Protein AF-A0A1F6D241-F1 (afdb_monomer)

Sequence (571 aa):
MKKNPFDRSMFESQAGNKDTTFMLVLVGAFLLICILYLIRSYLRSRRGGLDPDDVGDQDLAVGHRGILSDVVTLVAGRHHTREVALGRLVEFDPPSVNCTIVRAGDGREVNEDAGRAVLFHLDGEMFVQDRSFFITMPDGIKAEDRALFTGEGEVMNLWFLHERLPYTVNSEVVERVRFPVEMVRNLDPKVGVGYRLIPLTTVTKRDKRQAIRFAHKPGRGALRVYPQILFDVTVQKTDFRFPARGSIPPRITSLKGFPYRASQGADETDFSAERVVNAFKDAIRMNHTEDRRVYVNKPYMDERTNRRTLIELGYTEVLGLSAQEAGRTVHIKKPAQSVMVRRNRRDPHCLNEGDFIVLDYASRSPLDGQNEYFELVCQVIKGGIENITVRPRRNIRQEANLPVEVLDFSVNGFRFENSREFMSYVFGEEGPPATVDRQKEILEGVGFVFTFYPRLRFTRDTEAYRPDLPLKFSILGKIVRSEVEKEEETGDAGHLKAFGVRFMYNPAEYSVDDFCRDRWVMIRPFKENPYFKEVHKSLNGLIAHLESQSRDFLESRHPPEHVVPEKEVVA

Nearest PDB structures (foldseek):
  7azn-assembly1_A  TM=2.695E-01  e=1.793E+00  Mus musculus
  6mna-assembly1_A  TM=2.349E-01  e=2.738E+00  Mycobacterium tuberculosis H37Rv
  6gn5-assembly1_A  TM=2.704E-01  e=4.181E+00  Homo sapiens
  5x04-assembly1_A  TM=1.355E-01  e=7.690E-01  Umbellularia californica

Secondary structure (DSSP, 8-state):
----------------THHHHHHHHHHHHHHHHHHHHHHHHHHHHTTSS--TT-------------TTHHHHHHHHHHHHHHHHHHHHHHHH--SEEEEEEEE-TTS-EEEEEEEEEEBPEETTEE-EETTEEEEPPPTT--TT-TTT--SSS-EEEEEEEETTEEEEEEEEEEEEEE--HHHHTTEES--SEEEEEEESS--EE--TTS---EESSTTSSSB---TTEEEEEEEEEEEEE--SSSPPPSEES---EE-SS------GGG--HHHHHHHHHHHHHTS-GGG-EEEEEEEEEETTTTEEEEEEEEEEEEE-TT-S---S-EEEEPPHHHHHTTT-TTSTT---TT-EEEEEEEEE-TTT-PEEEEEEEEEEEEE-SSEEEEEE-S--EE--SEEE-EEEEETTEEEEE--HHHHHHHH-TT---SSHHHHHHHHHHEEEEEEEEEEE---TTTGGG-----S-EEEEEEEEEEEEEPPTTTSS--EEEEEEEEEEEEEEEEETTTTEEEEEEE--TTPPPHHHHHHHHHHHHHHHHHHHHHHHHHHTTSPPP--PPPPP---

Mean predicted aligned error: 17.55 Å

Organism: Handelsmanbacteria sp. (strain RIFCSPLOWO2_12_FULL_64_10) (NCBI:txid1817868)

Radius of gyration: 35.07 Å; Cα contacts (8 Å, |Δi|>4): 1017; chains: 1; bounding box: 149×94×83 Å

Structure (mmCIF, N/CA/C/O backbone):
data_AF-A0A1F6D241-F1
#
_entry.id   AF-A0A1F6D241-F1
#
loop_
_atom_site.group_PDB
_atom_site.id
_atom_site.type_symbol
_atom_site.label_atom_id
_atom_site.label_alt_id
_atom_site.label_comp_id
_atom_site.label_asym_id
_atom_site.label_entity_id
_atom_site.label_seq_id
_atom_site.pdbx_PDB_ins_code
_atom_site.Cartn_x
_atom_site.Cartn_y
_atom_site.Cartn_z
_atom_site.occupancy
_atom_site.B_iso_or_equiv
_atom_site.auth_seq_id
_atom_site.auth_comp_id
_atom_site.auth_asym_id
_atom_site.auth_atom_id
_atom_site.pdbx_PDB_model_num
ATOM 1 N N . MET A 1 1 ? 117.536 -1.926 -43.129 1.00 33.59 1 MET A N 1
ATOM 2 C CA . MET A 1 1 ? 117.232 -0.878 -44.129 1.00 33.59 1 MET A CA 1
ATOM 3 C C . MET A 1 1 ? 116.033 -1.331 -44.962 1.00 33.59 1 MET A C 1
ATOM 5 O O . MET A 1 1 ? 116.094 -2.422 -45.494 1.00 33.59 1 MET A O 1
ATOM 9 N N . LYS A 1 2 ? 114.982 -0.498 -45.012 1.00 38.09 2 LYS A N 1
ATOM 10 C CA . LYS A 1 2 ? 113.983 -0.268 -46.085 1.00 38.09 2 LYS A CA 1
ATOM 11 C C . LYS A 1 2 ? 113.342 -1.427 -46.902 1.00 38.09 2 LYS A C 1
ATOM 13 O O . LYS A 1 2 ? 114.017 -2.100 -47.664 1.00 38.09 2 LYS A O 1
ATOM 18 N N . LYS A 1 3 ? 111.996 -1.324 -46.926 1.00 34.38 3 LYS A N 1
ATOM 19 C CA . LYS A 1 3 ? 110.993 -1.507 -48.012 1.00 34.38 3 LYS A CA 1
ATOM 20 C C . LYS A 1 3 ? 110.324 -2.886 -48.248 1.00 34.38 3 LYS A C 1
ATOM 22 O O . LYS A 1 3 ? 110.940 -3.821 -48.731 1.00 34.38 3 LYS A O 1
ATOM 27 N N . ASN A 1 4 ? 109.003 -2.870 -47.989 1.00 47.41 4 ASN A N 1
ATOM 28 C CA . ASN A 1 4 ? 107.869 -3.626 -48.581 1.00 47.41 4 ASN A CA 1
ATOM 29 C C . ASN A 1 4 ? 107.992 -3.776 -50.118 1.00 47.41 4 ASN A C 1
ATOM 31 O O . ASN A 1 4 ? 108.579 -2.842 -50.685 1.00 47.41 4 ASN A O 1
ATOM 35 N N . PRO A 1 5 ? 107.381 -4.772 -50.827 1.00 50.28 5 PRO A N 1
ATOM 36 C CA . PRO A 1 5 ? 105.920 -5.067 -50.790 1.00 50.28 5 PRO A CA 1
ATOM 37 C C . PRO A 1 5 ? 105.435 -6.483 -51.303 1.00 50.28 5 PRO A C 1
ATOM 39 O O . PRO A 1 5 ? 106.256 -7.252 -51.773 1.00 50.28 5 PRO A O 1
ATOM 42 N N . PHE A 1 6 ? 104.107 -6.762 -51.272 1.00 38.47 6 PHE A N 1
ATOM 43 C CA . PHE A 1 6 ? 103.281 -7.742 -52.065 1.00 38.47 6 PHE A CA 1
ATOM 44 C C . PHE A 1 6 ? 103.736 -9.239 -52.168 1.00 38.47 6 PHE A C 1
ATOM 46 O O . PHE A 1 6 ? 104.902 -9.533 -52.348 1.00 38.47 6 PHE A O 1
ATOM 53 N N . ASP A 1 7 ? 102.918 -10.300 -52.138 1.00 35.69 7 ASP A N 1
ATOM 54 C CA . ASP A 1 7 ? 101.494 -10.501 -52.413 1.00 35.69 7 ASP A CA 1
ATOM 55 C C . ASP A 1 7 ? 101.039 -11.910 -51.925 1.00 35.69 7 ASP A C 1
ATOM 57 O O . ASP A 1 7 ? 101.868 -12.804 -51.763 1.00 35.69 7 ASP A O 1
ATOM 61 N N . ARG A 1 8 ? 99.712 -12.114 -51.852 1.00 35.12 8 ARG A N 1
ATOM 62 C CA . ARG A 1 8 ? 98.940 -13.387 -51.952 1.00 35.12 8 ARG A CA 1
ATOM 63 C C . ARG A 1 8 ? 98.765 -14.371 -50.768 1.00 35.12 8 ARG A C 1
ATOM 65 O O . ARG A 1 8 ? 99.579 -15.244 -50.508 1.00 35.12 8 ARG A O 1
ATOM 72 N N . SER A 1 9 ? 97.521 -14.353 -50.259 1.00 40.12 9 SER A N 1
ATOM 73 C CA . SER A 1 9 ? 96.517 -15.442 -50.348 1.00 40.12 9 SER A CA 1
ATOM 74 C C . SER A 1 9 ? 96.825 -16.819 -49.734 1.00 40.12 9 SER A C 1
ATOM 76 O O . SER A 1 9 ? 97.458 -17.656 -50.369 1.00 40.12 9 SER A O 1
ATOM 78 N N . MET A 1 10 ? 96.150 -17.120 -48.622 1.00 28.86 10 MET A N 1
ATOM 79 C CA . MET A 1 10 ? 95.328 -18.330 -48.434 1.00 28.86 10 MET A CA 1
ATOM 80 C C . MET A 1 10 ? 94.626 -18.207 -47.081 1.00 28.86 10 MET A C 1
ATOM 82 O O . MET A 1 10 ? 95.298 -18.207 -46.062 1.00 28.86 10 MET A O 1
ATOM 86 N N . PHE A 1 11 ? 93.308 -18.023 -47.076 1.00 35.19 11 PHE A N 1
ATOM 87 C CA . PHE A 1 11 ? 92.349 -18.761 -46.243 1.00 35.19 11 PHE A CA 1
ATOM 88 C C . PHE A 1 11 ? 90.974 -18.124 -46.426 1.00 35.19 11 PHE A C 1
ATOM 90 O O . PHE A 1 11 ? 90.622 -17.101 -45.843 1.00 35.19 11 PHE A O 1
ATOM 97 N N . GLU A 1 12 ? 90.228 -18.753 -47.319 1.00 36.81 12 GLU A N 1
ATOM 98 C CA . GLU A 1 12 ? 88.800 -18.591 -47.486 1.00 36.81 12 GLU A CA 1
ATOM 99 C C . GLU A 1 12 ? 88.066 -19.462 -46.450 1.00 36.81 12 GLU A C 1
ATOM 101 O O . GLU A 1 12 ? 88.528 -20.550 -46.107 1.00 36.81 12 GLU A O 1
ATOM 106 N N . SER A 1 13 ? 86.861 -19.009 -46.093 1.00 38.78 13 SER A N 1
ATOM 107 C CA . SER A 1 13 ? 85.659 -19.837 -45.909 1.00 38.78 13 SER A CA 1
ATOM 108 C C . SER A 1 13 ? 85.345 -20.484 -44.538 1.00 38.78 13 SER A C 1
ATOM 110 O O . SER A 1 13 ? 85.927 -21.481 -44.129 1.00 38.78 13 SER A O 1
ATOM 112 N N . GLN A 1 14 ? 84.219 -19.992 -43.987 1.00 43.56 14 GLN A N 1
ATOM 113 C CA . GLN A 1 14 ? 83.150 -20.699 -43.249 1.00 43.56 14 GLN A CA 1
ATOM 114 C C . GLN A 1 14 ? 83.247 -20.913 -41.724 1.00 43.56 14 GLN A C 1
ATOM 116 O O . GLN A 1 14 ? 83.640 -21.966 -41.241 1.00 43.56 14 GLN A O 1
ATOM 121 N N . ALA A 1 15 ? 82.657 -19.966 -40.984 1.00 38.94 15 ALA A N 1
ATOM 122 C CA . ALA A 1 15 ? 81.771 -20.177 -39.826 1.00 38.94 15 ALA A CA 1
ATOM 123 C C . ALA A 1 15 ? 81.091 -18.821 -39.540 1.00 38.94 15 ALA A C 1
ATOM 125 O O . ALA A 1 15 ? 81.765 -17.804 -39.498 1.00 38.94 15 ALA A O 1
ATOM 126 N N . GLY A 1 16 ? 79.788 -18.628 -39.384 1.00 41.34 16 GLY A N 1
ATOM 127 C CA . GLY A 1 16 ? 78.625 -19.494 -39.309 1.00 41.34 16 GLY A CA 1
ATOM 128 C C . GLY A 1 16 ? 77.537 -18.612 -38.693 1.00 41.34 16 GLY A C 1
ATOM 129 O O . GLY A 1 16 ? 77.507 -18.424 -37.486 1.00 41.34 16 GLY A O 1
ATOM 130 N N . ASN A 1 17 ? 76.668 -18.022 -39.519 1.00 50.78 17 ASN A N 1
ATOM 131 C CA . ASN A 1 17 ? 75.644 -17.025 -39.145 1.00 50.78 17 ASN A CA 1
ATOM 132 C C . ASN A 1 17 ? 74.498 -17.598 -38.260 1.00 50.78 17 ASN A C 1
ATOM 134 O O . ASN A 1 17 ? 73.384 -17.077 -38.225 1.00 50.78 17 ASN A O 1
ATOM 138 N N . LYS A 1 18 ? 74.739 -18.736 -37.594 1.00 51.12 18 LYS A N 1
ATOM 139 C CA . LYS A 1 18 ? 73.761 -19.477 -36.788 1.00 51.12 18 LYS A CA 1
ATOM 140 C C . LYS A 1 18 ? 73.765 -19.052 -35.319 1.00 51.12 18 LYS A C 1
ATOM 142 O O . LYS A 1 18 ? 72.695 -19.050 -34.720 1.00 51.12 18 LYS A O 1
ATOM 147 N N . ASP A 1 19 ? 74.892 -18.599 -34.775 1.00 53.62 19 ASP A N 1
ATOM 148 C CA . ASP A 1 19 ? 74.994 -18.301 -33.336 1.00 53.62 19 ASP A CA 1
ATOM 149 C C . ASP A 1 19 ? 74.319 -16.977 -32.946 1.00 53.62 19 ASP A C 1
ATOM 151 O O . ASP A 1 19 ? 73.673 -16.879 -31.903 1.00 53.62 19 ASP A O 1
ATOM 155 N N . THR A 1 20 ? 74.356 -15.975 -33.824 1.00 56.84 20 THR A N 1
ATOM 156 C CA . THR A 1 20 ? 73.631 -14.704 -33.648 1.00 56.84 20 THR A CA 1
ATOM 157 C C . THR A 1 20 ? 72.121 -14.884 -33.780 1.00 56.84 20 THR A C 1
ATOM 159 O O . THR A 1 20 ? 71.356 -14.315 -33.002 1.00 56.84 20 THR A O 1
ATOM 162 N N . THR A 1 21 ? 71.685 -15.733 -34.713 1.00 60.28 21 THR A N 1
ATOM 163 C CA . THR A 1 21 ? 70.266 -16.061 -34.906 1.00 60.28 21 THR A CA 1
ATOM 164 C C . THR A 1 21 ? 69.727 -16.881 -33.730 1.00 60.28 21 THR A C 1
ATOM 166 O O . THR A 1 21 ? 68.629 -16.616 -33.247 1.00 60.28 21 THR A O 1
ATOM 169 N N . PHE A 1 22 ? 70.518 -17.820 -33.201 1.00 63.12 22 PHE A N 1
ATOM 170 C CA . PHE A 1 22 ? 70.142 -18.617 -32.033 1.00 63.12 22 PHE A CA 1
ATOM 171 C C . PHE A 1 22 ? 70.036 -17.764 -30.760 1.00 63.12 22 PHE A C 1
ATOM 173 O O . PHE A 1 22 ? 69.070 -17.905 -30.011 1.00 63.12 22 PHE A O 1
ATOM 180 N N . MET A 1 23 ? 70.952 -16.809 -30.557 1.00 65.94 23 MET A N 1
ATOM 181 C CA . MET A 1 23 ? 70.872 -15.845 -29.450 1.00 65.94 23 MET A CA 1
ATOM 182 C C . MET A 1 23 ? 69.654 -14.919 -29.557 1.00 65.94 23 MET A C 1
ATOM 184 O O . MET A 1 23 ? 68.988 -14.674 -28.555 1.00 65.94 23 MET A O 1
ATOM 188 N N . LEU A 1 24 ? 69.299 -14.455 -30.759 1.00 67.44 24 LEU A N 1
ATOM 189 C CA . LEU A 1 24 ? 68.093 -13.646 -30.980 1.00 67.44 24 LEU A CA 1
ATOM 190 C C . LEU A 1 24 ? 66.802 -14.430 -30.706 1.00 67.44 24 LEU A C 1
ATOM 192 O O . LEU A 1 24 ? 65.873 -13.890 -30.104 1.00 67.44 24 LEU A O 1
ATOM 196 N N . VAL A 1 25 ? 66.755 -15.710 -31.084 1.00 75.50 25 VAL A N 1
ATOM 197 C CA . VAL A 1 25 ? 65.616 -16.595 -30.790 1.00 75.50 25 VAL A CA 1
ATOM 198 C C . VAL A 1 25 ? 65.511 -16.880 -29.290 1.00 75.50 25 VAL A C 1
ATOM 200 O O . VAL A 1 25 ? 64.408 -16.854 -28.749 1.00 75.50 25 VAL A O 1
ATOM 203 N N . LEU A 1 26 ? 66.634 -17.076 -28.594 1.00 76.44 26 LEU A N 1
ATOM 204 C CA . LEU A 1 26 ? 66.663 -17.260 -27.139 1.00 76.44 26 LEU A CA 1
ATOM 205 C C . LEU A 1 26 ? 66.195 -16.011 -26.387 1.00 76.44 26 LEU A C 1
ATOM 207 O O . LEU A 1 26 ? 65.375 -16.119 -25.477 1.00 76.44 26 LEU A O 1
ATOM 211 N N . VAL A 1 27 ? 66.651 -14.825 -26.797 1.00 79.75 27 VAL A N 1
ATOM 212 C CA . VAL A 1 27 ? 66.209 -13.548 -26.214 1.00 79.75 27 VAL A CA 1
ATOM 213 C C . VAL A 1 27 ? 64.726 -13.298 -26.506 1.00 79.75 27 VAL A C 1
ATOM 215 O O . VAL A 1 27 ? 63.985 -12.890 -25.611 1.00 79.75 27 VAL A O 1
ATOM 218 N N . GLY A 1 28 ? 64.260 -13.610 -27.720 1.00 83.25 28 GLY A N 1
ATOM 219 C CA . GLY A 1 28 ? 62.847 -13.521 -28.093 1.00 83.25 28 GLY A CA 1
ATOM 220 C C . GLY A 1 28 ? 61.957 -14.479 -27.296 1.00 83.25 28 GLY A C 1
ATOM 221 O O . GLY A 1 28 ? 60.907 -14.075 -26.797 1.00 83.25 28 GLY A O 1
ATOM 222 N N . ALA A 1 29 ? 62.396 -15.724 -27.100 1.00 82.31 29 ALA A N 1
ATOM 223 C CA . ALA A 1 29 ? 61.693 -16.706 -26.280 1.00 82.31 29 ALA A CA 1
ATOM 224 C C . ALA A 1 29 ? 61.653 -16.287 -24.802 1.00 82.31 29 ALA A C 1
ATOM 226 O O . ALA A 1 29 ? 60.618 -16.424 -24.152 1.00 82.31 29 ALA A O 1
ATOM 227 N N . PHE A 1 30 ? 62.741 -15.714 -24.281 1.00 82.38 30 PHE A N 1
ATOM 228 C CA . PHE A 1 30 ? 62.792 -15.216 -22.908 1.00 82.38 30 PHE A CA 1
ATOM 229 C C . PHE A 1 30 ? 61.855 -14.018 -22.701 1.00 82.38 30 PHE A C 1
ATOM 231 O O . PHE A 1 30 ? 61.110 -13.977 -21.723 1.00 82.38 30 PHE A O 1
ATOM 238 N N . LEU A 1 31 ? 61.807 -13.084 -23.656 1.00 81.06 31 LEU A N 1
ATOM 239 C CA . LEU A 1 31 ? 60.850 -11.973 -23.646 1.00 81.06 31 LEU A CA 1
ATOM 240 C C . LEU A 1 31 ? 59.401 -12.463 -23.732 1.00 81.06 31 LEU A C 1
ATOM 242 O O . LEU A 1 31 ? 58.554 -11.972 -22.989 1.00 81.06 31 LEU A O 1
ATOM 246 N N . LEU A 1 32 ? 59.117 -13.465 -24.569 1.00 81.88 32 LEU A N 1
ATOM 247 C CA . LEU A 1 32 ? 57.789 -14.072 -24.664 1.00 81.88 32 LEU A CA 1
ATOM 248 C C . LEU A 1 32 ? 57.377 -14.728 -23.339 1.00 81.88 32 LEU A C 1
ATOM 250 O O . LEU A 1 32 ? 56.252 -14.536 -22.884 1.00 81.88 32 LEU A O 1
ATOM 254 N N . ILE A 1 33 ? 58.287 -15.454 -22.684 1.00 85.75 33 ILE A N 1
ATOM 255 C CA . ILE A 1 33 ? 58.041 -16.062 -21.370 1.00 85.75 33 ILE A CA 1
ATOM 256 C C . ILE A 1 33 ? 57.809 -14.981 -20.308 1.00 85.75 33 ILE A C 1
ATOM 258 O O . ILE A 1 33 ? 56.879 -15.114 -19.516 1.00 85.75 33 ILE A O 1
ATOM 262 N N . CYS A 1 34 ? 58.572 -13.885 -20.317 1.00 80.62 34 CYS A N 1
ATOM 263 C CA . CYS A 1 34 ? 58.358 -12.747 -19.419 1.00 80.62 34 CYS A CA 1
ATOM 264 C C . CYS A 1 34 ? 57.000 -12.069 -19.653 1.00 80.62 34 CYS A C 1
ATOM 266 O O . CYS A 1 34 ? 56.301 -11.759 -18.690 1.00 80.62 34 CYS A O 1
ATOM 268 N N . ILE A 1 35 ? 56.586 -11.888 -20.910 1.00 83.69 35 ILE A N 1
ATOM 269 C CA . ILE A 1 35 ? 55.272 -11.333 -21.261 1.00 83.69 35 ILE A CA 1
ATOM 270 C C . ILE A 1 35 ? 54.156 -12.284 -20.817 1.00 83.69 35 ILE A C 1
ATOM 272 O O . ILE A 1 35 ? 53.199 -11.847 -20.185 1.00 83.69 35 ILE A O 1
ATOM 276 N N . LEU A 1 36 ? 54.286 -13.589 -21.065 1.00 84.12 36 LEU A N 1
ATOM 277 C CA . LEU A 1 36 ? 53.319 -14.591 -20.612 1.00 84.12 36 LEU A CA 1
ATOM 278 C C . LEU A 1 36 ? 53.273 -14.693 -19.084 1.00 84.12 36 LEU A C 1
ATOM 280 O O . LEU A 1 36 ? 52.199 -14.896 -18.520 1.00 84.12 36 LEU A O 1
ATOM 284 N N . TYR A 1 37 ? 54.401 -14.505 -18.398 1.00 82.12 37 TYR A N 1
ATOM 285 C CA . TYR A 1 37 ? 54.462 -14.444 -16.942 1.00 82.12 37 TYR A CA 1
ATOM 286 C C . TYR A 1 37 ? 53.801 -13.174 -16.401 1.00 82.12 37 TYR A C 1
ATOM 288 O O . TYR A 1 37 ? 53.051 -13.256 -15.433 1.00 82.12 37 TYR A O 1
ATOM 296 N N . LEU A 1 38 ? 53.991 -12.020 -17.048 1.00 76.44 38 LEU A N 1
ATOM 297 C CA . LEU A 1 38 ? 53.305 -10.770 -16.710 1.00 76.44 38 LEU A CA 1
ATOM 298 C C . LEU A 1 38 ? 51.799 -10.867 -16.963 1.00 76.44 38 LEU A C 1
ATOM 300 O O . LEU A 1 38 ? 51.025 -10.491 -16.090 1.00 76.44 38 LEU A O 1
ATOM 304 N N . ILE A 1 39 ? 51.369 -11.450 -18.086 1.00 76.19 39 ILE A N 1
ATOM 305 C CA . ILE A 1 39 ? 49.954 -11.720 -18.382 1.00 76.19 39 ILE A CA 1
ATOM 306 C C . ILE A 1 39 ? 49.382 -12.696 -17.352 1.00 76.19 39 ILE A C 1
ATOM 308 O O . ILE A 1 39 ? 48.315 -12.453 -16.797 1.00 76.19 39 ILE A O 1
ATOM 312 N N . ARG A 1 40 ? 50.096 -13.778 -17.026 1.00 71.81 40 ARG A N 1
ATOM 313 C CA . ARG A 1 40 ? 49.665 -14.747 -16.012 1.00 71.81 40 ARG A CA 1
ATOM 314 C C . ARG A 1 40 ? 49.613 -14.127 -14.618 1.00 71.81 40 ARG A C 1
ATOM 316 O O . ARG A 1 40 ? 48.682 -14.431 -13.884 1.00 71.81 40 ARG A O 1
ATOM 323 N N . SER A 1 41 ? 50.566 -13.270 -14.259 1.00 66.19 41 SER A N 1
ATOM 324 C CA . SER A 1 41 ? 50.607 -12.525 -12.994 1.00 66.19 41 SER A CA 1
ATOM 325 C C . SER A 1 41 ? 49.470 -11.505 -12.916 1.00 66.19 41 SER A C 1
ATOM 327 O O . SER A 1 41 ? 48.768 -11.450 -11.912 1.00 66.19 41 SER A O 1
ATOM 329 N N . TYR A 1 42 ? 49.193 -10.793 -14.009 1.00 64.69 42 TYR A N 1
ATOM 330 C CA . TYR A 1 42 ? 48.058 -9.881 -14.147 1.00 64.69 42 TYR A CA 1
ATOM 331 C C . TYR A 1 42 ? 46.713 -10.620 -14.026 1.00 64.69 42 TYR A C 1
ATOM 333 O O . TYR A 1 42 ? 45.827 -10.207 -13.279 1.00 64.69 42 TYR A O 1
ATOM 341 N N . LEU A 1 43 ? 46.583 -11.787 -14.665 1.00 65.19 43 LEU A N 1
ATOM 342 C CA . LEU A 1 43 ? 45.412 -12.660 -14.537 1.00 65.19 43 LEU A CA 1
ATOM 343 C C . LEU A 1 43 ? 45.291 -13.287 -13.136 1.00 65.19 43 LEU A C 1
ATOM 345 O O . LEU A 1 43 ? 44.177 -13.507 -12.663 1.00 65.19 43 LEU A O 1
ATOM 349 N N . ARG A 1 44 ? 46.409 -13.551 -12.441 1.00 55.59 44 ARG A N 1
ATOM 350 C CA . ARG A 1 44 ? 46.415 -14.034 -11.047 1.00 55.59 44 ARG A CA 1
ATOM 351 C C . ARG A 1 44 ? 46.083 -12.931 -10.049 1.00 55.59 44 ARG A C 1
ATOM 353 O O . ARG A 1 44 ? 45.345 -13.202 -9.113 1.00 55.59 44 ARG A O 1
ATOM 360 N N . SER A 1 45 ? 46.555 -11.707 -10.270 1.00 48.69 45 SER A N 1
ATOM 361 C CA . SER A 1 45 ? 46.182 -10.524 -9.487 1.00 48.69 45 SER A CA 1
ATOM 362 C C . SER A 1 45 ? 44.681 -10.238 -9.609 1.00 48.69 45 SER A C 1
ATOM 364 O O . SER A 1 45 ? 44.048 -9.925 -8.607 1.00 48.69 45 SER A O 1
ATOM 366 N N . ARG A 1 46 ? 44.074 -10.502 -10.777 1.00 46.47 46 ARG A N 1
ATOM 367 C CA . ARG A 1 46 ? 42.609 -10.498 -10.955 1.00 46.47 46 ARG A CA 1
ATOM 368 C C . ARG A 1 46 ? 41.868 -11.694 -10.340 1.00 46.47 46 ARG A C 1
ATOM 370 O O . ARG A 1 46 ? 40.668 -11.596 -10.129 1.00 46.47 46 ARG A O 1
ATOM 377 N N . ARG A 1 47 ? 42.542 -12.811 -10.042 1.00 41.12 47 ARG A N 1
ATOM 378 C CA . ARG A 1 47 ? 41.952 -13.981 -9.352 1.00 41.12 47 ARG A CA 1
ATOM 379 C C . ARG A 1 47 ? 42.218 -14.017 -7.842 1.00 41.12 47 ARG A C 1
ATOM 381 O O . ARG A 1 47 ? 41.639 -14.855 -7.166 1.00 41.12 47 ARG A O 1
ATOM 388 N N . GLY A 1 48 ? 43.080 -13.144 -7.321 1.00 38.00 48 GLY A N 1
ATOM 389 C CA . GLY A 1 48 ? 43.481 -13.097 -5.909 1.00 38.00 48 GLY A CA 1
ATOM 390 C C . GLY A 1 48 ? 42.740 -12.067 -5.052 1.00 38.00 48 GLY A C 1
ATOM 391 O O . GLY A 1 48 ? 43.150 -11.836 -3.922 1.00 38.00 48 GLY A O 1
ATOM 392 N N . GLY A 1 49 ? 41.685 -11.442 -5.577 1.00 37.38 49 GLY A N 1
ATOM 393 C CA . GLY A 1 49 ? 40.903 -10.417 -4.876 1.00 37.38 49 GLY A CA 1
ATOM 394 C C . GLY A 1 49 ? 39.418 -10.450 -5.226 1.00 37.38 49 GLY A C 1
ATOM 395 O O . GLY A 1 49 ? 38.788 -9.404 -5.281 1.00 37.38 49 GLY A O 1
ATOM 396 N N . LEU A 1 50 ? 38.883 -11.637 -5.518 1.00 33.03 50 LEU A N 1
ATOM 397 C CA . LEU A 1 50 ? 37.452 -11.852 -5.703 1.00 33.03 50 LEU A CA 1
ATOM 398 C C . LEU A 1 50 ? 36.995 -12.877 -4.670 1.00 33.03 50 LEU A C 1
ATOM 400 O O . LEU A 1 50 ? 37.082 -14.086 -4.884 1.00 33.03 50 LEU A O 1
ATOM 404 N N . ASP A 1 51 ? 36.537 -12.355 -3.538 1.00 32.19 51 ASP A N 1
ATOM 405 C CA . ASP A 1 51 ? 35.470 -13.000 -2.783 1.00 32.19 51 ASP A CA 1
ATOM 406 C C . ASP A 1 51 ? 34.284 -13.154 -3.760 1.00 32.19 51 ASP A C 1
ATOM 408 O O . ASP A 1 51 ? 33.964 -12.192 -4.467 1.00 32.19 51 ASP A O 1
ATOM 412 N N . PRO A 1 52 ? 33.645 -14.328 -3.892 1.00 33.19 52 PRO A N 1
ATOM 413 C CA . PRO A 1 52 ? 32.6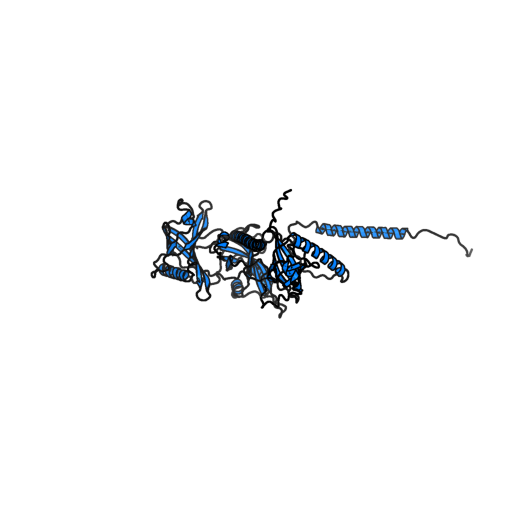01 -14.553 -4.896 1.00 33.19 52 PRO A CA 1
ATOM 414 C C . PRO A 1 52 ? 31.285 -13.791 -4.628 1.00 33.19 52 PRO A C 1
ATOM 416 O O . PRO A 1 52 ? 30.291 -14.049 -5.308 1.00 33.19 52 PRO A O 1
ATOM 419 N N . ASP A 1 53 ? 31.282 -12.844 -3.686 1.00 31.69 53 ASP A N 1
ATOM 420 C CA . ASP A 1 53 ? 30.110 -12.095 -3.228 1.00 31.69 53 ASP A CA 1
ATOM 421 C C . ASP A 1 53 ? 30.100 -10.598 -3.597 1.00 31.69 53 ASP A C 1
ATOM 423 O O . ASP A 1 53 ? 29.163 -9.906 -3.204 1.00 31.69 53 ASP A O 1
ATOM 427 N N . ASP A 1 54 ? 31.051 -10.080 -4.390 1.00 34.22 54 ASP A N 1
ATOM 428 C CA . ASP A 1 54 ? 31.084 -8.636 -4.696 1.00 34.22 54 ASP A CA 1
ATOM 429 C C . ASP A 1 54 ? 31.464 -8.306 -6.154 1.00 34.22 54 ASP A C 1
ATOM 431 O O . ASP A 1 54 ? 32.575 -7.881 -6.457 1.00 34.22 54 ASP A O 1
ATOM 435 N N . VAL A 1 55 ? 30.525 -8.511 -7.090 1.00 32.41 55 VAL A N 1
ATOM 436 C CA . VAL A 1 55 ? 30.530 -7.831 -8.402 1.00 32.41 55 VAL A CA 1
ATOM 437 C C . VAL A 1 55 ? 29.094 -7.454 -8.769 1.00 32.41 55 VAL A C 1
ATOM 439 O O . VAL A 1 55 ? 28.385 -8.179 -9.468 1.00 32.41 55 VAL A O 1
ATOM 442 N N . GLY A 1 56 ? 28.662 -6.306 -8.252 1.00 28.33 56 GLY A N 1
ATOM 443 C CA . GLY A 1 56 ? 27.615 -5.486 -8.848 1.00 28.33 56 GLY A CA 1
ATOM 444 C C . GLY A 1 56 ? 28.249 -4.315 -9.601 1.00 28.33 56 GLY A C 1
ATOM 445 O O . GLY A 1 56 ? 29.226 -3.739 -9.135 1.00 28.33 56 GLY A O 1
ATOM 446 N N . ASP A 1 57 ? 27.655 -3.982 -10.744 1.00 30.34 57 ASP A N 1
ATOM 447 C CA . ASP A 1 57 ? 27.744 -2.698 -11.445 1.00 30.34 57 ASP A CA 1
ATOM 448 C C . ASP A 1 57 ? 29.119 -2.264 -11.989 1.00 30.34 57 ASP A C 1
ATOM 450 O O . ASP A 1 57 ? 29.792 -1.395 -11.441 1.00 30.34 57 ASP A O 1
ATOM 454 N N . GLN A 1 58 ? 29.464 -2.765 -13.180 1.00 26.30 58 GLN A N 1
ATOM 455 C CA . GLN A 1 58 ? 30.199 -1.974 -14.174 1.00 26.30 58 GLN A CA 1
ATOM 456 C C . GLN A 1 58 ? 29.673 -2.283 -15.576 1.00 26.30 58 GLN A C 1
ATOM 458 O O . GLN A 1 58 ? 30.149 -3.208 -16.220 1.00 26.30 58 GLN A O 1
ATOM 463 N N . ASP A 1 59 ? 28.736 -1.470 -16.055 1.00 26.28 59 ASP A N 1
ATOM 464 C CA . ASP A 1 59 ? 28.534 -1.247 -17.486 1.00 26.28 59 ASP A CA 1
ATOM 465 C C . ASP A 1 59 ? 28.287 0.247 -17.696 1.00 26.28 59 ASP A C 1
ATOM 467 O O . ASP A 1 59 ? 27.233 0.767 -17.344 1.00 26.28 59 ASP A O 1
ATOM 471 N N . LEU A 1 60 ? 29.329 0.933 -18.179 1.00 31.66 60 LEU A N 1
ATOM 472 C CA . LEU A 1 60 ? 29.331 2.121 -19.047 1.00 31.66 60 LEU A CA 1
ATOM 473 C C . LEU A 1 60 ? 30.765 2.675 -19.084 1.00 31.66 60 LEU A C 1
ATOM 475 O O . LEU A 1 60 ? 31.128 3.596 -18.356 1.00 31.66 60 LEU A O 1
ATOM 479 N N . ALA A 1 61 ? 31.602 2.104 -19.949 1.00 25.62 61 ALA A N 1
ATOM 480 C CA . ALA A 1 61 ? 32.830 2.756 -20.391 1.00 25.62 61 ALA A CA 1
ATOM 481 C C . ALA A 1 61 ? 33.088 2.418 -21.862 1.00 25.62 61 ALA A C 1
ATOM 483 O O . ALA A 1 61 ? 33.506 1.319 -22.222 1.00 25.62 61 ALA A O 1
ATOM 484 N N . VAL A 1 62 ? 32.798 3.405 -22.706 1.00 33.62 62 VAL A N 1
ATOM 485 C CA . VAL A 1 62 ? 33.137 3.469 -24.128 1.00 33.62 62 VAL A CA 1
ATOM 486 C C . VAL A 1 62 ? 34.657 3.355 -24.296 1.00 33.62 62 VAL A C 1
ATOM 488 O O . VAL A 1 62 ? 35.411 4.086 -23.657 1.00 33.62 62 VAL A O 1
ATOM 491 N N . GLY A 1 63 ? 35.116 2.469 -25.183 1.00 25.44 63 GLY A N 1
ATOM 492 C CA . GLY A 1 63 ? 36.530 2.345 -25.538 1.00 25.44 63 GLY A CA 1
ATOM 493 C C . GLY A 1 63 ? 36.731 1.677 -26.898 1.00 25.44 63 GLY A C 1
ATOM 494 O O . GLY A 1 63 ? 36.566 0.470 -27.034 1.00 25.44 63 GLY A O 1
ATOM 495 N N . HIS A 1 64 ? 37.096 2.481 -27.898 1.00 36.34 64 HIS A N 1
ATOM 496 C CA . HIS A 1 64 ? 37.410 2.094 -29.277 1.00 36.34 64 HIS A CA 1
ATOM 497 C C . HIS A 1 64 ? 38.393 0.917 -29.407 1.00 36.34 64 HIS A C 1
ATOM 499 O O . HIS A 1 64 ? 39.531 1.016 -28.942 1.00 36.34 64 HIS A O 1
ATOM 505 N N . ARG A 1 65 ? 38.020 -0.123 -30.175 1.00 30.17 65 ARG A N 1
ATOM 506 C CA . ARG A 1 65 ? 38.956 -1.055 -30.835 1.00 30.17 65 ARG A CA 1
ATOM 507 C C . ARG A 1 65 ? 38.447 -1.520 -32.216 1.00 30.17 65 ARG A C 1
ATOM 509 O O . ARG A 1 65 ? 37.270 -1.758 -32.403 1.00 30.17 65 ARG A O 1
ATOM 516 N N . GLY A 1 66 ? 39.398 -1.579 -33.156 1.00 28.86 66 GLY A N 1
ATOM 517 C CA . GLY A 1 66 ? 39.456 -2.182 -34.505 1.00 28.86 66 GLY A CA 1
ATOM 518 C C . GLY A 1 66 ? 38.209 -2.722 -35.230 1.00 28.86 66 GLY A C 1
ATOM 519 O O . GLY A 1 66 ? 37.754 -3.826 -34.968 1.00 28.86 66 GLY A O 1
ATOM 520 N N . ILE A 1 67 ? 37.828 -2.039 -36.317 1.00 40.72 67 ILE A N 1
ATOM 521 C CA . ILE A 1 67 ? 36.645 -2.283 -37.174 1.00 40.72 67 ILE A CA 1
ATOM 522 C C . ILE A 1 67 ? 36.643 -3.625 -37.954 1.00 40.72 67 ILE A C 1
ATOM 524 O O . ILE A 1 67 ? 35.585 -4.057 -38.398 1.00 40.72 67 ILE A O 1
ATOM 528 N N . LEU A 1 68 ? 37.771 -4.330 -38.125 1.00 32.81 68 LEU A N 1
ATOM 529 C CA . LEU A 1 68 ? 37.832 -5.512 -39.015 1.00 32.81 68 LEU A CA 1
ATOM 530 C C . LEU A 1 68 ? 37.892 -6.883 -38.309 1.00 32.81 68 LEU A C 1
ATOM 532 O O . LEU A 1 68 ? 37.481 -7.872 -38.910 1.00 32.81 68 LEU A O 1
ATOM 536 N N . SER A 1 69 ? 38.321 -6.975 -37.043 1.00 27.58 69 SER A N 1
ATOM 537 C CA . SER A 1 69 ? 38.257 -8.240 -36.273 1.00 27.58 69 SER A CA 1
ATOM 538 C C . SER A 1 69 ? 36.897 -8.473 -35.607 1.00 27.58 69 SER A C 1
ATOM 540 O O . SER A 1 69 ? 36.535 -9.612 -35.300 1.00 27.58 69 SER A O 1
ATOM 542 N N . ASP A 1 70 ? 36.130 -7.399 -35.411 1.00 34.34 70 ASP A N 1
ATOM 543 C CA . ASP A 1 70 ? 34.837 -7.439 -34.733 1.00 34.34 70 ASP A CA 1
ATOM 544 C C . ASP A 1 70 ? 33.732 -8.022 -35.615 1.00 34.34 70 ASP A C 1
ATOM 546 O O . ASP A 1 70 ? 32.868 -8.720 -35.103 1.00 34.34 70 ASP A O 1
ATOM 550 N N . VAL A 1 71 ? 33.778 -7.861 -36.940 1.00 34.94 71 VAL A N 1
ATOM 551 C CA . VAL A 1 71 ? 32.689 -8.321 -37.824 1.00 34.94 71 VAL A CA 1
ATOM 552 C C . VAL A 1 71 ? 32.599 -9.851 -37.887 1.00 34.94 71 VAL A C 1
ATOM 554 O O . VAL A 1 71 ? 31.510 -10.410 -37.779 1.00 34.94 71 VAL A O 1
ATOM 557 N N . VAL A 1 72 ? 33.729 -10.557 -37.989 1.00 31.72 72 VAL A N 1
ATOM 558 C CA . VAL A 1 72 ? 33.732 -12.032 -38.080 1.00 31.72 72 VAL A CA 1
ATOM 559 C C . VAL A 1 72 ? 33.412 -12.678 -36.723 1.00 31.72 72 VAL A C 1
ATOM 561 O O . VAL A 1 72 ? 32.723 -13.698 -36.665 1.00 31.72 72 VAL A O 1
ATOM 564 N N . THR A 1 73 ? 33.822 -12.043 -35.620 1.00 32.75 73 THR A N 1
ATOM 565 C CA . THR A 1 73 ? 33.603 -12.553 -34.256 1.00 32.75 73 THR A CA 1
ATOM 566 C C . THR A 1 73 ? 32.206 -12.203 -33.715 1.00 32.75 73 THR A C 1
ATOM 568 O O . THR A 1 73 ? 31.599 -13.028 -33.030 1.00 32.75 73 THR A O 1
ATOM 571 N N . LEU A 1 74 ? 31.625 -11.049 -34.088 1.00 37.50 74 LEU A N 1
ATOM 572 C CA . LEU A 1 74 ? 30.229 -10.702 -33.769 1.00 37.50 74 LEU A CA 1
ATOM 573 C C . LEU A 1 74 ? 29.226 -11.583 -34.511 1.00 37.50 74 LEU A C 1
ATOM 575 O O . LEU A 1 74 ? 28.212 -11.964 -33.928 1.00 37.50 74 LEU A O 1
ATOM 579 N N . VAL A 1 75 ? 29.473 -11.892 -35.786 1.00 41.91 75 VAL A N 1
ATOM 580 C CA . VAL A 1 75 ? 28.534 -12.684 -36.590 1.00 41.91 75 VAL A CA 1
ATOM 581 C C . VAL A 1 75 ? 28.512 -14.129 -36.084 1.00 41.91 75 VAL A C 1
ATOM 583 O O . VAL A 1 75 ? 27.441 -14.636 -35.753 1.00 41.91 75 VAL A O 1
ATOM 586 N N . ALA A 1 76 ? 29.675 -14.759 -35.877 1.00 41.34 76 ALA A N 1
ATOM 587 C CA . ALA A 1 76 ? 29.755 -16.115 -35.324 1.00 41.34 76 ALA A CA 1
ATOM 588 C C . ALA A 1 76 ? 29.213 -16.217 -33.881 1.00 41.34 76 ALA A C 1
ATOM 590 O O . ALA A 1 76 ? 28.481 -17.157 -33.561 1.00 41.34 76 ALA A O 1
ATOM 591 N N . GLY A 1 77 ? 29.496 -15.226 -33.024 1.00 49.53 77 GLY A N 1
ATOM 592 C CA . GLY A 1 77 ? 28.975 -15.173 -31.653 1.00 49.53 77 GLY A CA 1
ATOM 593 C C . GLY A 1 77 ? 27.454 -14.984 -31.584 1.00 49.53 77 GLY A C 1
ATOM 594 O O . GLY A 1 77 ? 26.784 -15.631 -30.772 1.00 49.53 77 GLY A O 1
ATOM 595 N N . ARG A 1 78 ? 26.878 -14.163 -32.477 1.00 55.97 78 ARG A N 1
ATOM 596 C CA . ARG A 1 78 ? 25.416 -14.000 -32.596 1.00 55.97 78 ARG A CA 1
ATOM 597 C C . ARG A 1 78 ? 24.739 -15.261 -33.129 1.00 55.97 78 ARG A C 1
ATOM 599 O O . ARG A 1 78 ? 23.655 -15.596 -32.660 1.00 55.97 78 ARG A O 1
ATOM 606 N N . HIS A 1 79 ? 25.371 -15.980 -34.059 1.00 59.81 79 HIS A N 1
ATOM 607 C CA . HIS A 1 79 ? 24.836 -17.241 -34.580 1.00 59.81 79 HIS A CA 1
ATOM 608 C C . HIS A 1 79 ? 24.737 -18.319 -33.499 1.00 59.81 79 HIS A C 1
ATOM 610 O O . HIS A 1 79 ? 23.668 -18.901 -33.327 1.00 59.81 79 HIS A O 1
ATOM 616 N N . HIS A 1 80 ? 25.800 -18.522 -32.719 1.00 69.94 80 HIS A N 1
ATOM 617 C CA . HIS A 1 80 ? 25.789 -19.502 -31.633 1.00 69.94 80 HIS A CA 1
ATOM 618 C C . HIS A 1 80 ? 24.768 -19.148 -30.536 1.00 69.94 80 HIS A C 1
ATOM 620 O O . HIS A 1 80 ? 24.026 -20.009 -30.069 1.00 69.94 80 HIS A O 1
ATOM 626 N N . THR A 1 81 ? 24.661 -17.864 -30.179 1.00 74.56 81 THR A N 1
ATOM 627 C CA . THR A 1 81 ? 23.694 -17.390 -29.172 1.00 74.56 81 THR A CA 1
ATOM 628 C C . THR A 1 81 ? 22.241 -17.647 -29.587 1.00 74.56 81 THR A C 1
ATOM 630 O O . THR A 1 81 ? 21.424 -18.015 -28.746 1.00 74.56 81 THR A O 1
ATOM 633 N N . ARG A 1 82 ? 21.922 -17.501 -30.881 1.00 81.88 82 ARG A N 1
ATOM 634 C CA . ARG A 1 82 ? 20.576 -17.744 -31.431 1.00 81.88 82 ARG A CA 1
ATOM 635 C C . ARG A 1 82 ? 20.170 -19.210 -31.366 1.00 81.88 82 ARG A C 1
ATOM 637 O O . ARG A 1 82 ? 19.070 -19.512 -30.919 1.00 81.88 82 ARG A O 1
ATOM 644 N N . GLU A 1 83 ? 21.052 -20.112 -31.785 1.00 82.50 83 GLU A N 1
ATOM 645 C CA . GLU A 1 83 ? 20.764 -21.552 -31.783 1.00 82.50 83 GLU A CA 1
ATOM 646 C C . GLU A 1 83 ? 20.587 -22.088 -30.360 1.00 82.50 83 GLU A C 1
ATOM 648 O O . GLU A 1 83 ? 19.648 -22.834 -30.095 1.00 82.50 83 GLU A O 1
ATOM 653 N N . VAL A 1 84 ? 21.418 -21.628 -29.420 1.00 86.38 84 VAL A N 1
ATOM 654 C CA . VAL A 1 84 ? 21.282 -21.978 -27.999 1.00 86.38 84 VAL A CA 1
ATOM 655 C C . VAL A 1 84 ? 19.975 -21.439 -27.409 1.00 86.38 84 VAL A C 1
ATOM 657 O O . VAL A 1 84 ? 19.312 -22.138 -26.643 1.00 86.38 84 VAL A O 1
ATOM 660 N N . ALA A 1 85 ? 19.581 -20.210 -27.760 1.00 88.19 85 ALA A N 1
ATOM 661 C CA . ALA A 1 85 ? 18.329 -19.623 -27.291 1.00 88.19 85 ALA A CA 1
ATOM 662 C C . ALA A 1 85 ? 17.102 -20.393 -27.800 1.00 88.19 85 ALA A C 1
ATOM 664 O O . ALA A 1 85 ? 16.220 -20.713 -27.008 1.00 88.19 85 ALA A O 1
ATOM 665 N N . LEU A 1 86 ? 17.066 -20.714 -29.097 1.00 90.69 86 LEU A N 1
ATOM 666 C CA .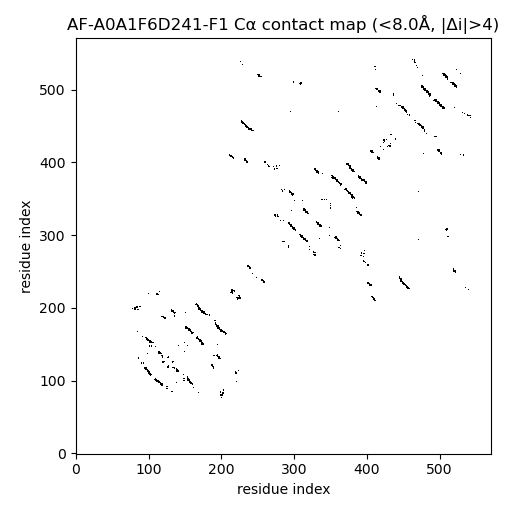 LEU A 1 86 ? 15.968 -21.466 -29.708 1.00 90.69 86 LEU A CA 1
ATOM 667 C C . LEU A 1 86 ? 15.878 -22.884 -29.154 1.00 90.69 86 LEU A C 1
ATOM 669 O O . LEU A 1 86 ? 14.788 -23.305 -28.789 1.00 90.69 86 LEU A O 1
ATOM 673 N N . GLY A 1 87 ? 17.010 -23.584 -29.019 1.00 88.25 87 GLY A N 1
ATOM 674 C CA . GLY A 1 87 ? 17.031 -24.923 -28.430 1.00 88.25 87 GLY A CA 1
ATOM 675 C C . GLY A 1 87 ? 16.427 -24.944 -27.024 1.00 88.25 87 GLY A C 1
ATOM 676 O O . GLY A 1 87 ? 15.618 -25.811 -26.719 1.00 88.25 87 GLY A O 1
ATOM 677 N N . ARG A 1 88 ? 16.738 -23.935 -26.197 1.00 89.62 88 ARG A N 1
ATOM 678 C CA . ARG A 1 88 ? 16.139 -23.791 -24.859 1.00 89.62 88 ARG A CA 1
ATOM 679 C C . ARG A 1 88 ? 14.665 -23.406 -24.879 1.00 89.62 88 ARG A C 1
ATOM 681 O O . ARG A 1 88 ? 13.930 -23.827 -23.998 1.00 89.62 88 ARG A O 1
ATOM 688 N N . LEU A 1 89 ? 14.235 -22.569 -25.823 1.00 90.38 89 LEU A N 1
ATOM 689 C CA . LEU A 1 89 ? 12.819 -22.216 -25.954 1.00 90.38 89 LEU A CA 1
ATOM 690 C C . LEU A 1 89 ? 11.982 -23.438 -26.334 1.00 90.38 89 LEU A C 1
ATOM 692 O O . LEU A 1 89 ? 10.948 -23.650 -25.718 1.00 90.38 89 LEU A O 1
ATOM 696 N N . VAL A 1 90 ? 12.473 -24.256 -27.268 1.00 91.06 90 VAL A N 1
ATOM 697 C CA . VAL A 1 90 ? 11.840 -25.524 -27.656 1.00 91.06 90 VAL A CA 1
ATOM 698 C C . VAL A 1 90 ? 11.845 -26.522 -26.495 1.00 91.06 90 VAL A C 1
ATOM 700 O O . VAL A 1 90 ? 10.839 -27.167 -26.248 1.00 91.06 90 VAL A O 1
ATOM 703 N N . GLU A 1 91 ? 12.942 -26.621 -25.735 1.00 89.19 91 GLU A N 1
ATOM 704 C CA . GLU A 1 91 ? 13.013 -27.482 -24.542 1.00 89.19 91 GLU A CA 1
ATOM 705 C C . GLU A 1 91 ? 12.012 -27.062 -23.454 1.00 89.19 91 GLU A C 1
ATOM 707 O O . GLU A 1 91 ? 11.394 -27.907 -22.809 1.00 89.19 91 GLU A O 1
ATOM 712 N N . PHE A 1 92 ? 11.864 -25.756 -23.220 1.00 88.75 92 PHE A N 1
ATOM 713 C CA . PHE A 1 92 ? 10.965 -25.241 -22.188 1.00 88.75 92 PHE A CA 1
ATOM 714 C C . PHE A 1 92 ? 9.500 -25.202 -22.609 1.00 88.75 92 PHE A C 1
ATOM 716 O O . PHE A 1 92 ? 8.648 -25.140 -21.717 1.00 88.75 92 PHE A O 1
ATOM 723 N N . ASP A 1 93 ? 9.255 -25.186 -23.920 1.00 87.12 93 ASP A N 1
ATOM 724 C CA . ASP A 1 93 ? 7.956 -25.167 -24.588 1.00 87.12 93 ASP A CA 1
ATOM 725 C C . ASP A 1 93 ? 6.924 -24.255 -23.894 1.00 87.12 93 ASP A C 1
ATOM 727 O O . ASP A 1 93 ? 5.879 -24.703 -23.408 1.00 87.12 93 ASP A O 1
ATOM 731 N N . PRO A 1 94 ? 7.234 -22.953 -23.706 1.00 85.19 94 PRO A N 1
ATOM 732 C CA . PRO A 1 94 ? 6.322 -22.074 -23.000 1.00 85.19 94 PRO A CA 1
ATOM 733 C C . PRO A 1 94 ? 5.074 -21.831 -23.864 1.00 85.19 94 PRO A C 1
ATOM 735 O O . PRO A 1 94 ? 5.198 -21.335 -24.981 1.00 85.19 94 PRO A O 1
ATOM 738 N N . PRO A 1 95 ? 3.851 -22.034 -23.337 1.00 78.00 95 PRO A N 1
ATOM 739 C CA . PRO A 1 95 ? 2.628 -21.800 -24.111 1.00 78.00 95 PRO A CA 1
ATOM 740 C C . PRO A 1 95 ? 2.418 -20.310 -24.419 1.00 78.00 95 PRO A C 1
ATOM 742 O O . PRO A 1 95 ? 1.704 -19.926 -25.341 1.00 78.00 95 PRO A O 1
ATOM 745 N N . SER A 1 96 ? 3.023 -19.427 -23.625 1.00 83.12 96 SER A N 1
ATOM 746 C CA . SER A 1 96 ? 2.920 -17.983 -23.804 1.00 83.12 96 SER A CA 1
ATOM 747 C C . SER A 1 96 ? 4.087 -17.254 -23.159 1.00 83.12 96 SER A C 1
ATOM 749 O O . SER A 1 96 ? 4.618 -17.710 -22.145 1.00 83.12 96 SER A O 1
ATOM 751 N N . VAL A 1 97 ? 4.388 -16.068 -23.676 1.00 83.44 97 VAL A N 1
ATOM 752 C CA . VAL A 1 97 ? 5.385 -15.144 -23.135 1.00 83.44 97 VAL A CA 1
ATOM 753 C C . VAL A 1 97 ? 4.739 -13.812 -22.802 1.00 83.44 97 VAL A C 1
ATOM 755 O O . VAL A 1 97 ? 3.843 -13.332 -23.493 1.00 83.44 97 VAL A O 1
ATOM 758 N N . ASN A 1 98 ? 5.218 -13.186 -21.741 1.00 77.25 98 ASN A N 1
ATOM 759 C CA . ASN A 1 98 ? 4.956 -11.781 -21.481 1.00 77.25 98 ASN A CA 1
ATOM 760 C C . ASN A 1 98 ? 6.039 -10.945 -22.164 1.00 77.25 98 ASN A C 1
ATOM 762 O O . ASN A 1 98 ? 7.192 -11.363 -22.249 1.00 77.25 98 ASN A O 1
ATOM 766 N N . CYS A 1 99 ? 5.650 -9.783 -22.656 1.00 80.62 99 CYS A N 1
ATOM 767 C CA . CYS A 1 99 ? 6.354 -9.025 -23.667 1.00 80.62 99 CYS A CA 1
ATOM 768 C C . CYS A 1 99 ? 6.577 -7.597 -23.179 1.00 80.62 99 CYS A C 1
ATOM 770 O O . CYS A 1 99 ? 5.619 -6.890 -22.905 1.00 80.62 99 CYS A O 1
ATOM 772 N N . THR A 1 100 ? 7.820 -7.134 -23.140 1.00 79.31 100 THR A N 1
ATOM 773 C CA . THR A 1 100 ? 8.147 -5.727 -22.871 1.00 79.31 100 THR A CA 1
ATOM 774 C C . THR A 1 100 ? 8.977 -5.182 -24.026 1.00 79.31 100 THR A C 1
ATOM 776 O O . THR A 1 100 ? 10.040 -5.719 -24.316 1.00 79.31 100 THR A O 1
ATOM 779 N N . ILE A 1 101 ? 8.509 -4.138 -24.704 1.00 82.12 101 ILE A N 1
ATOM 780 C CA . ILE A 1 101 ? 9.232 -3.436 -25.767 1.00 82.12 101 ILE A CA 1
ATOM 781 C C . ILE A 1 101 ? 10.325 -2.601 -25.109 1.00 82.12 101 ILE A C 1
ATOM 783 O O . ILE A 1 101 ? 10.074 -1.549 -24.532 1.00 82.12 101 ILE A O 1
ATOM 787 N N . VAL A 1 102 ? 11.561 -3.077 -25.182 1.00 82.81 102 VAL A N 1
ATOM 788 C CA . VAL A 1 102 ? 12.731 -2.388 -24.629 1.00 82.81 102 VAL A CA 1
ATOM 789 C C . VAL A 1 102 ? 13.178 -1.272 -25.570 1.00 82.81 102 VAL A C 1
ATOM 791 O O . VAL A 1 102 ? 13.598 -0.211 -25.114 1.00 82.81 102 VAL A O 1
ATOM 794 N N . ARG A 1 103 ? 13.036 -1.488 -26.881 1.00 85.12 103 ARG A N 1
ATOM 795 C CA . ARG A 1 103 ? 13.417 -0.533 -27.923 1.00 85.12 103 ARG A CA 1
ATOM 796 C C . ARG A 1 103 ? 12.395 -0.541 -29.056 1.00 85.12 103 ARG A C 1
ATOM 798 O O . ARG A 1 103 ? 12.054 -1.621 -29.536 1.00 85.12 103 ARG A O 1
ATOM 805 N N . ALA A 1 104 ? 11.937 0.634 -29.477 1.00 84.69 104 ALA A N 1
ATOM 806 C CA . ALA A 1 104 ? 11.051 0.797 -30.628 1.00 84.69 104 ALA A CA 1
ATOM 807 C C . ALA A 1 104 ? 11.806 0.605 -31.957 1.00 84.69 104 ALA A C 1
ATOM 809 O O . ALA A 1 104 ? 13.040 0.622 -31.988 1.00 84.69 104 ALA A O 1
ATOM 810 N N . GLY A 1 105 ? 11.068 0.440 -33.060 1.00 79.62 105 GLY A N 1
ATOM 811 C CA . GLY A 1 105 ? 11.638 0.215 -34.396 1.00 79.62 105 GLY A CA 1
ATOM 812 C C . GLY A 1 105 ? 12.502 1.374 -34.913 1.00 79.62 105 GLY A C 1
ATOM 813 O O . GLY A 1 105 ? 13.407 1.165 -35.715 1.00 79.62 105 GLY A O 1
ATOM 814 N N . ASP A 1 106 ? 12.301 2.589 -34.396 1.00 79.38 106 ASP A N 1
ATOM 815 C CA . ASP A 1 106 ? 13.126 3.764 -34.707 1.00 79.38 106 ASP A CA 1
ATOM 816 C C . ASP A 1 106 ? 14.397 3.887 -33.843 1.00 79.38 106 ASP A C 1
ATOM 818 O O . ASP A 1 106 ? 15.168 4.836 -33.987 1.00 79.38 106 ASP A O 1
ATOM 822 N N . GLY A 1 107 ? 14.634 2.919 -32.954 1.00 75.94 107 GLY A N 1
ATOM 823 C CA . GLY A 1 107 ? 15.809 2.852 -32.096 1.00 75.94 107 GLY A CA 1
ATOM 824 C C . GLY A 1 107 ? 15.670 3.553 -30.745 1.00 75.94 107 GLY A C 1
ATOM 825 O O . GLY A 1 107 ? 16.593 3.431 -29.937 1.00 75.94 107 GLY A O 1
ATOM 826 N N . ARG A 1 108 ? 14.547 4.228 -30.453 1.00 76.44 108 ARG A N 1
ATOM 827 C CA . ARG A 1 108 ? 14.304 4.822 -29.127 1.00 76.44 108 ARG A CA 1
ATOM 828 C C . ARG A 1 108 ? 14.149 3.742 -28.059 1.00 76.44 108 ARG A C 1
ATOM 830 O O . ARG A 1 108 ? 13.447 2.752 -28.263 1.00 76.44 108 ARG A O 1
ATOM 837 N N . GLU A 1 109 ? 14.795 3.924 -26.910 1.00 78.56 109 GLU A N 1
ATOM 838 C CA . GLU A 1 109 ? 14.568 3.084 -25.729 1.00 78.56 109 GLU A CA 1
ATOM 839 C C . GLU A 1 109 ? 13.259 3.511 -25.059 1.00 78.56 109 GLU A C 1
ATOM 841 O O . GLU A 1 109 ? 13.100 4.681 -24.720 1.00 78.56 109 GLU A O 1
ATOM 846 N N . VAL A 1 110 ? 12.312 2.582 -24.901 1.00 71.81 110 VAL A N 1
ATOM 847 C CA . VAL A 1 110 ? 10.945 2.915 -24.446 1.00 71.81 110 VAL A CA 1
ATOM 848 C C . VAL A 1 110 ? 10.535 2.121 -23.202 1.00 71.81 110 VAL A C 1
ATOM 850 O O . VAL A 1 110 ? 9.887 2.664 -22.318 1.00 71.81 110 VAL A O 1
ATOM 853 N N . ASN A 1 111 ? 10.993 0.871 -23.068 1.00 69.06 111 ASN A N 1
ATOM 854 C CA . ASN A 1 111 ? 10.704 -0.014 -21.930 1.00 69.06 111 ASN A CA 1
ATOM 855 C C . ASN A 1 111 ? 9.207 -0.084 -21.550 1.00 69.06 111 ASN A C 1
ATOM 857 O O . ASN A 1 111 ? 8.838 0.135 -20.396 1.00 69.06 111 ASN A O 1
ATOM 861 N N . GLU A 1 112 ? 8.368 -0.411 -22.534 1.00 69.81 112 GLU A N 1
ATOM 862 C CA . GLU A 1 112 ? 6.903 -0.450 -22.434 1.00 69.81 112 GLU A CA 1
ATOM 863 C C . GLU A 1 112 ? 6.370 -1.886 -22.390 1.00 69.81 112 GLU A C 1
ATOM 865 O O . GLU A 1 112 ? 6.787 -2.744 -23.165 1.00 69.81 112 GLU A O 1
ATOM 870 N N . ASP A 1 113 ? 5.428 -2.178 -21.492 1.00 69.12 113 ASP A N 1
ATOM 871 C CA . ASP A 1 113 ? 4.786 -3.499 -21.412 1.00 69.12 113 ASP A CA 1
ATOM 872 C C . ASP A 1 113 ? 3.792 -3.686 -22.566 1.00 69.12 113 ASP A C 1
ATOM 874 O O . ASP A 1 113 ? 2.751 -3.037 -22.624 1.00 69.12 113 ASP A O 1
ATOM 878 N N . ALA A 1 114 ? 4.102 -4.613 -23.466 1.00 73.44 114 ALA A N 1
ATOM 879 C CA . ALA A 1 114 ? 3.233 -5.002 -24.565 1.00 73.44 114 ALA A CA 1
ATOM 880 C C . ALA A 1 114 ? 2.222 -6.086 -24.154 1.00 73.44 114 ALA A C 1
ATOM 882 O O . ALA A 1 114 ? 1.376 -6.469 -24.959 1.00 73.44 114 ALA A O 1
ATOM 883 N N . GLY A 1 115 ? 2.271 -6.587 -22.917 1.00 70.25 115 GLY A N 1
ATOM 884 C CA . GLY A 1 115 ? 1.344 -7.593 -22.413 1.00 70.25 115 GLY A CA 1
ATOM 885 C C . GLY A 1 115 ? 1.774 -9.023 -22.751 1.00 70.25 115 GLY A C 1
ATOM 886 O O . GLY A 1 115 ? 2.957 -9.336 -22.798 1.00 70.25 115 GLY A O 1
ATOM 887 N N . ARG A 1 116 ? 0.833 -9.950 -22.931 1.00 75.81 116 ARG A N 1
ATOM 888 C CA . ARG A 1 116 ? 1.101 -11.369 -23.228 1.00 75.81 116 ARG A CA 1
ATOM 889 C C . ARG A 1 116 ? 0.874 -11.674 -24.694 1.00 75.81 116 ARG A C 1
ATOM 891 O O . ARG A 1 116 ? -0.124 -11.262 -25.277 1.00 75.81 116 ARG A O 1
ATOM 898 N N . ALA A 1 117 ? 1.770 -12.479 -25.240 1.00 81.81 117 ALA A N 1
ATOM 899 C CA . ALA A 1 117 ? 1.630 -13.116 -26.532 1.00 81.81 117 ALA A CA 1
ATOM 900 C C . ALA A 1 117 ? 1.682 -14.640 -26.367 1.00 81.81 117 ALA A C 1
ATOM 902 O O . ALA A 1 117 ? 2.337 -15.171 -25.465 1.00 81.81 117 ALA A O 1
ATOM 903 N N . VAL A 1 118 ? 0.969 -15.347 -27.232 1.00 87.88 118 VAL A N 1
ATOM 904 C CA . VAL A 1 118 ? 0.979 -16.811 -27.303 1.00 87.88 118 VAL A CA 1
ATOM 905 C C . VAL A 1 118 ? 2.028 -17.214 -28.332 1.00 87.88 118 VAL A C 1
ATOM 907 O O . VAL A 1 118 ? 2.113 -16.570 -29.381 1.00 87.88 118 VAL A O 1
ATOM 910 N N . LEU A 1 119 ? 2.840 -18.231 -28.035 1.00 91.25 119 LEU A N 1
ATOM 911 C CA . LEU A 1 119 ? 3.772 -18.770 -29.027 1.00 91.25 119 LEU A CA 1
ATOM 912 C C . LEU A 1 119 ? 3.001 -19.666 -29.985 1.00 91.25 119 LEU A C 1
ATOM 914 O O . LEU A 1 119 ? 2.132 -20.430 -29.566 1.00 91.25 119 LEU A O 1
ATOM 918 N N . PHE A 1 120 ? 3.322 -19.568 -31.268 1.00 91.62 120 PHE A N 1
ATOM 919 C CA . PHE A 1 120 ? 2.738 -20.469 -32.244 1.00 91.62 120 PHE A CA 1
ATOM 920 C C . PHE A 1 120 ? 3.355 -21.857 -32.127 1.00 91.62 120 PHE A C 1
ATOM 922 O O . PHE A 1 120 ? 4.572 -21.987 -32.018 1.00 91.62 120 PHE A O 1
ATOM 929 N N . HIS A 1 121 ? 2.506 -22.870 -32.209 1.00 90.94 121 HIS A N 1
ATOM 930 C CA . HIS A 1 121 ? 2.849 -24.277 -32.298 1.00 90.94 121 HIS A CA 1
ATOM 931 C C . HIS A 1 121 ? 2.265 -24.818 -33.601 1.00 90.94 121 HIS A C 1
ATOM 933 O O . HIS A 1 121 ? 1.147 -24.467 -33.976 1.00 90.94 121 HIS A O 1
ATOM 939 N N . LEU A 1 122 ? 3.024 -25.635 -34.317 1.00 89.44 122 LEU A N 1
ATOM 940 C CA . LEU A 1 122 ? 2.581 -26.317 -35.525 1.00 89.44 122 LEU A CA 1
ATOM 941 C C . LEU A 1 122 ? 2.604 -27.812 -35.231 1.00 89.44 122 LEU A C 1
ATOM 943 O O . LEU A 1 122 ? 3.629 -28.330 -34.802 1.00 89.44 122 LEU A O 1
ATOM 947 N N . ASP A 1 123 ? 1.465 -28.481 -35.414 1.00 86.19 123 ASP A N 1
ATOM 948 C CA . ASP A 1 123 ? 1.316 -29.913 -35.114 1.00 86.19 123 ASP A CA 1
ATOM 949 C C . ASP A 1 123 ? 1.693 -30.281 -33.657 1.00 86.19 123 ASP A C 1
ATOM 951 O O . ASP A 1 123 ? 2.142 -31.386 -33.370 1.00 86.19 123 ASP A O 1
ATOM 955 N N . GLY A 1 124 ? 1.478 -29.348 -32.720 1.00 81.00 124 GLY A N 1
ATOM 956 C CA . GLY A 1 124 ? 1.721 -29.540 -31.284 1.00 81.00 124 GLY A CA 1
ATOM 957 C C . GLY A 1 124 ? 3.135 -29.200 -30.805 1.00 81.00 124 GLY A C 1
ATOM 958 O O . GLY A 1 124 ? 3.362 -29.198 -29.602 1.00 81.00 124 GLY A O 1
ATOM 959 N N . GLU A 1 125 ? 4.060 -28.856 -31.703 1.00 86.81 125 GLU A N 1
ATOM 960 C CA . GLU A 1 125 ? 5.420 -28.434 -31.349 1.00 86.81 125 GLU A CA 1
ATOM 961 C C . GLU A 1 125 ? 5.616 -26.939 -31.602 1.00 86.81 125 GLU A C 1
ATOM 963 O O . GLU A 1 125 ? 5.064 -26.389 -32.558 1.00 86.81 125 GLU A O 1
ATOM 968 N N . MET A 1 126 ? 6.421 -26.266 -30.772 1.00 90.31 126 MET A N 1
ATOM 969 C CA . MET A 1 126 ? 6.737 -24.848 -30.952 1.00 90.31 126 MET A CA 1
ATOM 970 C C . MET A 1 126 ? 7.218 -24.569 -32.384 1.00 90.31 126 MET A C 1
ATOM 972 O O . MET A 1 126 ? 8.207 -25.125 -32.865 1.00 90.31 126 MET A O 1
ATOM 976 N N . PHE A 1 127 ? 6.522 -23.665 -33.073 1.00 92.38 127 PHE A N 1
ATOM 977 C CA . PHE A 1 127 ? 6.768 -23.384 -34.475 1.00 92.38 127 PHE A CA 1
ATOM 978 C C . PHE A 1 127 ? 8.038 -22.542 -34.637 1.00 92.38 127 PHE A C 1
ATOM 980 O O . PHE A 1 127 ? 8.088 -21.357 -34.285 1.00 92.38 127 PHE A O 1
ATOM 987 N N . VAL A 1 128 ? 9.069 -23.172 -35.199 1.00 90.88 128 VAL A N 1
ATOM 988 C CA . VAL A 1 128 ? 10.368 -22.563 -35.490 1.00 90.88 128 VAL A CA 1
ATOM 989 C C . VAL A 1 128 ? 10.652 -22.676 -36.985 1.00 90.88 128 VAL A C 1
ATOM 991 O O . VAL A 1 128 ? 10.636 -23.761 -37.558 1.00 90.88 128 VAL A O 1
ATOM 994 N N . GLN A 1 129 ? 10.964 -21.550 -37.622 1.00 89.25 129 GLN A N 1
ATOM 995 C CA . GLN A 1 129 ? 11.341 -21.483 -39.035 1.00 89.25 129 GLN A CA 1
ATOM 996 C C . GLN A 1 129 ? 12.515 -20.523 -39.193 1.00 89.25 129 GLN A C 1
ATOM 998 O O . GLN A 1 129 ? 12.538 -19.476 -38.553 1.00 89.25 129 GLN A O 1
ATOM 1003 N N . ASP A 1 130 ? 13.506 -20.858 -40.020 1.00 85.62 130 ASP A N 1
ATOM 1004 C CA . ASP A 1 130 ? 14.630 -19.970 -40.357 1.00 85.62 130 ASP A CA 1
ATOM 1005 C C . ASP A 1 130 ? 15.312 -19.317 -39.141 1.00 85.62 130 ASP A C 1
ATOM 1007 O O . ASP A 1 130 ? 15.623 -18.122 -39.142 1.00 85.62 130 ASP A O 1
ATOM 1011 N N . ARG A 1 131 ? 15.531 -20.103 -38.077 1.00 85.88 131 ARG A N 1
ATOM 1012 C CA . ARG A 1 131 ? 16.105 -19.637 -36.798 1.00 85.88 131 ARG A CA 1
ATOM 1013 C C . ARG A 1 131 ? 15.314 -18.489 -36.152 1.00 85.88 131 ARG A C 1
ATOM 1015 O O . ARG A 1 131 ? 15.881 -17.608 -35.503 1.00 85.88 131 ARG A O 1
ATOM 1022 N N . SER A 1 132 ? 14.006 -18.510 -36.332 1.00 92.44 132 SER A N 1
ATOM 1023 C CA . SER A 1 132 ? 13.05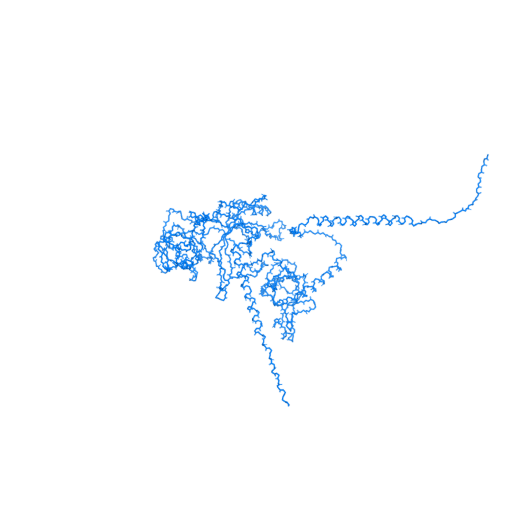8 -17.603 -35.707 1.00 92.44 132 SER A CA 1
ATOM 1024 C C . SER A 1 132 ? 11.867 -18.383 -35.183 1.00 92.44 132 SER A C 1
ATOM 1026 O O . SER A 1 132 ? 11.602 -19.499 -35.626 1.00 92.44 132 SER A O 1
ATOM 1028 N N . PHE A 1 133 ? 11.170 -17.791 -34.231 1.00 94.88 133 PHE A N 1
ATOM 1029 C CA . PHE A 1 133 ? 9.928 -18.317 -33.686 1.00 94.88 133 PHE A CA 1
ATOM 1030 C C . PHE A 1 133 ? 8.843 -17.257 -33.817 1.00 94.88 133 PHE A C 1
ATOM 1032 O O . PHE A 1 133 ? 9.129 -16.094 -34.119 1.00 94.88 133 PHE A O 1
ATOM 1039 N N . PHE A 1 134 ? 7.596 -17.659 -33.603 1.00 95.00 134 PHE A N 1
ATOM 1040 C CA . PHE A 1 134 ? 6.457 -16.803 -33.890 1.00 95.00 134 PHE A CA 1
ATOM 1041 C C . PHE A 1 134 ? 5.593 -16.614 -32.655 1.00 95.00 134 PHE A C 1
ATOM 1043 O O . PHE A 1 134 ? 5.354 -17.557 -31.900 1.00 95.00 134 PHE A O 1
ATOM 1050 N N . ILE A 1 135 ? 5.081 -15.398 -32.489 1.00 94.12 135 ILE A N 1
ATOM 1051 C CA . ILE A 1 135 ? 4.123 -15.066 -31.432 1.00 94.12 135 ILE A CA 1
ATOM 1052 C C . ILE A 1 135 ? 2.908 -14.340 -32.003 1.00 94.12 135 ILE A C 1
ATOM 1054 O O . ILE A 1 135 ? 2.985 -13.680 -33.044 1.00 94.12 135 ILE A O 1
ATOM 1058 N N . THR A 1 136 ? 1.776 -14.428 -31.312 1.00 90.62 136 THR A N 1
ATOM 1059 C CA . THR A 1 136 ? 0.600 -13.604 -31.615 1.00 90.62 136 THR A CA 1
ATOM 1060 C C . THR A 1 136 ? 0.855 -12.128 -31.330 1.00 90.62 136 THR A C 1
ATOM 1062 O O . THR A 1 136 ? 1.825 -11.763 -30.675 1.00 90.62 136 THR A O 1
ATOM 1065 N N . MET A 1 137 ? -0.067 -11.260 -31.754 1.00 88.12 137 MET A N 1
ATOM 1066 C CA . MET A 1 137 ? -0.080 -9.883 -31.261 1.00 88.12 137 MET A CA 1
ATOM 1067 C C . MET A 1 137 ? -0.141 -9.877 -29.723 1.00 88.12 137 MET A C 1
ATOM 1069 O O . MET A 1 137 ? -1.032 -10.532 -29.172 1.00 88.12 137 MET A O 1
ATOM 1073 N N . PRO A 1 138 ? 0.789 -9.184 -29.045 1.00 84.56 138 PRO A N 1
ATOM 1074 C CA . PRO A 1 138 ? 0.704 -8.975 -27.608 1.00 84.56 138 PRO A CA 1
ATOM 1075 C C . PRO A 1 138 ? -0.601 -8.255 -27.215 1.00 84.56 138 PRO A C 1
ATOM 1077 O O . PRO A 1 138 ? -1.011 -7.303 -27.882 1.00 84.56 138 PRO A O 1
ATOM 1080 N N . ASP A 1 139 ? -1.264 -8.718 -26.151 1.00 77.19 139 ASP A N 1
ATOM 1081 C CA . ASP A 1 139 ? -2.597 -8.245 -25.730 1.00 77.19 139 ASP A CA 1
ATOM 1082 C C . ASP A 1 139 ? -2.633 -6.794 -25.207 1.00 77.19 139 ASP A C 1
ATOM 1084 O O . ASP A 1 139 ? -3.700 -6.179 -25.174 1.00 77.19 139 ASP A O 1
ATOM 1088 N N . GLY A 1 140 ? -1.482 -6.231 -24.831 1.00 67.12 140 GLY A N 1
ATOM 1089 C CA . GLY A 1 140 ? -1.350 -4.876 -24.298 1.00 67.12 140 GLY A CA 1
ATOM 1090 C C . GLY A 1 140 ? -1.259 -3.779 -25.359 1.00 67.12 140 GLY A C 1
ATOM 1091 O O . GLY A 1 140 ? -1.387 -2.608 -25.015 1.00 67.12 140 GLY A O 1
ATOM 1092 N N . ILE A 1 141 ? -1.076 -4.127 -26.637 1.00 74.12 141 ILE A N 1
ATOM 1093 C CA . ILE A 1 141 ? -0.890 -3.151 -27.719 1.00 74.12 141 ILE A CA 1
ATOM 1094 C C . ILE A 1 141 ? -2.252 -2.672 -28.232 1.00 74.12 141 ILE A C 1
ATOM 1096 O O . ILE A 1 141 ? -2.974 -3.415 -28.906 1.00 74.12 141 ILE A O 1
ATOM 1100 N N . LYS A 1 142 ? -2.612 -1.415 -27.945 1.00 64.81 142 LYS A N 1
ATOM 1101 C CA . LYS A 1 142 ? -3.862 -0.808 -28.431 1.00 64.81 142 LYS A CA 1
ATOM 1102 C C . LYS A 1 142 ? -3.694 -0.227 -29.836 1.00 64.81 142 LYS A C 1
ATOM 1104 O O . LYS A 1 142 ? -2.590 0.003 -30.320 1.00 64.81 142 LYS A O 1
ATOM 1109 N N . ALA A 1 143 ? -4.814 0.064 -30.504 1.00 53.22 143 ALA A N 1
ATOM 1110 C CA . ALA A 1 143 ? -4.822 0.685 -31.836 1.00 53.22 143 ALA A CA 1
ATOM 1111 C C . ALA A 1 143 ? -4.145 2.073 -31.879 1.00 53.22 143 ALA A C 1
ATOM 1113 O O . ALA A 1 143 ? -3.740 2.523 -32.950 1.00 53.22 143 ALA A O 1
ATOM 1114 N N . GLU A 1 144 ? -4.031 2.717 -30.719 1.00 48.66 144 GLU A N 1
ATOM 1115 C CA . GLU A 1 144 ? -3.464 4.047 -30.486 1.00 48.66 144 GLU A CA 1
ATOM 1116 C C . GLU A 1 144 ? -1.925 3.998 -30.338 1.00 48.66 144 GLU A C 1
ATOM 1118 O O . GLU A 1 144 ? -1.246 4.955 -30.698 1.00 48.66 144 GLU A O 1
ATOM 1123 N N . ASP A 1 145 ? -1.361 2.846 -29.942 1.00 57.03 145 ASP A N 1
ATOM 1124 C CA . ASP A 1 145 ? 0.071 2.637 -29.641 1.00 57.03 145 ASP A CA 1
ATOM 1125 C C . ASP A 1 145 ? 0.904 2.214 -30.869 1.00 57.03 145 ASP A C 1
ATOM 1127 O O . ASP A 1 145 ? 2.024 1.710 -30.754 1.00 57.03 145 ASP A O 1
ATOM 1131 N N . ARG A 1 146 ? 0.380 2.431 -32.084 1.00 57.94 146 ARG A N 1
ATOM 1132 C CA . ARG A 1 146 ? 1.036 2.055 -33.355 1.00 57.94 146 ARG A CA 1
ATOM 1133 C C . ARG A 1 146 ? 2.397 2.717 -33.583 1.00 57.94 146 ARG A C 1
ATOM 1135 O O . ARG A 1 146 ? 3.133 2.267 -34.453 1.00 57.94 146 ARG A O 1
ATOM 1142 N N . ALA A 1 147 ? 2.723 3.772 -32.837 1.00 61.81 147 ALA A N 1
ATOM 1143 C CA . ALA A 1 147 ? 4.034 4.413 -32.889 1.00 61.81 147 ALA A CA 1
ATOM 1144 C C . ALA A 1 147 ? 5.132 3.600 -32.176 1.00 61.81 147 ALA A C 1
ATOM 1146 O O . ALA A 1 147 ? 6.302 3.756 -32.505 1.00 61.81 147 ALA A O 1
ATOM 1147 N N . LEU A 1 148 ? 4.765 2.744 -31.214 1.00 65.88 148 LEU A N 1
ATOM 1148 C CA . LEU A 1 148 ? 5.708 1.990 -30.378 1.00 65.88 148 LEU A CA 1
ATOM 1149 C C . LEU A 1 148 ? 5.933 0.556 -30.865 1.00 65.88 148 LEU A C 1
ATOM 1151 O O . LEU A 1 148 ? 6.991 -0.018 -30.614 1.00 65.88 148 LEU A O 1
ATOM 1155 N N . PHE A 1 149 ? 4.946 -0.010 -31.564 1.00 79.19 149 PHE A N 1
ATOM 1156 C CA . PHE A 1 149 ? 5.017 -1.347 -32.142 1.00 79.19 149 PHE A CA 1
ATOM 1157 C C . PHE A 1 149 ? 4.483 -1.349 -33.574 1.00 79.19 149 PHE A C 1
ATOM 1159 O O . PHE A 1 149 ? 3.279 -1.446 -33.829 1.00 79.19 149 PHE A O 1
ATOM 1166 N N . THR A 1 150 ? 5.410 -1.233 -34.513 1.00 76.69 150 THR A N 1
ATOM 1167 C CA . THR A 1 150 ? 5.186 -1.262 -35.958 1.00 76.69 150 THR A CA 1
ATOM 1168 C C . THR A 1 150 ? 5.241 -2.682 -36.526 1.00 76.69 150 THR A C 1
ATOM 1170 O O . THR A 1 150 ? 4.617 -2.952 -37.556 1.00 76.69 150 THR A O 1
ATOM 1173 N N . GLY A 1 151 ? 5.873 -3.613 -35.800 1.00 81.06 151 GLY A N 1
ATOM 1174 C CA . GLY A 1 151 ? 6.000 -5.018 -36.184 1.00 81.06 151 GLY A CA 1
ATOM 1175 C C . GLY A 1 151 ? 7.259 -5.316 -36.998 1.00 81.06 151 GLY A C 1
ATOM 1176 O O . GLY A 1 151 ? 7.283 -6.325 -37.705 1.00 81.06 151 GLY A O 1
ATOM 1177 N N . GLU A 1 152 ? 8.259 -4.439 -36.908 1.00 86.94 152 GLU A N 1
ATOM 1178 C CA . GLU A 1 152 ? 9.565 -4.516 -37.555 1.00 86.94 152 GLU A CA 1
ATOM 1179 C C . GLU A 1 152 ? 10.597 -3.675 -36.770 1.00 86.94 152 GLU A C 1
ATOM 1181 O O . GLU A 1 152 ? 10.407 -2.488 -36.506 1.00 86.94 152 GLU A O 1
ATOM 1186 N N . GLY A 1 153 ? 11.724 -4.289 -36.403 1.00 84.88 153 GLY A N 1
ATOM 1187 C CA . GLY A 1 153 ? 12.872 -3.639 -35.761 1.00 84.88 153 GLY A CA 1
ATOM 1188 C C . GLY A 1 153 ? 12.764 -3.437 -34.244 1.00 84.88 153 GLY A C 1
ATOM 1189 O O . GLY A 1 153 ? 13.764 -3.092 -33.603 1.00 84.88 153 GLY A O 1
ATOM 1190 N N . GLU A 1 154 ? 11.599 -3.669 -33.629 1.00 89.75 154 GLU A N 1
ATOM 1191 C CA . GLU A 1 154 ? 11.453 -3.556 -32.176 1.00 89.75 154 GLU A CA 1
ATOM 1192 C C . GLU A 1 154 ? 12.255 -4.634 -31.440 1.00 89.75 154 GLU A C 1
ATOM 1194 O O . GLU A 1 154 ? 12.299 -5.796 -31.844 1.00 89.75 154 GLU A O 1
ATOM 1199 N N . VAL A 1 155 ? 12.836 -4.279 -30.292 1.00 90.38 155 VAL A N 1
ATOM 1200 C CA . VAL A 1 155 ? 13.441 -5.258 -29.381 1.00 90.38 155 VAL A CA 1
ATOM 1201 C C . VAL A 1 155 ? 12.528 -5.481 -28.197 1.00 90.38 155 VAL A C 1
ATOM 1203 O O . VAL A 1 155 ? 12.236 -4.562 -27.433 1.00 90.38 155 VAL A O 1
ATOM 1206 N N . MET A 1 156 ? 12.141 -6.734 -28.012 1.00 88.06 156 MET A N 1
ATOM 1207 C CA . MET A 1 156 ? 11.270 -7.191 -26.947 1.00 88.06 156 MET A CA 1
ATOM 1208 C C . MET A 1 156 ? 12.048 -8.031 -25.937 1.00 88.06 156 MET A C 1
ATOM 1210 O O . MET A 1 156 ? 12.741 -8.979 -26.301 1.00 88.06 156 MET A O 1
ATOM 1214 N N . ASN A 1 157 ? 11.897 -7.729 -24.652 1.00 86.31 157 ASN A N 1
ATOM 1215 C CA . ASN A 1 157 ? 12.189 -8.666 -23.580 1.00 86.31 157 ASN A CA 1
ATOM 1216 C C . ASN A 1 157 ? 10.983 -9.591 -23.421 1.00 86.31 157 ASN A C 1
ATOM 1218 O O . ASN A 1 157 ? 9.876 -9.140 -23.129 1.00 86.31 157 ASN A O 1
ATOM 1222 N N . LEU A 1 158 ? 11.206 -10.880 -23.637 1.00 87.31 158 LEU A N 1
ATOM 1223 C CA . LEU A 1 158 ? 10.212 -11.917 -23.438 1.00 87.31 158 LEU A CA 1
ATOM 1224 C C . LEU A 1 158 ? 10.507 -12.626 -22.129 1.00 87.31 158 LEU A C 1
ATOM 1226 O O . LEU A 1 158 ? 11.643 -13.046 -21.897 1.00 87.31 158 LEU A O 1
ATOM 1230 N N . TRP A 1 159 ? 9.492 -12.811 -21.294 1.00 84.62 159 TRP A N 1
ATOM 1231 C CA . TRP A 1 159 ? 9.633 -13.572 -20.063 1.00 84.62 159 TRP A CA 1
ATOM 1232 C C . TRP A 1 159 ? 8.503 -14.578 -19.871 1.00 84.62 159 TRP A C 1
ATOM 1234 O O . TRP A 1 159 ? 7.347 -14.334 -20.220 1.00 84.62 159 TRP A O 1
ATOM 1244 N N . PHE A 1 160 ? 8.854 -15.729 -19.310 1.00 81.69 160 PHE A N 1
ATOM 1245 C CA . PHE A 1 160 ? 7.951 -16.856 -19.096 1.00 81.69 160 PHE A CA 1
ATOM 1246 C C . PHE A 1 160 ? 8.386 -17.667 -17.876 1.00 81.69 160 PHE A C 1
ATOM 1248 O O . PHE A 1 160 ? 9.492 -17.493 -17.354 1.00 81.69 160 PHE A O 1
ATOM 1255 N N . LEU A 1 161 ? 7.499 -18.536 -17.395 1.00 75.75 161 LEU A N 1
ATOM 1256 C CA . LEU A 1 161 ? 7.787 -19.463 -16.308 1.00 75.75 161 LEU A CA 1
ATOM 1257 C C . LEU A 1 161 ? 7.993 -20.871 -16.873 1.00 75.75 161 LEU A C 1
ATOM 1259 O O . LEU A 1 161 ? 7.179 -21.343 -17.659 1.00 75.75 161 LEU A O 1
ATOM 1263 N N . HIS A 1 162 ? 9.041 -21.553 -16.420 1.00 78.94 162 HIS A N 1
ATOM 1264 C CA . HIS A 1 162 ? 9.243 -22.986 -16.636 1.00 78.94 162 HIS A CA 1
ATOM 1265 C C . HIS A 1 162 ? 9.562 -23.625 -15.280 1.00 78.94 162 HIS A C 1
ATOM 1267 O O . HIS A 1 162 ? 10.366 -23.085 -14.522 1.00 78.94 162 HIS A O 1
ATOM 1273 N N . GLU A 1 163 ? 8.853 -24.693 -14.902 1.00 75.38 163 GLU A N 1
ATOM 1274 C CA . GLU A 1 163 ? 8.933 -25.307 -13.560 1.00 75.38 163 GLU A CA 1
ATOM 1275 C C . GLU A 1 163 ? 8.838 -24.298 -12.390 1.00 75.38 163 GLU A C 1
ATOM 1277 O O . GLU A 1 163 ? 9.527 -24.405 -11.372 1.00 75.38 163 GLU A O 1
ATOM 1282 N N . ARG A 1 164 ? 7.970 -23.281 -12.518 1.00 62.38 164 ARG A N 1
ATOM 1283 C CA . ARG A 1 164 ? 7.798 -22.182 -11.536 1.00 62.38 164 ARG A CA 1
ATOM 1284 C C . ARG A 1 164 ? 9.042 -21.302 -11.347 1.00 62.38 164 ARG A C 1
ATOM 1286 O O . ARG A 1 164 ? 9.163 -20.591 -10.345 1.00 62.38 164 ARG A O 1
ATOM 1293 N N . LEU A 1 165 ? 9.978 -21.340 -12.290 1.00 66.38 165 LEU A N 1
ATOM 1294 C CA . LEU A 1 165 ? 11.155 -20.485 -12.330 1.00 66.38 165 LEU A CA 1
ATOM 1295 C C . LEU A 1 165 ? 11.011 -19.481 -13.480 1.00 66.38 165 LEU A C 1
ATOM 1297 O O . LEU A 1 165 ? 10.686 -19.888 -14.593 1.00 66.38 165 LEU A O 1
ATOM 1301 N N . PRO A 1 166 ? 11.234 -18.179 -13.238 1.00 73.81 166 PRO A N 1
ATOM 1302 C CA . PRO A 1 166 ? 11.187 -17.182 -14.296 1.00 73.81 166 PRO A CA 1
ATOM 1303 C C . PRO A 1 166 ? 12.427 -17.232 -15.187 1.00 73.81 166 PRO A C 1
ATOM 1305 O O . PRO A 1 166 ? 13.560 -17.263 -14.699 1.00 73.81 166 PRO A O 1
ATOM 1308 N N . TYR A 1 167 ? 12.197 -17.164 -16.494 1.00 83.56 167 TYR A N 1
ATOM 1309 C CA . TYR A 1 167 ? 13.212 -17.067 -17.537 1.00 83.56 167 TYR A CA 1
ATOM 1310 C C . TYR A 1 167 ? 12.944 -15.855 -18.422 1.00 83.56 167 TYR A C 1
ATOM 1312 O O . TYR A 1 167 ? 11.802 -15.414 -18.553 1.00 83.56 167 TYR A O 1
ATOM 1320 N N . THR A 1 168 ? 14.006 -15.308 -19.011 1.00 87.94 168 THR A N 1
ATOM 1321 C CA . THR A 1 168 ? 13.935 -14.142 -19.896 1.00 87.94 168 THR A CA 1
ATOM 1322 C C . THR A 1 168 ? 14.783 -14.333 -21.146 1.00 87.94 168 THR A C 1
ATOM 1324 O O . THR A 1 168 ? 15.840 -14.965 -21.087 1.00 87.94 168 THR A O 1
ATOM 1327 N N . VAL A 1 169 ? 14.356 -13.742 -22.258 1.00 92.44 169 VAL A N 1
ATOM 1328 C CA . VAL A 1 169 ? 15.107 -13.682 -23.514 1.00 92.44 169 VAL A CA 1
ATOM 1329 C C . VAL A 1 169 ? 14.783 -12.385 -24.253 1.00 92.44 169 VAL A C 1
ATOM 1331 O O . VAL A 1 169 ? 13.619 -12.048 -24.440 1.00 92.44 169 VAL A O 1
ATOM 1334 N N . ASN A 1 170 ? 15.801 -11.645 -24.689 1.00 91.38 170 ASN A N 1
ATOM 1335 C CA . ASN A 1 170 ? 15.600 -10.504 -25.577 1.00 91.38 170 ASN A CA 1
ATOM 1336 C C . ASN A 1 170 ? 15.523 -11.002 -27.015 1.00 91.38 170 ASN A C 1
ATOM 1338 O O . ASN A 1 170 ? 16.369 -11.794 -27.433 1.00 91.38 170 ASN A O 1
ATOM 1342 N N . SER A 1 171 ? 14.542 -10.522 -27.766 1.00 93.75 171 SER A N 1
ATOM 1343 C CA . SER A 1 171 ? 14.298 -10.893 -29.155 1.00 93.75 171 SER A CA 1
ATOM 1344 C C . SER A 1 171 ? 13.965 -9.662 -29.986 1.00 93.75 171 SER A C 1
ATOM 1346 O O . SER A 1 171 ? 13.362 -8.719 -29.490 1.00 93.75 171 SER A O 1
ATOM 1348 N N . GLU A 1 172 ? 14.369 -9.669 -31.245 1.00 94.00 172 GLU A N 1
ATOM 1349 C CA . GLU A 1 172 ? 14.048 -8.638 -32.228 1.00 94.00 172 GLU A CA 1
ATOM 1350 C C . GLU A 1 172 ? 12.845 -9.083 -33.055 1.00 94.00 172 GLU A C 1
ATOM 1352 O O . GLU A 1 172 ? 12.803 -10.230 -33.507 1.00 94.00 172 GLU A O 1
ATOM 1357 N N . VAL A 1 173 ? 11.880 -8.188 -33.243 1.00 93.56 173 VAL A N 1
ATOM 1358 C CA . VAL A 1 173 ? 10.752 -8.384 -34.152 1.00 93.56 173 VAL A CA 1
ATOM 1359 C C . VAL A 1 173 ? 11.235 -8.094 -35.560 1.00 93.56 173 VAL A C 1
ATOM 1361 O O . VAL A 1 173 ? 11.712 -7.005 -35.850 1.00 93.56 173 VAL A O 1
ATOM 1364 N N . VAL A 1 174 ? 11.140 -9.085 -36.435 1.00 92.12 174 VAL A N 1
ATOM 1365 C CA . VAL A 1 174 ? 11.632 -8.967 -37.811 1.00 92.12 174 VAL A CA 1
ATOM 1366 C C . VAL A 1 174 ? 10.528 -8.499 -38.732 1.00 92.12 174 VAL A C 1
ATOM 1368 O O . VAL A 1 174 ? 10.732 -7.607 -39.539 1.00 92.12 174 VAL A O 1
ATOM 1371 N N . GLU A 1 175 ? 9.371 -9.144 -38.640 1.00 90.75 175 GLU A N 1
ATOM 1372 C CA . GLU A 1 175 ? 8.273 -8.893 -39.558 1.00 90.75 175 GLU A CA 1
ATOM 1373 C C . GLU A 1 175 ? 6.948 -9.404 -38.996 1.00 90.75 175 GLU A C 1
ATOM 1375 O O . GLU A 1 175 ? 6.882 -10.321 -38.164 1.00 90.75 175 GLU A O 1
ATOM 1380 N N . ARG A 1 176 ? 5.867 -8.847 -39.538 1.00 91.31 176 ARG A N 1
ATOM 1381 C CA . ARG A 1 176 ? 4.511 -9.357 -39.374 1.00 91.31 176 ARG A CA 1
ATOM 1382 C C . ARG A 1 176 ? 4.196 -10.371 -40.472 1.00 91.31 176 ARG A C 1
ATOM 1384 O O . ARG A 1 176 ? 4.139 -10.025 -41.649 1.00 91.31 176 ARG A O 1
ATOM 1391 N N . VAL A 1 177 ? 3.883 -11.601 -40.080 1.00 90.88 177 VAL A N 1
ATOM 1392 C CA . VAL A 1 177 ? 3.629 -12.722 -40.993 1.00 90.88 177 VAL A CA 1
ATOM 1393 C C . VAL A 1 177 ? 2.138 -13.025 -41.079 1.00 90.88 177 VAL A C 1
ATOM 1395 O O . VAL A 1 177 ? 1.425 -13.014 -40.074 1.00 90.88 177 VAL A O 1
ATOM 1398 N N . ARG A 1 178 ? 1.655 -13.305 -42.294 1.00 91.31 178 ARG A N 1
ATOM 1399 C CA . ARG A 1 178 ? 0.327 -13.886 -42.528 1.00 91.31 178 ARG A CA 1
ATOM 1400 C C . ARG A 1 178 ? 0.485 -15.350 -42.905 1.00 91.31 178 ARG A C 1
ATOM 1402 O O . ARG A 1 178 ? 1.141 -15.655 -43.897 1.00 91.31 178 ARG A O 1
ATOM 1409 N N . PHE A 1 179 ? -0.124 -16.233 -42.127 1.00 90.25 179 PHE A N 1
ATOM 1410 C CA . PHE A 1 179 ? -0.044 -17.667 -42.363 1.00 90.25 179 PHE A CA 1
ATOM 1411 C C . PHE A 1 179 ? -1.034 -18.092 -43.460 1.00 90.25 179 PHE A C 1
ATOM 1413 O O . PHE A 1 179 ? -2.182 -17.632 -43.447 1.00 90.25 179 PHE A O 1
ATOM 1420 N N . PRO A 1 180 ? -0.626 -18.965 -44.401 1.00 89.25 180 PRO A N 1
ATOM 1421 C CA . PRO A 1 180 ? -1.532 -19.562 -45.378 1.00 89.25 180 PRO A CA 1
ATOM 1422 C C . PRO A 1 180 ? -2.687 -20.307 -44.703 1.00 89.25 180 PRO A C 1
ATOM 1424 O O . PRO A 1 180 ? -2.524 -20.887 -43.628 1.00 89.25 180 PRO A O 1
ATOM 1427 N N . VAL A 1 181 ? -3.857 -20.326 -45.344 1.00 85.69 181 VAL A N 1
ATOM 1428 C CA . VAL A 1 181 ? -5.082 -20.925 -44.781 1.00 85.69 181 VAL A CA 1
ATOM 1429 C C . VAL A 1 181 ? -4.898 -22.416 -44.485 1.00 85.69 181 VAL A C 1
ATOM 1431 O O . VAL A 1 181 ? -5.473 -22.932 -43.528 1.00 85.69 181 VAL A O 1
ATOM 1434 N N . GLU A 1 182 ? -4.079 -23.102 -45.279 1.00 86.00 182 GLU A N 1
ATOM 1435 C CA . GLU A 1 182 ? -3.729 -24.508 -45.091 1.00 86.00 182 GLU A CA 1
ATOM 1436 C C . GLU A 1 182 ? -2.960 -24.722 -43.783 1.00 86.00 182 GLU A C 1
ATOM 1438 O O . GLU A 1 182 ? -3.261 -25.652 -43.041 1.00 86.00 182 GLU A O 1
ATOM 1443 N N . MET A 1 183 ? -2.027 -23.819 -43.470 1.00 85.56 183 MET A N 1
ATOM 1444 C CA . MET A 1 183 ? -1.185 -23.883 -42.276 1.00 85.56 183 MET A CA 1
ATOM 1445 C C . MET A 1 183 ? -1.973 -23.574 -41.003 1.00 85.56 183 MET A C 1
ATOM 1447 O O . MET A 1 183 ? -1.810 -24.249 -39.993 1.00 85.56 183 MET A O 1
ATOM 1451 N N . VAL A 1 184 ? -2.895 -22.606 -41.064 1.00 86.75 184 VAL A N 1
ATOM 1452 C CA . VAL A 1 184 ? -3.725 -22.189 -39.916 1.00 86.75 184 VAL A CA 1
ATOM 1453 C C . VAL A 1 184 ? -4.565 -23.339 -39.345 1.00 86.75 184 VAL A C 1
ATOM 1455 O O . VAL A 1 184 ? -4.955 -23.294 -38.181 1.00 86.75 184 VAL A O 1
ATOM 1458 N N . ARG A 1 185 ? -4.845 -24.390 -40.128 1.00 84.00 185 ARG A N 1
ATOM 1459 C CA . ARG A 1 185 ? -5.597 -25.562 -39.647 1.00 84.00 185 ARG A CA 1
ATOM 1460 C C . ARG A 1 185 ? -4.864 -26.321 -38.543 1.00 84.00 185 ARG A C 1
ATOM 1462 O O . ARG A 1 185 ? -5.525 -26.773 -37.605 1.00 84.00 185 ARG A O 1
ATOM 1469 N N . ASN A 1 186 ? -3.541 -26.400 -38.662 1.00 86.12 186 ASN A N 1
ATOM 1470 C CA . ASN A 1 186 ? -2.649 -27.156 -37.784 1.00 86.12 186 ASN A CA 1
ATOM 1471 C C . ASN A 1 186 ? -1.831 -26.254 -36.849 1.00 86.12 186 ASN A C 1
ATOM 1473 O O . ASN A 1 186 ? -1.025 -26.740 -36.059 1.00 86.12 186 ASN A O 1
ATOM 1477 N N . LEU A 1 187 ? -2.026 -24.942 -36.962 1.00 87.62 187 LEU A N 1
ATOM 1478 C CA . LEU A 1 187 ? -1.359 -23.940 -36.155 1.00 87.62 187 LEU A CA 1
ATOM 1479 C C . LEU A 1 187 ? -2.170 -23.660 -34.882 1.00 87.62 187 LEU A C 1
ATOM 1481 O O . LEU A 1 187 ? -3.381 -23.433 -34.952 1.00 87.62 187 LEU A O 1
ATOM 1485 N N . ASP A 1 188 ? -1.503 -23.616 -33.735 1.00 82.44 188 ASP A N 1
ATOM 1486 C CA . ASP A 1 188 ? -2.065 -23.180 -32.459 1.00 82.44 188 ASP A CA 1
ATOM 1487 C C . ASP A 1 188 ? -1.291 -21.959 -31.938 1.00 82.44 188 ASP A C 1
ATOM 1489 O O . ASP A 1 188 ? -0.076 -22.038 -31.795 1.00 82.44 188 ASP A O 1
ATOM 1493 N N . PRO A 1 189 ? -1.930 -20.806 -31.680 1.00 85.44 189 PRO A N 1
ATOM 1494 C CA . PRO A 1 189 ? -3.351 -20.527 -31.860 1.00 85.44 189 PRO A CA 1
ATOM 1495 C C . PRO A 1 189 ? -3.749 -20.423 -33.336 1.00 85.44 189 PRO A C 1
ATOM 1497 O O . PRO A 1 189 ? -2.962 -20.004 -34.181 1.00 85.44 189 PRO A O 1
ATOM 1500 N N . LYS A 1 190 ? -5.018 -20.740 -33.643 1.00 86.00 190 LYS A N 1
ATOM 1501 C CA . LYS A 1 190 ? -5.619 -20.659 -34.994 1.00 86.00 190 LYS A CA 1
ATOM 1502 C C . LYS A 1 190 ? -5.854 -19.213 -35.447 1.00 86.00 190 LYS A C 1
ATOM 1504 O O . LYS A 1 190 ? -6.976 -18.794 -35.731 1.00 86.00 190 LYS A O 1
ATOM 1509 N N . VAL A 1 191 ? -4.786 -18.427 -35.475 1.00 85.50 191 VAL A N 1
ATOM 1510 C CA . VAL A 1 191 ? -4.767 -17.016 -35.852 1.00 85.50 191 VAL A CA 1
ATOM 1511 C C . VAL A 1 191 ? -3.919 -16.887 -37.109 1.00 85.50 191 VAL A C 1
ATOM 1513 O O . VAL A 1 191 ? -2.740 -17.216 -37.111 1.00 85.50 191 VAL A O 1
ATOM 1516 N N . GLY A 1 192 ? -4.505 -16.375 -38.193 1.00 83.19 192 GLY A N 1
ATOM 1517 C CA . GLY A 1 192 ? -3.824 -16.256 -39.490 1.00 83.19 192 GLY A CA 1
ATOM 1518 C C . GLY A 1 192 ? -2.737 -15.179 -39.565 1.00 83.19 192 GLY A C 1
ATOM 1519 O O . GLY A 1 192 ? -2.233 -14.906 -40.650 1.00 83.19 192 GLY A O 1
ATOM 1520 N N . VAL A 1 193 ? -2.402 -14.525 -38.451 1.00 88.56 193 VAL A N 1
ATOM 1521 C CA . VAL A 1 193 ? -1.427 -13.432 -38.393 1.00 88.56 193 VAL A CA 1
ATOM 1522 C C . VAL A 1 193 ? -0.574 -13.557 -37.135 1.00 88.56 193 VAL A C 1
ATOM 1524 O O . VAL A 1 193 ? -1.115 -13.695 -36.039 1.00 88.56 193 VAL A O 1
ATOM 1527 N N . GLY A 1 194 ? 0.740 -13.433 -37.292 1.00 91.88 194 GLY A N 1
ATOM 1528 C CA . GLY A 1 194 ? 1.715 -13.459 -36.206 1.00 91.88 194 GLY A CA 1
ATOM 1529 C C . GLY A 1 194 ? 2.873 -12.495 -36.436 1.00 91.88 194 GLY A C 1
ATOM 1530 O O . GLY A 1 194 ? 2.928 -11.799 -37.450 1.00 91.88 194 GLY A O 1
ATOM 1531 N N . TYR A 1 195 ? 3.802 -12.475 -35.491 1.00 94.38 195 TYR A N 1
ATOM 1532 C CA . TYR A 1 195 ? 5.057 -11.737 -35.578 1.00 94.38 195 TYR A CA 1
ATOM 1533 C C . TYR A 1 195 ? 6.213 -12.718 -35.484 1.00 94.38 195 TYR A C 1
ATOM 1535 O O . TYR A 1 195 ? 6.192 -13.623 -34.649 1.00 94.38 195 TYR A O 1
ATOM 1543 N N . ARG A 1 196 ? 7.203 -12.537 -36.354 1.00 95.06 196 ARG A N 1
ATOM 1544 C CA . ARG A 1 196 ? 8.416 -13.348 -36.412 1.00 95.06 196 ARG A CA 1
ATOM 1545 C C . ARG A 1 196 ? 9.501 -12.706 -35.560 1.00 95.06 196 ARG A C 1
ATOM 1547 O O . ARG A 1 196 ? 9.814 -11.531 -35.749 1.00 95.06 196 ARG A O 1
ATOM 1554 N N . LEU A 1 197 ? 10.076 -13.475 -34.639 1.00 95.94 197 LEU A N 1
ATOM 1555 C CA . LEU A 1 197 ? 11.074 -12.994 -33.692 1.00 95.94 197 LEU A CA 1
ATOM 1556 C C . LEU A 1 197 ? 12.384 -13.768 -33.802 1.00 95.94 197 LEU A C 1
ATOM 1558 O O . LEU A 1 197 ? 12.400 -14.994 -33.936 1.00 95.94 197 LEU A O 1
ATOM 1562 N N . ILE A 1 198 ? 13.493 -13.041 -33.684 1.00 94.25 198 ILE A N 1
ATOM 1563 C CA . ILE A 1 198 ? 14.842 -13.606 -33.621 1.00 94.25 198 ILE A CA 1
ATOM 1564 C C . ILE A 1 198 ? 15.441 -13.323 -32.240 1.00 94.25 198 ILE A C 1
ATOM 1566 O O . ILE A 1 198 ? 15.567 -12.155 -31.867 1.00 94.25 198 ILE A O 1
ATOM 1570 N N . PRO A 1 199 ? 15.890 -14.346 -31.491 1.00 93.38 199 PRO A N 1
ATOM 1571 C CA . PRO A 1 199 ? 16.590 -14.124 -30.233 1.00 93.38 199 PRO A CA 1
ATOM 1572 C C . PRO A 1 199 ? 17.866 -13.290 -30.419 1.00 93.38 199 PRO A C 1
ATOM 1574 O O . PRO A 1 199 ? 18.707 -13.564 -31.280 1.00 93.38 199 PRO A O 1
ATOM 1577 N N . LEU A 1 200 ? 18.037 -12.283 -29.570 1.00 90.44 200 LEU A N 1
ATOM 1578 C CA . LEU A 1 200 ? 19.261 -11.490 -29.446 1.00 90.44 200 LEU A CA 1
ATOM 1579 C C . LEU A 1 200 ? 20.149 -11.985 -28.302 1.00 90.44 200 LEU A C 1
ATOM 1581 O O . LEU A 1 200 ? 21.367 -11.822 -28.355 1.00 90.44 200 LEU A O 1
ATOM 1585 N N . THR A 1 201 ? 19.551 -12.595 -27.277 1.00 88.38 201 THR A N 1
ATOM 1586 C CA . THR A 1 201 ? 20.259 -13.171 -26.127 1.00 88.38 201 THR A CA 1
ATOM 1587 C C . THR A 1 201 ? 19.922 -14.650 -25.964 1.00 88.38 201 THR A C 1
ATOM 1589 O O . THR A 1 201 ? 18.925 -15.133 -26.491 1.00 88.38 201 THR A O 1
ATOM 1592 N N . THR A 1 202 ? 20.727 -15.378 -25.186 1.00 89.69 202 THR A N 1
ATOM 1593 C CA . THR A 1 202 ? 20.333 -16.711 -24.704 1.00 89.69 202 THR A CA 1
ATOM 1594 C C . THR A 1 202 ? 19.156 -16.606 -23.731 1.00 89.69 202 THR A C 1
ATOM 1596 O O . THR A 1 202 ? 18.961 -15.564 -23.099 1.00 89.69 202 THR A O 1
ATOM 1599 N N . VAL A 1 203 ? 18.410 -17.700 -23.557 1.00 88.25 203 VAL A N 1
ATOM 1600 C CA . VAL A 1 203 ? 17.431 -17.824 -22.472 1.00 88.25 203 VAL A CA 1
ATOM 1601 C C . VAL A 1 203 ? 18.180 -17.869 -21.144 1.00 88.25 203 VAL A C 1
ATOM 1603 O O . VAL A 1 203 ? 18.974 -18.787 -20.896 1.00 88.25 203 VAL A O 1
ATOM 1606 N N . THR A 1 204 ? 17.951 -16.868 -20.300 1.00 85.62 204 THR A N 1
ATOM 1607 C CA . THR A 1 204 ? 18.569 -16.743 -18.981 1.00 85.62 204 THR A CA 1
ATOM 1608 C C . THR A 1 204 ? 17.539 -17.002 -17.897 1.00 85.62 204 THR A C 1
ATOM 1610 O O . THR A 1 204 ? 16.417 -16.500 -17.932 1.00 85.62 204 THR A O 1
ATOM 1613 N N . LYS A 1 205 ? 17.926 -17.802 -16.901 1.00 81.69 205 LYS A N 1
ATOM 1614 C CA . LYS A 1 205 ? 17.156 -17.922 -15.667 1.00 81.69 205 LYS A CA 1
ATOM 1615 C C . LYS A 1 205 ? 17.239 -16.591 -14.938 1.00 81.69 205 LYS A C 1
ATOM 1617 O O . LYS A 1 205 ? 18.340 -16.108 -14.668 1.00 81.69 205 LYS A O 1
ATOM 1622 N N . ARG A 1 206 ? 16.097 -16.021 -14.571 1.00 67.44 206 ARG A N 1
ATOM 1623 C CA . ARG A 1 206 ? 16.063 -14.865 -13.682 1.00 67.44 206 ARG A CA 1
ATOM 1624 C C . ARG A 1 206 ? 16.363 -15.383 -12.277 1.00 67.44 206 ARG A C 1
ATOM 1626 O O . ARG A 1 206 ? 15.506 -15.961 -11.609 1.00 67.44 206 ARG A O 1
ATOM 1633 N N . ASP A 1 207 ? 17.635 -15.300 -11.895 1.00 49.72 207 ASP A N 1
ATOM 1634 C CA . ASP A 1 207 ? 18.130 -15.899 -10.659 1.00 49.72 207 ASP A CA 1
ATOM 1635 C C . ASP A 1 207 ? 17.391 -15.327 -9.437 1.00 49.72 207 ASP A C 1
ATOM 1637 O O . ASP A 1 207 ? 17.147 -14.121 -9.334 1.00 49.72 207 ASP A O 1
ATOM 1641 N N . LYS A 1 208 ? 17.039 -16.208 -8.492 1.00 48.28 208 LYS A N 1
ATOM 1642 C CA . LYS A 1 208 ? 16.158 -15.953 -7.332 1.00 48.28 208 LYS A CA 1
ATOM 1643 C C . LYS A 1 208 ? 16.703 -14.909 -6.342 1.00 48.28 208 LYS A C 1
ATOM 1645 O O . LYS A 1 208 ? 16.074 -14.660 -5.317 1.00 48.28 208 LYS A O 1
ATOM 1650 N N . ARG A 1 209 ? 17.866 -14.306 -6.608 1.00 51.22 209 ARG A N 1
ATOM 1651 C CA . ARG A 1 209 ? 18.472 -13.279 -5.747 1.00 51.22 209 ARG A CA 1
ATOM 1652 C C . ARG A 1 209 ? 17.754 -11.935 -5.842 1.00 51.22 209 ARG A C 1
ATOM 1654 O O . ARG A 1 209 ? 17.797 -11.158 -4.891 1.00 51.22 209 ARG A O 1
ATOM 1661 N N . GLN A 1 210 ? 17.071 -11.658 -6.953 1.00 55.56 210 GLN A N 1
ATOM 1662 C CA . GLN A 1 210 ? 16.222 -10.476 -7.069 1.00 55.56 210 GLN A CA 1
ATOM 1663 C C . GLN A 1 210 ? 14.778 -10.869 -6.779 1.00 55.56 210 GLN A C 1
ATOM 1665 O O . GLN A 1 210 ? 14.174 -11.652 -7.510 1.00 55.56 210 GLN A O 1
ATOM 1670 N N . ALA A 1 211 ? 14.229 -10.332 -5.685 1.00 63.34 211 ALA A N 1
ATOM 1671 C CA . ALA A 1 211 ? 12.816 -10.491 -5.380 1.00 63.34 211 ALA A CA 1
ATOM 1672 C C . ALA A 1 211 ? 11.998 -10.022 -6.588 1.00 63.34 211 ALA A C 1
ATOM 1674 O O . ALA A 1 211 ? 12.200 -8.910 -7.086 1.00 63.34 211 ALA A O 1
ATOM 1675 N N . ILE A 1 212 ? 11.094 -10.890 -7.041 1.00 75.12 212 ILE A N 1
ATOM 1676 C CA . ILE A 1 212 ? 10.101 -10.587 -8.068 1.00 75.12 212 ILE A CA 1
ATOM 1677 C C . ILE A 1 212 ? 9.462 -9.221 -7.760 1.00 75.12 212 ILE A C 1
ATOM 1679 O O . ILE A 1 212 ? 9.248 -8.901 -6.593 1.00 75.12 212 ILE A O 1
ATOM 1683 N N . ARG A 1 213 ? 9.192 -8.396 -8.775 1.00 80.69 213 ARG A N 1
ATOM 1684 C CA . ARG A 1 213 ? 8.492 -7.115 -8.594 1.00 80.69 213 ARG A CA 1
ATOM 1685 C C . ARG A 1 213 ? 7.145 -7.162 -9.293 1.00 80.69 213 ARG A C 1
ATOM 1687 O O . ARG A 1 213 ? 7.092 -7.573 -10.449 1.00 80.69 213 ARG A O 1
ATOM 1694 N N . PHE A 1 214 ? 6.101 -6.719 -8.611 1.00 83.94 214 PHE A N 1
ATOM 1695 C CA . PHE A 1 214 ? 4.752 -6.603 -9.153 1.00 83.94 214 PHE A CA 1
ATOM 1696 C C . PHE A 1 214 ? 4.458 -5.152 -9.494 1.00 83.94 214 PHE A C 1
ATOM 1698 O O . PHE A 1 214 ? 4.670 -4.273 -8.656 1.00 83.94 214 PHE A O 1
ATOM 1705 N N . ALA A 1 215 ? 4.005 -4.907 -10.721 1.00 83.12 215 ALA A N 1
ATOM 1706 C CA . ALA A 1 215 ? 3.594 -3.582 -11.142 1.00 83.12 215 ALA A CA 1
ATOM 1707 C C . ALA A 1 215 ? 2.277 -3.192 -10.463 1.00 83.12 215 ALA A C 1
ATOM 1709 O O . ALA A 1 215 ? 1.393 -4.021 -10.246 1.00 83.12 215 ALA A O 1
ATOM 1710 N N . HIS A 1 216 ? 2.143 -1.909 -10.156 1.00 82.38 216 HIS A N 1
ATOM 1711 C CA . HIS A 1 216 ? 0.888 -1.289 -9.730 1.00 82.38 216 HIS A CA 1
ATOM 1712 C C . HIS A 1 216 ? 0.228 -0.538 -10.903 1.00 82.38 216 HIS A C 1
ATOM 1714 O O . HIS A 1 216 ? -0.996 -0.472 -10.981 1.00 82.38 216 HIS A O 1
ATOM 1720 N N . LYS A 1 217 ? 1.031 -0.104 -11.892 1.00 71.38 217 LYS A N 1
ATOM 1721 C CA . LYS A 1 217 ? 0.587 0.453 -13.184 1.00 71.38 217 LYS A CA 1
ATOM 1722 C C . LYS A 1 217 ? 0.991 -0.427 -14.378 1.00 71.38 217 LYS A C 1
ATOM 1724 O O . LYS A 1 217 ? 2.098 -0.969 -14.368 1.00 71.38 217 LYS A O 1
ATOM 1729 N N . PRO A 1 218 ? 0.147 -0.551 -15.419 1.00 59.88 218 PRO A N 1
ATOM 1730 C CA . PRO A 1 218 ? 0.547 -1.191 -16.672 1.00 59.88 218 PRO A CA 1
ATOM 1731 C C . PRO A 1 218 ? 1.683 -0.392 -17.339 1.00 59.88 218 PRO A C 1
ATOM 1733 O O . PRO A 1 218 ? 1.790 0.813 -17.117 1.00 59.88 218 PRO A O 1
ATOM 1736 N N . GLY A 1 219 ? 2.541 -1.049 -18.127 1.00 51.91 219 GLY A N 1
ATOM 1737 C CA . GLY A 1 219 ? 3.552 -0.363 -18.952 1.00 51.91 219 GLY A CA 1
ATOM 1738 C C . GLY A 1 219 ? 4.957 -0.194 -18.351 1.00 51.91 219 GLY A C 1
ATOM 1739 O O . GLY A 1 219 ? 5.846 0.273 -19.039 1.00 51.91 219 GLY A O 1
ATOM 1740 N N . ARG A 1 220 ? 5.226 -0.568 -17.088 1.00 53.03 220 ARG A N 1
ATOM 1741 C CA . ARG A 1 220 ? 6.487 -0.196 -16.387 1.00 53.03 220 ARG A CA 1
ATOM 1742 C C . ARG A 1 220 ? 7.555 -1.305 -16.253 1.00 53.03 220 ARG A C 1
ATOM 1744 O O . ARG A 1 220 ? 8.384 -1.244 -15.344 1.00 53.03 220 ARG A O 1
ATOM 1751 N N . GLY A 1 221 ? 7.533 -2.342 -17.096 1.00 48.12 221 GLY A N 1
ATOM 1752 C CA . GLY A 1 221 ? 8.556 -3.412 -17.130 1.00 48.12 221 GLY A CA 1
ATOM 1753 C C . GLY A 1 221 ? 8.649 -4.333 -15.890 1.00 48.12 221 GLY A C 1
ATOM 1754 O O . GLY A 1 221 ? 9.545 -5.177 -15.801 1.00 48.12 221 GLY A O 1
ATOM 1755 N N . ALA A 1 222 ? 7.746 -4.192 -14.910 1.00 55.25 222 ALA A N 1
ATOM 1756 C CA . ALA A 1 222 ? 7.560 -5.127 -13.791 1.00 55.25 222 ALA A CA 1
ATOM 1757 C C . ALA A 1 222 ? 6.502 -6.201 -14.142 1.00 55.25 222 ALA A C 1
ATOM 1759 O O . ALA A 1 222 ? 5.874 -6.120 -15.194 1.00 55.25 222 ALA A O 1
ATOM 1760 N N . LEU A 1 223 ? 6.313 -7.240 -13.305 1.00 60.72 223 LEU A N 1
ATOM 1761 C CA . LEU A 1 223 ? 5.268 -8.250 -13.562 1.00 60.72 223 LEU A CA 1
ATOM 1762 C C . LEU A 1 223 ? 3.888 -7.596 -13.704 1.00 60.72 223 LEU A C 1
ATOM 1764 O O . LEU A 1 223 ? 3.661 -6.554 -13.093 1.00 60.72 223 LEU A O 1
ATOM 1768 N N . ARG A 1 224 ? 2.969 -8.266 -14.421 1.00 61.75 224 ARG A N 1
ATOM 1769 C CA . ARG A 1 224 ? 1.566 -7.853 -14.610 1.00 61.75 224 ARG A CA 1
ATOM 1770 C C . ARG A 1 224 ? 0.979 -7.192 -13.361 1.00 61.75 224 ARG A C 1
ATOM 1772 O O . ARG A 1 224 ? 1.153 -7.688 -12.245 1.00 61.75 224 ARG A O 1
ATOM 1779 N N . VAL A 1 225 ? 0.229 -6.114 -13.579 1.00 61.22 225 VAL A N 1
ATOM 1780 C CA . VAL A 1 225 ? -0.616 -5.538 -12.533 1.00 61.22 225 VAL A CA 1
ATOM 1781 C C . VAL A 1 225 ? -1.677 -6.562 -12.164 1.00 61.22 225 VAL A C 1
ATOM 1783 O O . VAL A 1 225 ? -2.474 -6.967 -13.008 1.00 61.22 225 VAL A O 1
ATOM 1786 N N . TYR A 1 226 ? -1.694 -6.966 -10.898 1.00 72.25 226 TYR A N 1
ATOM 1787 C CA . TYR A 1 226 ? -2.782 -7.755 -10.332 1.00 72.25 226 TYR A CA 1
ATOM 1788 C C . TYR A 1 226 ? -3.743 -6.787 -9.643 1.00 72.25 226 TYR A C 1
ATOM 1790 O O . TYR A 1 226 ? -3.502 -6.422 -8.491 1.00 72.25 226 TYR A O 1
ATOM 1798 N N . PRO A 1 227 ? -4.833 -6.348 -10.307 1.00 73.31 227 PRO A N 1
ATOM 1799 C CA . PRO A 1 227 ? -5.767 -5.380 -9.727 1.00 73.31 227 PRO A CA 1
ATOM 1800 C C . PRO A 1 227 ? -6.455 -5.900 -8.454 1.00 73.31 227 PRO A C 1
ATOM 1802 O O . PRO A 1 227 ? -7.134 -5.140 -7.764 1.00 73.31 227 PRO A O 1
ATOM 1805 N N . GLN A 1 228 ? -6.292 -7.190 -8.142 1.00 83.94 228 GLN A N 1
ATOM 1806 C CA . GLN A 1 228 ? -6.749 -7.821 -6.912 1.00 83.94 228 GLN A CA 1
ATOM 1807 C C . GLN A 1 228 ? -6.015 -7.296 -5.676 1.00 83.94 228 GLN A C 1
ATOM 1809 O O . GLN A 1 228 ? -6.599 -7.319 -4.595 1.00 83.94 228 GLN A O 1
ATOM 1814 N N . ILE A 1 229 ? -4.765 -6.837 -5.808 1.00 89.50 229 ILE A N 1
ATOM 1815 C CA . ILE A 1 229 ? -3.987 -6.275 -4.700 1.00 89.50 229 ILE A CA 1
ATOM 1816 C C . ILE A 1 229 ? -3.338 -4.973 -5.154 1.00 89.50 229 ILE A C 1
ATOM 1818 O O . ILE A 1 229 ? -2.309 -4.971 -5.825 1.00 89.50 229 ILE A O 1
ATOM 1822 N N . LEU A 1 230 ? -3.924 -3.862 -4.720 1.00 90.44 230 LEU A N 1
ATOM 1823 C CA . LEU A 1 230 ? -3.349 -2.530 -4.869 1.00 90.44 230 LEU A CA 1
ATOM 1824 C C . LEU A 1 230 ? -3.047 -1.941 -3.489 1.00 90.44 230 LEU A C 1
ATOM 1826 O O . LEU A 1 230 ? -3.553 -2.407 -2.469 1.00 90.44 230 LEU A O 1
ATOM 1830 N N . PHE A 1 231 ? -2.233 -0.896 -3.463 1.00 93.50 231 PHE A N 1
ATOM 1831 C CA . PHE A 1 231 ? -1.939 -0.119 -2.261 1.00 93.50 231 PHE A CA 1
ATOM 1832 C C . PHE A 1 231 ? -2.185 1.359 -2.520 1.00 93.50 231 PHE A C 1
ATOM 1834 O O . PHE A 1 231 ? -1.596 1.905 -3.453 1.00 93.50 231 PHE A O 1
ATOM 1841 N N . ASP A 1 232 ? -2.974 1.999 -1.665 1.00 94.50 232 ASP A N 1
ATOM 1842 C CA . ASP A 1 232 ? -2.847 3.441 -1.481 1.00 94.50 232 ASP A CA 1
ATOM 1843 C C . ASP A 1 232 ? -1.722 3.653 -0.459 1.00 94.50 232 ASP A C 1
ATOM 1845 O O . ASP A 1 232 ? -1.648 2.943 0.551 1.00 94.50 232 ASP A O 1
ATOM 1849 N N . VAL A 1 233 ? -0.797 4.572 -0.732 1.00 96.19 233 VAL A N 1
ATOM 1850 C CA . VAL A 1 233 ? 0.380 4.780 0.119 1.00 96.19 233 VAL A CA 1
ATOM 1851 C C . VAL A 1 233 ? 0.494 6.241 0.479 1.00 96.19 233 VAL A C 1
ATOM 1853 O O . VAL A 1 233 ? 0.391 7.111 -0.378 1.00 96.19 233 VAL A O 1
ATOM 1856 N N . THR A 1 234 ? 0.751 6.507 1.753 1.00 96.12 234 THR A N 1
ATOM 1857 C CA . THR A 1 234 ? 1.064 7.849 2.236 1.00 96.12 234 THR A CA 1
ATOM 1858 C C . THR A 1 234 ? 2.463 7.885 2.830 1.00 96.12 234 THR A C 1
ATOM 1860 O O . THR A 1 234 ? 2.872 6.943 3.513 1.00 96.12 234 THR A O 1
ATOM 1863 N N . VAL A 1 235 ? 3.186 8.979 2.614 1.00 96.69 235 VAL A N 1
ATOM 1864 C CA . VAL A 1 235 ? 4.533 9.212 3.130 1.00 96.69 235 VAL A CA 1
ATOM 1865 C C . VAL A 1 235 ? 4.538 10.283 4.216 1.00 96.69 235 VAL A C 1
ATOM 1867 O O . VAL A 1 235 ? 3.941 11.352 4.078 1.00 96.69 235 VAL A O 1
ATOM 1870 N N . GLN A 1 236 ? 5.263 9.992 5.293 1.00 95.25 236 GLN A N 1
ATOM 1871 C CA . GLN A 1 236 ? 5.571 10.912 6.375 1.00 95.25 236 GLN A CA 1
ATOM 1872 C C . GLN A 1 236 ? 7.087 11.098 6.480 1.00 95.25 236 GLN A C 1
ATOM 1874 O O . GLN A 1 236 ? 7.843 10.143 6.687 1.00 95.25 236 GLN A O 1
ATOM 1879 N N . LYS A 1 237 ? 7.540 12.343 6.362 1.00 94.31 237 LYS A N 1
ATOM 1880 C CA . LYS A 1 237 ? 8.906 12.769 6.664 1.00 94.31 237 LYS A CA 1
ATOM 1881 C C . LYS A 1 237 ? 9.159 12.637 8.162 1.00 94.31 237 LYS A C 1
ATOM 1883 O O . LYS A 1 237 ? 8.305 12.989 8.974 1.00 94.31 237 LYS A O 1
ATOM 1888 N N . THR A 1 238 ? 10.350 12.177 8.529 1.00 93.94 238 THR A N 1
ATOM 1889 C CA . THR A 1 238 ? 10.750 12.038 9.934 1.00 93.94 238 THR A CA 1
ATOM 1890 C C . THR A 1 238 ? 11.997 12.851 10.256 1.00 93.94 238 THR A C 1
ATOM 1892 O O . THR A 1 238 ? 12.666 13.379 9.364 1.00 93.94 238 THR A O 1
ATOM 1895 N N . ASP A 1 239 ? 12.306 12.964 11.543 1.00 92.69 239 ASP A N 1
ATOM 1896 C CA . ASP A 1 239 ? 13.561 13.522 12.049 1.00 92.69 239 ASP A CA 1
ATOM 1897 C C . ASP A 1 239 ? 14.747 12.548 11.947 1.00 92.69 239 ASP A C 1
ATOM 1899 O O . ASP A 1 239 ? 15.901 12.958 12.084 1.00 92.69 239 ASP A O 1
ATOM 1903 N N . PHE A 1 240 ? 14.490 11.270 11.656 1.00 93.19 240 PHE A N 1
ATOM 1904 C CA . PHE A 1 240 ? 15.530 10.259 11.550 1.00 93.19 240 PHE A CA 1
ATOM 1905 C C . PHE A 1 240 ? 16.393 10.453 10.300 1.00 93.19 240 PHE A C 1
ATOM 1907 O O . PHE A 1 240 ? 15.899 10.602 9.177 1.00 93.19 240 PHE A O 1
ATOM 1914 N N . ARG A 1 241 ? 17.714 10.392 10.496 1.00 91.94 241 ARG A N 1
ATOM 1915 C CA . ARG A 1 241 ? 18.713 10.464 9.428 1.00 91.94 241 ARG A CA 1
ATOM 1916 C C . ARG A 1 241 ? 19.529 9.184 9.377 1.00 91.94 241 ARG A C 1
ATOM 1918 O O . ARG A 1 241 ? 20.059 8.732 10.392 1.00 91.94 241 ARG A O 1
ATOM 1925 N N . PHE A 1 242 ? 19.654 8.615 8.184 1.00 87.12 242 PHE A N 1
ATOM 1926 C CA . PHE A 1 242 ? 20.534 7.476 7.970 1.00 87.12 242 PHE A CA 1
ATOM 1927 C C . PHE A 1 242 ? 21.996 7.926 8.050 1.00 87.12 242 PHE A C 1
ATOM 1929 O O . PHE A 1 242 ? 22.358 8.937 7.444 1.00 87.12 242 PHE A O 1
ATOM 1936 N N . PRO A 1 243 ? 22.857 7.184 8.768 1.00 80.31 243 PRO A N 1
ATOM 1937 C CA . PRO A 1 243 ? 24.265 7.528 8.846 1.00 80.31 243 PRO A CA 1
ATOM 1938 C C . PRO A 1 243 ? 24.918 7.374 7.467 1.00 80.31 243 PRO A C 1
ATOM 1940 O O . PRO A 1 243 ? 24.787 6.331 6.826 1.00 80.31 243 PRO A O 1
ATOM 1943 N N . ALA A 1 244 ? 25.652 8.399 7.027 1.00 75.56 244 ALA A N 1
ATOM 1944 C CA . ALA A 1 244 ? 26.452 8.334 5.801 1.00 75.56 244 ALA A CA 1
ATOM 1945 C C . ALA A 1 244 ? 27.643 7.365 5.941 1.00 75.56 244 ALA A C 1
ATOM 1947 O O . ALA A 1 244 ? 28.112 6.799 4.957 1.00 75.56 244 ALA A O 1
ATOM 1948 N N . ARG A 1 245 ? 28.138 7.170 7.173 1.00 69.06 245 ARG A N 1
ATOM 1949 C CA . ARG A 1 245 ? 29.211 6.231 7.527 1.00 69.06 245 ARG A CA 1
ATOM 1950 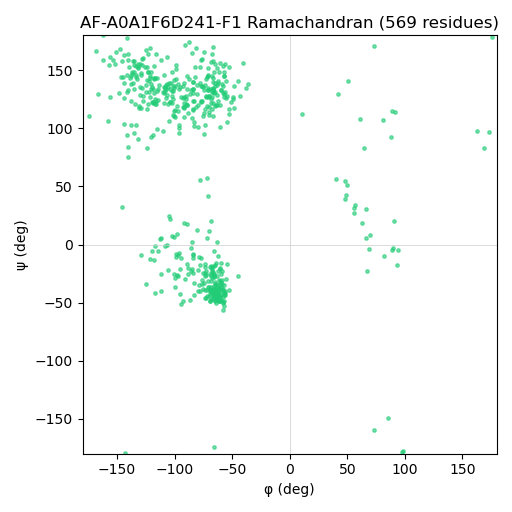C C . ARG A 1 245 ? 28.871 5.516 8.834 1.00 69.06 245 ARG A C 1
ATOM 1952 O O . ARG A 1 245 ? 28.354 6.140 9.755 1.00 69.06 245 ARG A O 1
ATOM 1959 N N . GLY A 1 246 ? 29.220 4.235 8.928 1.00 68.00 246 GLY A N 1
ATOM 1960 C CA . GLY A 1 246 ? 28.998 3.413 10.121 1.00 68.00 246 GLY A CA 1
ATOM 1961 C C . GLY A 1 246 ? 27.744 2.539 10.052 1.00 68.00 246 GLY A C 1
ATOM 1962 O O . GLY A 1 246 ? 27.042 2.486 9.043 1.00 68.00 246 GLY A O 1
ATOM 1963 N N . SER A 1 247 ? 27.489 1.799 11.130 1.00 73.50 247 SER A N 1
ATOM 1964 C CA . SER A 1 247 ? 26.374 0.854 11.205 1.00 73.50 247 SER A CA 1
ATOM 1965 C C . SER A 1 247 ? 25.038 1.561 11.419 1.00 73.50 247 SER A C 1
ATOM 1967 O O . SER A 1 247 ? 24.910 2.420 12.290 1.00 73.50 247 SER A O 1
ATOM 1969 N N . ILE A 1 248 ? 24.017 1.128 10.684 1.00 83.56 248 ILE A N 1
ATOM 1970 C CA . ILE A 1 248 ? 22.634 1.568 10.878 1.00 83.56 248 ILE A CA 1
ATOM 1971 C C . ILE A 1 248 ? 22.130 1.045 12.245 1.00 83.56 248 ILE A C 1
ATOM 1973 O O . ILE A 1 248 ? 22.348 -0.130 12.557 1.00 83.56 248 ILE A O 1
ATOM 1977 N N . PRO A 1 249 ? 21.468 1.869 13.082 1.00 81.38 249 PRO A N 1
ATOM 1978 C CA . PRO A 1 249 ? 21.081 1.461 14.430 1.00 81.38 249 PRO A CA 1
ATOM 1979 C C . PRO A 1 249 ? 20.020 0.348 14.397 1.00 81.38 249 PRO A C 1
ATOM 1981 O O . PRO A 1 249 ? 19.024 0.483 13.692 1.00 81.38 249 PRO A O 1
ATOM 1984 N N . PRO A 1 250 ? 20.151 -0.742 15.174 1.00 81.19 250 PRO A N 1
ATOM 1985 C CA . PRO A 1 250 ? 19.211 -1.869 15.123 1.00 81.19 250 PRO A CA 1
ATOM 1986 C C . PRO A 1 250 ? 17.815 -1.536 15.671 1.00 81.19 250 PRO A C 1
ATOM 1988 O O . PRO A 1 250 ? 16.855 -2.263 15.400 1.00 81.19 250 PRO A O 1
ATOM 1991 N N . ARG A 1 251 ? 17.692 -0.465 16.464 1.00 86.31 251 ARG A N 1
ATOM 1992 C CA . ARG A 1 251 ? 16.437 0.015 17.050 1.00 86.31 251 ARG A CA 1
ATOM 1993 C C . ARG A 1 251 ? 16.392 1.536 17.036 1.00 86.31 251 ARG A C 1
ATOM 1995 O O . ARG A 1 251 ? 17.420 2.172 17.246 1.00 86.31 251 ARG A O 1
ATOM 2002 N N . ILE A 1 252 ? 15.196 2.079 16.852 1.00 88.19 252 ILE A N 1
ATOM 2003 C CA . ILE A 1 252 ? 14.891 3.503 17.002 1.00 88.19 252 ILE A CA 1
ATOM 2004 C C . ILE A 1 252 ? 13.890 3.609 18.150 1.00 88.19 252 ILE A C 1
ATOM 2006 O O . ILE A 1 252 ? 12.846 2.958 18.123 1.00 88.19 252 ILE A O 1
ATOM 2010 N N . THR A 1 253 ? 14.251 4.357 19.191 1.00 85.00 253 THR A N 1
ATOM 2011 C CA . THR A 1 253 ? 13.470 4.472 20.435 1.00 85.00 253 THR A CA 1
ATOM 2012 C C . THR A 1 253 ? 12.544 5.679 20.459 1.00 85.00 253 THR A C 1
ATOM 2014 O O . THR A 1 253 ? 11.609 5.693 21.249 1.00 85.00 253 THR A O 1
ATOM 2017 N N . SER A 1 254 ? 12.824 6.679 19.629 1.00 83.56 254 SER A N 1
ATOM 2018 C CA . SER A 1 254 ? 11.995 7.860 19.430 1.00 83.56 254 SER A CA 1
ATOM 2019 C C . SER A 1 254 ? 12.093 8.245 17.963 1.00 83.56 254 SER A C 1
ATOM 2021 O O . SER A 1 254 ? 13.200 8.370 17.435 1.00 83.56 254 SER A O 1
ATOM 2023 N N . LEU A 1 255 ? 10.944 8.369 17.310 1.00 88.44 255 LEU A N 1
ATOM 2024 C CA . LEU A 1 255 ? 10.824 8.808 15.929 1.00 88.44 255 LEU A CA 1
ATOM 2025 C C . LEU A 1 255 ? 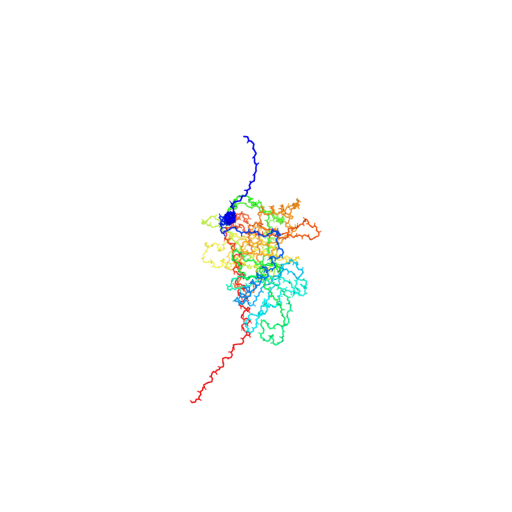9.759 9.896 15.877 1.00 88.44 255 LEU A C 1
ATOM 2027 O O . LEU A 1 255 ? 8.597 9.632 16.195 1.00 88.44 255 LEU A O 1
ATOM 2031 N N . LYS A 1 256 ? 10.136 11.102 15.452 1.00 88.69 256 LYS A N 1
ATOM 2032 C CA . LYS A 1 256 ? 9.186 12.196 15.276 1.00 88.69 256 LYS A CA 1
ATOM 2033 C C . LYS A 1 256 ? 8.812 12.318 13.805 1.00 88.69 256 LYS A C 1
ATOM 2035 O O . LYS A 1 256 ? 9.641 12.640 12.956 1.00 88.69 256 LYS A O 1
ATOM 2040 N N . GLY A 1 257 ? 7.540 12.069 13.514 1.00 88.06 257 GLY A N 1
ATOM 2041 C CA . GLY A 1 257 ? 6.952 12.324 12.205 1.00 88.06 257 GLY A CA 1
ATOM 2042 C C . GLY A 1 257 ? 6.504 13.778 12.065 1.00 88.06 257 GLY A C 1
ATOM 2043 O O . GLY A 1 257 ? 5.937 14.356 12.992 1.00 88.06 257 GLY A O 1
ATOM 2044 N N . PHE A 1 258 ? 6.733 14.361 10.895 1.00 90.19 258 PHE A N 1
ATOM 2045 C CA . PHE A 1 258 ? 6.209 15.667 10.509 1.00 90.19 258 PHE A CA 1
ATOM 2046 C C . PHE A 1 258 ? 5.068 15.428 9.523 1.00 90.19 258 PHE A C 1
ATOM 2048 O O . PHE A 1 258 ? 5.361 15.011 8.412 1.00 90.19 258 PHE A O 1
ATOM 2055 N N . PRO A 1 259 ? 3.785 15.601 9.876 1.00 86.12 259 PRO A N 1
ATOM 2056 C CA . PRO A 1 259 ? 2.693 15.360 8.930 1.00 86.12 259 PRO A CA 1
ATOM 2057 C C . PRO A 1 259 ? 2.746 16.351 7.754 1.00 86.12 259 PRO A C 1
ATOM 2059 O O . PRO A 1 259 ? 3.309 17.438 7.883 1.00 86.12 259 PRO A O 1
ATOM 2062 N N . TYR A 1 260 ? 2.185 15.969 6.605 1.00 88.38 260 TYR A N 1
ATOM 2063 C CA . TYR A 1 260 ? 2.136 16.837 5.422 1.00 88.38 260 TYR A CA 1
ATOM 2064 C C . TYR A 1 260 ? 1.110 17.958 5.593 1.00 88.38 260 TYR A C 1
ATOM 2066 O O . TYR A 1 260 ? 1.409 19.124 5.349 1.00 88.38 260 TYR A O 1
ATOM 2074 N N . ARG A 1 261 ? -0.090 17.613 6.067 1.00 84.88 261 ARG A N 1
ATOM 2075 C CA . ARG A 1 261 ? -1.114 18.583 6.457 1.00 84.88 261 ARG A CA 1
ATOM 2076 C C . ARG A 1 261 ? -1.083 18.771 7.966 1.00 84.88 261 ARG A C 1
ATOM 2078 O O . ARG A 1 261 ? -0.900 17.810 8.715 1.00 84.88 261 ARG A O 1
ATOM 2085 N N . ALA A 1 262 ? -1.302 20.000 8.427 1.00 67.94 262 ALA A N 1
ATOM 2086 C CA . ALA A 1 262 ? -1.638 20.208 9.826 1.00 67.94 262 ALA A CA 1
ATOM 2087 C C . ALA A 1 262 ? -2.894 19.382 10.126 1.00 67.94 262 ALA A C 1
ATOM 2089 O O . ALA A 1 262 ? -3.884 19.469 9.397 1.00 67.94 262 ALA A O 1
ATOM 2090 N N . SER A 1 263 ? -2.830 18.547 11.162 1.00 58.41 263 SER A N 1
ATOM 2091 C CA . SER A 1 263 ? -3.999 17.838 11.668 1.00 58.41 263 SER A CA 1
ATOM 2092 C C . SER A 1 263 ? -5.088 18.879 11.922 1.00 58.41 263 SER A C 1
ATOM 2094 O O . SER A 1 263 ? -4.944 19.685 12.840 1.00 58.41 263 SER A O 1
ATOM 2096 N N . GLN A 1 264 ? -6.177 18.855 11.146 1.00 54.25 264 GLN A N 1
ATOM 2097 C CA . GLN A 1 264 ? -7.415 19.583 11.457 1.00 54.25 264 GLN A CA 1
ATOM 2098 C C . GLN A 1 264 ? -8.129 18.926 12.651 1.00 54.25 264 GLN A C 1
ATOM 2100 O O . GLN A 1 264 ? -9.339 18.719 12.656 1.00 54.25 264 GLN A O 1
ATOM 2105 N N . GLY A 1 265 ? -7.364 18.530 13.666 1.00 49.78 265 GLY A N 1
ATOM 2106 C CA . GLY A 1 265 ? -7.913 18.137 14.940 1.00 49.78 265 GLY A CA 1
ATOM 2107 C C . GLY A 1 265 ? -8.521 19.391 15.530 1.00 49.78 265 GLY A C 1
ATOM 2108 O O . GLY A 1 265 ? -7.791 20.317 15.874 1.00 49.78 265 GLY A O 1
ATOM 2109 N N . ALA A 1 266 ? -9.851 19.428 15.617 1.00 50.50 266 ALA A N 1
ATOM 2110 C CA . ALA A 1 266 ? -10.509 20.270 16.601 1.00 50.50 266 ALA A CA 1
ATOM 2111 C C . ALA A 1 266 ? -9.732 20.106 17.912 1.00 50.50 266 ALA A C 1
ATOM 2113 O O . ALA A 1 266 ? -9.463 18.958 18.294 1.00 50.50 266 ALA A O 1
ATOM 2114 N N . ASP A 1 267 ? -9.323 21.226 18.517 1.00 54.03 267 ASP A N 1
ATOM 2115 C CA . ASP A 1 267 ? -8.632 21.242 19.805 1.00 54.03 267 ASP A CA 1
ATOM 2116 C C . ASP A 1 267 ? -9.245 20.163 20.710 1.00 54.03 267 ASP A C 1
ATOM 2118 O O . ASP A 1 267 ? -10.472 20.032 20.780 1.00 54.03 267 ASP A O 1
ATOM 2122 N N . GLU A 1 268 ? -8.422 19.368 21.402 1.00 58.09 268 GLU A N 1
ATOM 2123 C CA . GLU A 1 268 ? -8.931 18.314 22.299 1.00 58.09 268 GLU A CA 1
ATOM 2124 C C . GLU A 1 268 ? -9.915 18.865 23.354 1.00 58.09 268 GLU A C 1
ATOM 2126 O O . GLU A 1 268 ? -10.694 18.110 23.938 1.00 58.09 268 GLU A O 1
ATOM 2131 N N . THR A 1 269 ? -9.925 20.188 23.554 1.00 61.28 269 THR A N 1
ATOM 2132 C CA . THR A 1 269 ? -10.855 20.929 24.407 1.00 61.28 269 THR A CA 1
ATOM 2133 C C . THR A 1 269 ? -12.308 20.945 23.903 1.00 61.28 269 THR A C 1
ATOM 2135 O O . THR A 1 269 ? -13.199 21.117 24.731 1.00 61.28 269 THR A O 1
ATOM 2138 N N . ASP A 1 270 ? -12.581 20.695 22.613 1.00 75.81 270 ASP A N 1
ATOM 2139 C CA . ASP A 1 270 ? -13.935 20.716 22.013 1.00 75.81 270 ASP A CA 1
ATOM 2140 C C . ASP A 1 270 ? -14.506 19.305 21.727 1.00 75.81 270 ASP A C 1
ATOM 2142 O O . ASP A 1 270 ? -15.350 19.095 20.848 1.00 75.81 270 ASP A O 1
ATOM 2146 N N . PHE A 1 271 ? -14.037 18.284 22.457 1.00 85.94 271 PHE A N 1
ATOM 2147 C CA . PHE A 1 271 ? -14.500 16.904 22.285 1.00 85.94 271 PHE A CA 1
ATOM 2148 C C . PHE A 1 271 ? -15.977 16.723 22.686 1.00 85.94 271 PHE A C 1
ATOM 2150 O O . PHE A 1 271 ? -16.365 16.878 23.845 1.00 85.94 271 PHE A O 1
ATOM 2157 N N . SER A 1 272 ? -16.794 16.255 21.738 1.00 90.44 272 SER A N 1
ATOM 2158 C CA . SER A 1 272 ? -18.164 15.794 21.985 1.00 90.44 272 SER A CA 1
ATOM 2159 C C . SER A 1 272 ? -18.389 14.418 21.372 1.00 90.44 272 SER A C 1
ATOM 2161 O O . SER A 1 272 ? -18.364 14.250 20.152 1.00 90.44 272 SER A O 1
ATOM 2163 N N . ALA A 1 273 ? -18.673 13.426 22.221 1.00 90.44 273 ALA A N 1
ATOM 2164 C CA . ALA A 1 273 ? -18.906 12.052 21.781 1.00 90.44 273 ALA A CA 1
ATOM 2165 C C . ALA A 1 273 ? -20.050 11.946 20.758 1.00 90.44 273 ALA A C 1
ATOM 2167 O O . ALA A 1 273 ? -19.973 11.137 19.845 1.00 90.44 273 ALA A O 1
ATOM 2168 N N . GLU A 1 274 ? -21.093 12.764 20.882 1.00 91.19 274 GLU A N 1
ATOM 2169 C CA . GLU A 1 274 ? -22.230 12.768 19.956 1.00 91.19 274 GLU A CA 1
ATOM 2170 C C . GLU A 1 274 ? -21.848 13.315 18.575 1.00 91.19 274 GLU A C 1
ATOM 2172 O O . GLU A 1 274 ? -22.157 12.695 17.558 1.00 91.19 274 GLU A O 1
ATOM 2177 N N . ARG A 1 275 ? -21.091 14.424 18.530 1.00 91.00 275 ARG A N 1
ATOM 2178 C CA . ARG A 1 275 ? -20.539 14.970 17.276 1.00 91.00 275 ARG A CA 1
ATOM 2179 C C . ARG A 1 275 ? -19.623 13.952 16.596 1.00 91.00 275 ARG A C 1
ATOM 2181 O O . ARG A 1 275 ? -19.730 13.745 15.393 1.00 91.00 275 ARG A O 1
ATOM 2188 N N . VAL A 1 276 ? -18.779 13.274 17.375 1.00 93.31 276 VAL A N 1
ATOM 2189 C CA . VAL A 1 276 ? -17.864 12.242 16.871 1.00 93.31 276 VAL A CA 1
ATOM 2190 C C . VAL A 1 276 ? -18.614 11.026 16.326 1.00 93.31 276 VAL A C 1
ATOM 2192 O O . VAL A 1 276 ? -18.278 10.547 15.247 1.00 93.31 276 VAL A O 1
ATOM 2195 N N . VAL A 1 277 ? -19.644 10.530 17.023 1.00 93.75 277 VAL A N 1
ATOM 2196 C CA . VAL A 1 277 ? -20.455 9.407 16.517 1.00 93.75 277 VAL A CA 1
ATOM 2197 C C . VAL A 1 277 ? -21.194 9.793 15.238 1.00 93.75 277 VAL A C 1
ATOM 2199 O O . VAL A 1 277 ? -21.232 8.980 14.315 1.00 93.75 277 VAL A O 1
ATOM 2202 N N . ASN A 1 278 ? -21.756 11.003 15.162 1.00 92.06 278 ASN A N 1
ATOM 2203 C CA . ASN A 1 278 ? -22.392 11.511 13.943 1.00 92.06 278 ASN A CA 1
ATOM 2204 C C . ASN A 1 278 ? -21.409 11.532 12.769 1.00 92.06 278 ASN A C 1
ATOM 2206 O O . ASN A 1 278 ? -21.643 10.848 11.776 1.00 92.06 278 ASN A O 1
ATOM 2210 N N . ALA A 1 279 ? -20.269 12.211 12.932 1.00 91.94 279 ALA A N 1
ATOM 2211 C CA . ALA A 1 279 ? -19.243 12.311 11.897 1.00 91.94 279 ALA A CA 1
ATOM 2212 C C . ALA A 1 279 ? -18.737 10.931 11.441 1.00 91.94 279 ALA A C 1
ATOM 2214 O O . ALA A 1 279 ? -18.610 10.675 10.247 1.00 91.94 279 ALA A O 1
ATOM 2215 N N . PHE A 1 280 ? -18.519 10.010 12.384 1.00 94.38 280 PHE A N 1
ATOM 2216 C CA . PHE A 1 280 ? -18.142 8.631 12.080 1.00 94.38 280 PHE A CA 1
ATOM 2217 C C . PHE A 1 280 ? -19.214 7.906 11.253 1.00 94.38 280 PHE A C 1
ATOM 2219 O O . PHE A 1 280 ? -18.898 7.282 10.241 1.00 94.38 280 PHE A O 1
ATOM 2226 N N . LYS A 1 281 ? -20.489 7.970 11.661 1.00 93.31 281 LYS A N 1
ATOM 2227 C CA . LYS A 1 281 ? -21.580 7.315 10.924 1.00 93.31 281 LYS A CA 1
ATOM 2228 C C . LYS A 1 281 ? -21.734 7.900 9.524 1.00 93.31 281 LYS A C 1
ATOM 2230 O O . LYS A 1 281 ? -21.951 7.132 8.592 1.00 93.31 281 LYS A O 1
ATOM 2235 N N . ASP A 1 282 ? -21.617 9.215 9.379 1.00 91.81 282 ASP A N 1
ATOM 2236 C CA . ASP A 1 282 ? -21.713 9.898 8.088 1.00 91.81 282 ASP A CA 1
ATOM 2237 C C . ASP A 1 282 ? -20.580 9.489 7.150 1.00 91.81 282 ASP A C 1
ATOM 2239 O O . ASP A 1 282 ? -20.855 9.106 6.015 1.00 91.81 282 ASP A O 1
ATOM 2243 N N . ALA A 1 283 ? -19.342 9.438 7.646 1.00 92.38 283 ALA A N 1
ATOM 2244 C CA . ALA A 1 283 ? -18.198 8.938 6.888 1.00 92.38 283 ALA A CA 1
ATOM 2245 C C . ALA A 1 283 ? -18.424 7.492 6.406 1.00 92.38 283 ALA A C 1
ATOM 2247 O O . ALA A 1 283 ? -18.323 7.189 5.220 1.00 92.38 283 ALA A O 1
ATOM 2248 N N . ILE A 1 284 ? -18.851 6.590 7.296 1.00 93.56 284 ILE A N 1
ATOM 2249 C CA . ILE A 1 284 ? -19.134 5.200 6.910 1.00 93.56 284 ILE A CA 1
ATOM 2250 C C . ILE A 1 284 ? -20.295 5.110 5.904 1.00 93.56 284 ILE A C 1
ATOM 2252 O O . ILE A 1 284 ? -20.259 4.274 5.004 1.00 93.56 284 ILE A O 1
ATOM 2256 N N . ARG A 1 285 ? -21.328 5.958 6.010 1.00 91.56 285 ARG A N 1
ATOM 2257 C CA . ARG A 1 285 ? -22.474 5.963 5.077 1.00 91.56 285 ARG A CA 1
ATOM 2258 C C . ARG A 1 285 ? -22.076 6.315 3.642 1.00 91.56 285 ARG A C 1
ATOM 2260 O O . ARG A 1 285 ? -22.758 5.839 2.732 1.00 91.56 285 ARG A O 1
ATOM 2267 N N . MET A 1 286 ? -20.999 7.084 3.449 1.00 89.50 286 MET A N 1
ATOM 2268 C CA . MET A 1 286 ? -20.473 7.432 2.120 1.00 89.50 286 MET A CA 1
ATOM 2269 C C . MET A 1 286 ? -19.889 6.228 1.373 1.00 89.50 286 MET A C 1
ATOM 2271 O O . MET A 1 286 ? -19.780 6.255 0.147 1.00 89.50 286 MET A O 1
ATOM 2275 N N . ASN A 1 287 ? -19.555 5.148 2.081 1.00 89.25 287 ASN A N 1
ATOM 2276 C CA . ASN A 1 287 ? -19.107 3.913 1.452 1.00 89.25 287 ASN A CA 1
ATOM 2277 C C . ASN A 1 287 ? -20.277 3.111 0.872 1.00 89.25 287 ASN A C 1
ATOM 2279 O O . ASN A 1 287 ? -21.409 3.130 1.385 1.00 89.25 287 ASN A O 1
ATOM 2283 N N . HIS A 1 288 ? -19.964 2.320 -0.158 1.00 85.06 288 HIS A N 1
ATOM 2284 C CA . HIS A 1 288 ? -20.853 1.275 -0.664 1.00 85.06 288 HIS A CA 1
ATOM 2285 C C . HIS A 1 288 ? -21.197 0.276 0.434 1.00 85.06 288 HIS A C 1
ATOM 2287 O O . HIS A 1 288 ? -20.436 0.097 1.381 1.00 85.06 288 HIS A O 1
ATOM 2293 N N . THR A 1 289 ? -22.349 -0.379 0.318 1.00 83.06 289 THR A N 1
ATOM 2294 C CA . THR A 1 289 ? -22.901 -1.223 1.389 1.00 83.06 289 THR A CA 1
ATOM 2295 C C . THR A 1 289 ? -21.930 -2.319 1.839 1.00 83.06 289 THR A C 1
ATOM 2297 O O . THR A 1 289 ? -21.795 -2.560 3.037 1.00 83.06 289 THR A O 1
ATOM 2300 N N . GLU A 1 290 ? -21.216 -2.932 0.900 1.00 79.88 290 GLU A N 1
ATOM 2301 C CA . GLU A 1 290 ? -20.179 -3.942 1.124 1.00 79.88 290 GLU A CA 1
ATOM 2302 C C . GLU A 1 290 ? -18.934 -3.415 1.866 1.00 79.88 290 GLU A C 1
ATOM 2304 O O . GLU A 1 290 ? -18.285 -4.173 2.594 1.00 79.88 290 GLU A O 1
ATOM 2309 N N . ASP A 1 291 ? -18.662 -2.112 1.761 1.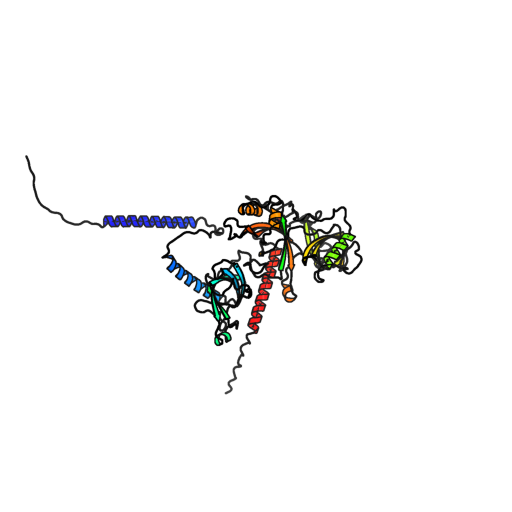00 81.81 291 ASP A N 1
ATOM 2310 C CA . ASP A 1 291 ? -17.488 -1.419 2.306 1.00 81.81 291 ASP A CA 1
ATOM 2311 C C . ASP A 1 291 ? -17.802 -0.640 3.601 1.00 81.81 291 ASP A C 1
ATOM 2313 O O . ASP A 1 291 ? -16.957 0.077 4.144 1.00 81.81 291 ASP A O 1
ATOM 2317 N N . ARG A 1 292 ? -19.016 -0.791 4.156 1.00 90.12 292 ARG A N 1
ATOM 2318 C CA . ARG A 1 292 ? -19.442 -0.195 5.442 1.00 90.12 292 ARG A CA 1
ATOM 2319 C C . ARG A 1 292 ? -18.897 -0.967 6.645 1.00 90.12 292 ARG A C 1
ATOM 2321 O O . ARG A 1 292 ? -19.637 -1.449 7.509 1.00 90.12 292 ARG A O 1
ATOM 2328 N N . ARG A 1 293 ? -17.577 -1.122 6.677 1.00 91.75 293 ARG A N 1
ATOM 2329 C CA . ARG A 1 293 ? -16.844 -1.929 7.653 1.00 91.75 293 ARG A CA 1
ATOM 2330 C C . ARG A 1 293 ? -15.732 -1.116 8.294 1.00 91.75 293 ARG A C 1
ATOM 2332 O O . ARG A 1 293 ? -15.211 -0.175 7.706 1.00 91.75 293 ARG A O 1
ATOM 2339 N N . VAL A 1 294 ? -15.359 -1.518 9.501 1.00 94.69 294 VAL A N 1
ATOM 2340 C CA . VAL A 1 294 ? -14.206 -0.978 10.225 1.00 94.69 294 VAL A CA 1
ATOM 2341 C C . VAL A 1 294 ? -13.251 -2.103 10.573 1.00 94.69 294 VAL A C 1
ATOM 2343 O O . VAL A 1 294 ? -13.674 -3.237 10.805 1.00 94.69 294 VAL A O 1
ATOM 2346 N N . TYR A 1 295 ? -11.964 -1.797 10.612 1.00 95.00 295 TYR A N 1
ATOM 2347 C CA . TYR A 1 295 ? -10.941 -2.703 11.101 1.00 95.00 295 TYR A CA 1
ATOM 2348 C C . TYR A 1 295 ? -10.708 -2.440 12.582 1.00 95.00 295 TYR A C 1
ATOM 2350 O O . TYR A 1 295 ? -10.483 -1.299 12.986 1.00 95.00 295 TYR A O 1
ATOM 2358 N N . VAL A 1 296 ? -10.802 -3.486 13.401 1.00 96.00 296 VAL A N 1
ATOM 2359 C CA . VAL A 1 296 ? -10.686 -3.349 14.853 1.00 96.00 296 VAL A CA 1
ATOM 2360 C C . VAL A 1 296 ? -9.304 -3.774 15.306 1.00 96.00 296 VAL A C 1
ATOM 2362 O O . VAL A 1 296 ? -8.880 -4.907 15.089 1.00 96.00 296 VAL A O 1
ATOM 2365 N N . ASN A 1 297 ? -8.646 -2.868 16.011 1.00 94.69 297 ASN A N 1
ATOM 2366 C CA . ASN A 1 297 ? -7.351 -3.068 16.624 1.00 94.69 297 ASN A CA 1
ATOM 2367 C C . ASN A 1 297 ? -7.459 -2.919 18.146 1.00 94.69 297 ASN A C 1
ATOM 2369 O O . ASN A 1 297 ? -8.200 -2.073 18.647 1.00 94.69 297 ASN A O 1
ATOM 2373 N N . LYS A 1 298 ? -6.715 -3.727 18.899 1.00 93.69 298 LYS A N 1
ATOM 2374 C CA . LYS A 1 298 ? -6.695 -3.706 20.366 1.00 93.69 298 LYS A CA 1
ATOM 2375 C C . LYS A 1 298 ? -5.268 -3.503 20.874 1.00 93.69 298 LYS A C 1
ATOM 2377 O O . LYS A 1 298 ? -4.424 -4.371 20.653 1.00 93.69 298 LYS A O 1
ATOM 2382 N N . PRO A 1 299 ? -4.971 -2.402 21.581 1.00 92.06 299 PRO A N 1
ATOM 2383 C CA . PRO A 1 299 ? -3.706 -2.275 22.286 1.00 92.06 299 PRO A CA 1
ATOM 2384 C C . PRO A 1 299 ? -3.599 -3.350 23.374 1.00 92.06 299 PRO A C 1
ATOM 2386 O O . PRO A 1 299 ? -4.505 -3.516 24.191 1.00 92.06 299 PRO A O 1
ATOM 2389 N N . TYR A 1 300 ? -2.493 -4.084 23.383 1.00 89.81 300 TYR A N 1
ATOM 2390 C CA . TYR A 1 300 ? -2.235 -5.164 24.328 1.00 89.81 300 TYR A CA 1
ATOM 2391 C C . TYR A 1 300 ? -0.806 -5.099 24.848 1.00 89.81 300 TYR A C 1
ATOM 2393 O O . TYR A 1 300 ? 0.141 -4.862 24.098 1.00 89.81 300 TYR A O 1
ATOM 2401 N N . MET A 1 301 ? -0.656 -5.336 26.144 1.00 88.25 301 MET A N 1
ATOM 2402 C CA . MET A 1 301 ? 0.630 -5.419 26.813 1.00 88.25 301 MET A CA 1
ATOM 2403 C C . MET A 1 301 ? 0.972 -6.889 27.031 1.00 88.25 301 MET A C 1
ATOM 2405 O O . MET A 1 301 ? 0.313 -7.569 27.812 1.00 88.25 301 MET A O 1
ATOM 2409 N N . ASP A 1 302 ? 1.993 -7.373 26.328 1.00 84.75 302 ASP A N 1
ATOM 2410 C CA . ASP A 1 302 ? 2.523 -8.718 26.533 1.00 84.75 302 ASP A CA 1
ATOM 2411 C C . ASP A 1 302 ? 3.237 -8.772 27.885 1.00 84.75 302 ASP A C 1
ATOM 2413 O O . ASP A 1 302 ? 4.295 -8.166 28.067 1.00 84.75 302 ASP A O 1
ATOM 2417 N N . GLU A 1 303 ? 2.656 -9.516 28.825 1.00 84.88 303 GLU A N 1
ATOM 2418 C CA . GLU A 1 303 ? 3.160 -9.679 30.192 1.00 84.88 303 GLU A CA 1
ATOM 2419 C C . GLU A 1 303 ? 4.578 -10.266 30.231 1.00 84.88 303 GLU A C 1
ATOM 2421 O O . GLU A 1 303 ? 5.360 -9.945 31.125 1.00 84.88 303 GLU A O 1
ATOM 2426 N N . ARG A 1 304 ? 4.951 -11.102 29.251 1.00 84.94 304 ARG A N 1
ATOM 2427 C CA . ARG A 1 304 ? 6.254 -11.779 29.237 1.00 84.94 304 ARG A CA 1
ATOM 2428 C C . ARG A 1 304 ? 7.370 -10.868 28.749 1.00 84.94 304 ARG A C 1
ATOM 2430 O O . ARG A 1 304 ? 8.493 -10.943 29.241 1.00 84.94 304 ARG A O 1
ATOM 2437 N N . THR A 1 305 ? 7.094 -10.065 27.725 1.00 81.81 305 THR A N 1
ATOM 2438 C CA . THR A 1 305 ? 8.104 -9.184 27.117 1.00 81.81 305 THR A CA 1
ATOM 2439 C C . THR A 1 305 ? 8.018 -7.746 27.611 1.00 81.81 305 THR A C 1
ATOM 2441 O O . THR A 1 305 ? 8.913 -6.955 27.314 1.00 81.81 305 THR A O 1
ATOM 2444 N N . ASN A 1 306 ? 6.971 -7.421 28.374 1.00 82.12 306 ASN A N 1
ATOM 2445 C CA . ASN A 1 306 ? 6.619 -6.077 28.812 1.00 82.12 306 ASN A CA 1
ATOM 2446 C C . ASN A 1 306 ? 6.457 -5.092 27.638 1.00 82.12 306 ASN A C 1
ATOM 2448 O O . ASN A 1 306 ? 6.694 -3.892 27.780 1.00 82.12 306 ASN A O 1
ATOM 2452 N N . ARG A 1 307 ? 6.103 -5.606 26.450 1.00 82.56 307 ARG A N 1
ATOM 2453 C CA . ARG A 1 307 ? 5.950 -4.817 25.224 1.00 82.56 307 ARG A CA 1
ATOM 2454 C C . ARG A 1 307 ? 4.489 -4.556 24.938 1.00 82.56 307 ARG A C 1
ATOM 2456 O O . ARG A 1 307 ? 3.659 -5.460 24.996 1.00 82.56 307 ARG A O 1
ATOM 2463 N N . ARG A 1 308 ? 4.193 -3.316 24.565 1.00 86.56 308 ARG A N 1
ATOM 2464 C CA . ARG A 1 308 ? 2.869 -2.913 24.099 1.00 86.56 308 ARG A CA 1
ATOM 2465 C C . ARG A 1 308 ? 2.805 -3.088 22.590 1.00 86.56 308 ARG A C 1
ATOM 2467 O O . ARG A 1 308 ? 3.646 -2.563 21.868 1.00 86.56 308 ARG A O 1
ATOM 2474 N N . THR A 1 309 ? 1.825 -3.839 22.121 1.00 87.94 309 THR A N 1
ATOM 2475 C CA . THR A 1 309 ? 1.595 -4.134 20.706 1.00 87.94 309 THR A CA 1
ATOM 2476 C C . THR A 1 309 ? 0.154 -3.813 20.350 1.00 87.94 309 THR A C 1
ATOM 2478 O O . THR A 1 309 ? -0.706 -3.710 21.225 1.00 87.94 309 THR A O 1
ATOM 2481 N N . LEU A 1 310 ? -0.107 -3.623 19.062 1.00 89.69 310 LEU A N 1
ATOM 2482 C CA . LEU A 1 310 ? -1.459 -3.461 18.553 1.00 89.69 310 LEU A CA 1
ATOM 2483 C C . LEU A 1 310 ? -1.887 -4.798 17.949 1.00 89.69 310 LEU A C 1
ATOM 2485 O O . LEU A 1 310 ? -1.311 -5.224 16.952 1.00 89.69 310 LEU A O 1
ATOM 2489 N N . ILE A 1 311 ? -2.839 -5.470 18.592 1.00 91.19 311 ILE A N 1
ATOM 2490 C CA . ILE A 1 311 ? -3.395 -6.737 18.120 1.00 91.19 311 ILE A CA 1
ATOM 2491 C C . ILE A 1 311 ? -4.490 -6.443 17.111 1.00 91.19 311 ILE A C 1
ATOM 2493 O O . ILE A 1 311 ? -5.406 -5.664 17.372 1.00 91.19 311 ILE A O 1
ATOM 2497 N N . GLU A 1 312 ? -4.405 -7.113 15.978 1.00 91.12 312 GLU A N 1
ATOM 2498 C CA . GLU A 1 312 ? -5.333 -6.986 14.871 1.00 91.12 312 GLU A CA 1
ATOM 2499 C C . GLU A 1 312 ? -6.490 -7.967 15.052 1.00 91.12 312 GLU A C 1
ATOM 2501 O O . GLU A 1 312 ? -6.270 -9.166 14.989 1.00 91.12 312 GLU A O 1
ATOM 2506 N N . LEU A 1 313 ? -7.717 -7.488 15.289 1.00 92.44 313 LEU A N 1
ATOM 2507 C CA . LEU A 1 313 ? -8.892 -8.352 15.505 1.00 92.44 313 LEU A CA 1
ATOM 2508 C C . LEU A 1 313 ? -9.706 -8.608 14.227 1.00 92.44 313 LEU A C 1
ATOM 2510 O O . LEU A 1 313 ? -10.588 -9.477 14.219 1.00 92.44 313 LEU A O 1
ATOM 2514 N N . GLY A 1 314 ? -9.416 -7.856 13.163 1.00 91.69 314 GLY A N 1
ATOM 2515 C CA . GLY A 1 314 ? -10.004 -8.004 11.835 1.00 91.69 314 GLY A CA 1
ATOM 2516 C C . GLY A 1 314 ? -11.148 -7.034 11.525 1.00 91.69 314 GLY A C 1
ATOM 2517 O O . GLY A 1 314 ? -11.517 -6.166 12.323 1.00 91.69 314 GLY A O 1
ATOM 2518 N N . TYR A 1 315 ? -11.716 -7.199 10.329 1.00 91.38 315 TYR A N 1
ATOM 2519 C CA . TYR A 1 315 ? -12.845 -6.407 9.839 1.00 91.38 315 TYR A CA 1
ATOM 2520 C C . TYR A 1 315 ? -14.155 -6.766 10.541 1.00 91.38 315 TYR A C 1
ATOM 2522 O O . TYR A 1 315 ? -14.452 -7.935 10.795 1.00 91.38 315 TYR A O 1
ATOM 2530 N N . THR A 1 316 ? -14.980 -5.752 10.789 1.00 93.81 316 THR A N 1
ATOM 2531 C CA . THR A 1 316 ? -16.328 -5.918 11.329 1.00 93.81 316 THR A CA 1
ATOM 2532 C C . THR A 1 316 ? -17.304 -4.882 10.776 1.00 93.81 316 THR A C 1
ATOM 2534 O O . THR A 1 316 ? -16.912 -3.815 10.306 1.00 93.81 316 THR A O 1
ATOM 2537 N N . GLU A 1 317 ? -18.594 -5.198 10.827 1.00 93.25 317 GLU A N 1
ATOM 2538 C CA . GLU A 1 317 ? -19.667 -4.338 10.326 1.00 93.25 317 GLU A CA 1
ATOM 2539 C C . GLU A 1 317 ? -20.138 -3.347 11.391 1.00 93.25 317 GLU A C 1
ATOM 2541 O O . GLU A 1 317 ? -20.258 -3.681 12.577 1.00 93.25 317 GLU A O 1
ATOM 2546 N N . VAL A 1 318 ? -20.458 -2.133 10.940 1.00 93.44 318 VAL A N 1
ATOM 2547 C CA . VAL A 1 318 ? -21.079 -1.102 11.775 1.00 93.44 318 VAL A CA 1
ATOM 2548 C C . VAL A 1 318 ? -22.593 -1.270 11.751 1.00 93.44 318 VAL A C 1
ATOM 2550 O O . VAL A 1 318 ? -23.214 -1.364 10.694 1.00 93.44 318 VAL A O 1
ATOM 2553 N N . LEU A 1 319 ? -23.202 -1.294 12.932 1.00 91.62 319 LEU A N 1
ATOM 2554 C CA . LEU A 1 319 ? -24.633 -1.501 13.117 1.00 91.62 319 LEU A CA 1
ATOM 2555 C C . LEU A 1 319 ? -25.359 -0.167 13.321 1.00 91.62 319 LEU A C 1
ATOM 2557 O O . LEU A 1 319 ? -24.792 0.809 13.812 1.00 91.62 319 LEU A O 1
ATOM 2561 N N . GLY A 1 320 ? -26.651 -0.130 12.984 1.00 86.62 320 GLY A N 1
ATOM 2562 C CA . GLY A 1 320 ? -27.498 1.037 13.254 1.00 86.62 320 GLY A CA 1
ATOM 2563 C C . GLY A 1 320 ? -27.115 2.289 12.455 1.00 86.62 320 GLY A C 1
ATOM 2564 O O . GLY A 1 320 ? -27.307 3.410 12.935 1.00 86.62 320 GLY A O 1
ATOM 2565 N N . LEU A 1 321 ? -26.567 2.110 11.246 1.00 87.12 321 LEU A N 1
ATOM 2566 C CA . LEU A 1 321 ? -26.271 3.208 10.318 1.00 87.12 321 LEU A CA 1
ATOM 2567 C C . LEU A 1 321 ? -27.543 3.886 9.784 1.00 87.12 321 LEU A C 1
ATOM 2569 O O . LEU A 1 321 ? -27.487 5.054 9.423 1.00 87.12 321 LEU A O 1
ATOM 2573 N N . SER A 1 322 ? -28.689 3.201 9.765 1.00 80.81 322 SER A N 1
ATOM 2574 C CA . SER A 1 322 ? -29.982 3.753 9.327 1.00 80.81 322 SER A CA 1
ATOM 2575 C C . SER A 1 322 ? -30.737 4.536 10.409 1.00 80.81 322 SER A C 1
ATOM 2577 O O . SER A 1 322 ? -31.737 5.177 10.102 1.00 80.81 322 SER A O 1
ATOM 2579 N N . ALA A 1 323 ? -30.287 4.500 11.668 1.00 77.81 323 ALA A N 1
ATOM 2580 C CA . ALA A 1 323 ? -30.937 5.234 12.751 1.00 77.81 323 ALA A CA 1
ATOM 2581 C C . ALA A 1 323 ? -30.704 6.750 12.606 1.00 77.81 323 ALA A C 1
ATOM 2583 O O . ALA A 1 323 ? -29.564 7.176 12.394 1.00 77.81 323 ALA A O 1
ATOM 2584 N N . GLN A 1 324 ? -31.777 7.543 12.740 1.00 64.19 324 GLN A N 1
ATOM 2585 C CA . GLN A 1 324 ? -31.740 9.010 12.641 1.00 64.19 324 GLN A CA 1
ATOM 2586 C C . GLN A 1 324 ? -31.044 9.674 13.836 1.00 64.19 324 GLN A C 1
ATOM 2588 O O . GLN A 1 324 ? -30.379 10.687 13.656 1.00 64.19 324 GLN A O 1
ATOM 2593 N N . GLU A 1 325 ? -31.125 9.088 15.033 1.00 64.94 325 GLU A N 1
ATOM 2594 C CA . GLU A 1 325 ? -30.428 9.604 16.213 1.00 64.94 325 GLU A CA 1
ATOM 2595 C C . GLU A 1 325 ? -29.058 8.933 16.373 1.00 64.94 325 GLU A C 1
ATOM 2597 O O . GLU A 1 325 ? -28.932 7.715 16.567 1.00 64.94 325 GLU A O 1
ATOM 2602 N N . ALA A 1 326 ? -27.991 9.728 16.314 1.00 65.69 326 ALA A N 1
ATOM 2603 C CA . ALA A 1 326 ? -26.707 9.294 16.835 1.00 65.69 326 ALA A CA 1
ATOM 2604 C C . ALA A 1 326 ? -26.675 9.542 18.340 1.00 65.69 326 ALA A C 1
ATOM 2606 O O . ALA A 1 326 ? -26.513 10.662 18.806 1.00 65.69 326 ALA A O 1
ATOM 2607 N N . GLY A 1 327 ? -26.798 8.469 19.115 1.00 83.75 327 GLY A N 1
ATOM 2608 C CA . GLY A 1 327 ? -26.417 8.517 20.519 1.00 83.75 327 GLY A CA 1
ATOM 2609 C C . GLY A 1 327 ? -24.906 8.723 20.690 1.00 83.75 327 GLY A C 1
ATOM 2610 O O . GLY A 1 327 ? -24.131 8.834 19.743 1.00 83.75 327 GLY A O 1
ATOM 2611 N N . ARG A 1 328 ? -24.444 8.661 21.939 1.00 90.12 328 ARG A N 1
ATOM 2612 C CA . ARG A 1 328 ? -23.015 8.784 22.294 1.00 90.12 328 ARG A CA 1
ATOM 2613 C C . ARG A 1 328 ? -22.216 7.488 22.104 1.00 90.12 328 ARG A C 1
ATOM 2615 O O . ARG A 1 328 ? -21.123 7.352 22.653 1.00 90.12 328 ARG A O 1
ATOM 2622 N N . THR A 1 329 ? -22.782 6.496 21.424 1.00 93.25 329 THR A N 1
ATOM 2623 C CA . THR A 1 329 ? -22.204 5.155 21.288 1.00 93.25 329 THR A CA 1
ATOM 2624 C C . THR A 1 329 ? -22.321 4.629 19.867 1.00 93.25 329 THR A C 1
ATOM 2626 O O . THR A 1 329 ? -23.295 4.896 19.166 1.00 93.25 329 THR A O 1
ATOM 2629 N N . VAL A 1 330 ? -21.343 3.817 19.480 1.00 93.25 330 VAL A N 1
ATOM 2630 C CA . VAL A 1 330 ? -21.315 3.061 18.231 1.00 93.25 330 VAL A CA 1
ATOM 2631 C C . VAL A 1 330 ? -21.566 1.592 18.551 1.00 93.25 330 VAL A C 1
ATOM 2633 O O . VAL A 1 330 ? -21.021 1.054 19.517 1.00 93.25 330 VAL A O 1
ATOM 2636 N N . HIS A 1 331 ? -22.382 0.936 17.735 1.00 93.94 331 HIS A N 1
ATOM 2637 C CA . HIS A 1 331 ? -22.595 -0.504 17.805 1.00 93.94 331 HIS A CA 1
ATOM 2638 C C . HIS A 1 331 ? -21.883 -1.158 16.628 1.00 93.94 331 HIS A C 1
ATOM 2640 O O . HIS A 1 331 ? -22.088 -0.752 15.485 1.00 93.94 331 HIS A O 1
ATOM 2646 N N . ILE A 1 332 ? -21.061 -2.165 16.898 1.00 94.81 332 ILE A N 1
ATOM 2647 C CA . ILE A 1 332 ? -20.372 -2.937 15.861 1.00 94.81 332 ILE A CA 1
ATOM 2648 C C . ILE A 1 332 ? -20.548 -4.428 16.130 1.00 94.81 332 ILE A C 1
ATOM 2650 O O . ILE A 1 332 ? -20.710 -4.843 17.285 1.00 94.81 332 ILE A O 1
ATOM 2654 N N . LYS A 1 333 ? -20.507 -5.246 15.075 1.00 94.44 333 LYS A N 1
ATOM 2655 C CA . LYS A 1 333 ? -20.397 -6.698 15.256 1.00 94.44 333 LYS A CA 1
ATOM 2656 C C . LYS A 1 333 ? -19.087 -7.017 15.979 1.00 94.44 333 LYS A C 1
ATOM 2658 O O . LYS A 1 333 ? -18.083 -6.312 15.845 1.00 94.44 333 LYS A O 1
ATOM 2663 N N . LYS A 1 334 ? -19.082 -8.077 16.775 1.00 92.06 334 LYS A N 1
ATOM 2664 C CA . LYS A 1 334 ? -17.879 -8.537 17.461 1.00 92.06 334 LYS A CA 1
ATOM 2665 C C . LYS A 1 334 ? -16.914 -9.120 16.413 1.00 92.06 334 LYS A C 1
ATOM 2667 O O . LYS A 1 334 ? -17.343 -9.982 15.646 1.00 92.06 334 LYS A O 1
ATOM 2672 N N . PRO A 1 335 ? -15.641 -8.681 16.366 1.00 91.75 335 PRO A N 1
ATOM 2673 C CA . PRO A 1 335 ? -14.678 -9.180 15.386 1.00 91.75 335 PRO A CA 1
ATOM 2674 C C . PRO A 1 335 ? -14.505 -10.700 15.466 1.00 91.75 335 PRO A C 1
ATOM 2676 O O . PRO A 1 335 ? -14.533 -11.269 16.563 1.00 91.75 335 PRO A O 1
ATOM 2679 N N . ALA A 1 336 ? -14.290 -11.348 14.319 1.00 86.19 336 ALA A N 1
ATOM 2680 C CA . ALA A 1 336 ? -14.253 -12.808 14.205 1.00 86.19 336 ALA A CA 1
ATOM 2681 C C . ALA A 1 336 ? -13.222 -13.452 15.144 1.00 86.19 336 ALA A C 1
ATOM 2683 O O . ALA A 1 336 ? -13.548 -14.406 15.853 1.00 86.19 336 ALA A O 1
ATOM 2684 N N . GLN A 1 337 ? -12.017 -12.881 15.238 1.00 86.06 337 GLN A N 1
ATOM 2685 C CA . GLN A 1 337 ? -10.984 -13.392 16.140 1.00 86.06 337 GLN A CA 1
ATOM 2686 C C . GLN A 1 337 ? -11.419 -13.331 17.611 1.00 86.06 337 GLN A C 1
ATOM 2688 O O . GLN A 1 337 ? -11.200 -14.267 18.373 1.00 86.06 337 GLN A O 1
ATOM 2693 N N . SER A 1 338 ? -12.146 -12.283 18.005 1.00 83.00 338 SER A N 1
ATOM 2694 C CA . SER A 1 338 ? -12.683 -12.164 19.365 1.00 83.00 338 SER A CA 1
ATOM 2695 C C . SER A 1 338 ? -13.854 -13.119 19.638 1.00 83.00 338 SER A C 1
ATOM 2697 O O . SER A 1 338 ? -14.108 -13.505 20.781 1.00 83.00 338 SER A O 1
ATOM 2699 N N . VAL A 1 339 ? -14.592 -13.512 18.596 1.00 79.44 339 VAL A N 1
ATOM 2700 C CA . VAL A 1 339 ? -15.661 -14.519 18.673 1.00 79.44 339 VAL A CA 1
ATOM 2701 C C . VAL A 1 339 ? -15.086 -15.929 18.825 1.00 79.44 339 VAL A C 1
ATOM 2703 O O . VAL A 1 339 ? -15.622 -16.721 19.600 1.00 79.44 339 VAL A O 1
ATOM 2706 N N . MET A 1 340 ? -13.989 -16.248 18.139 1.00 7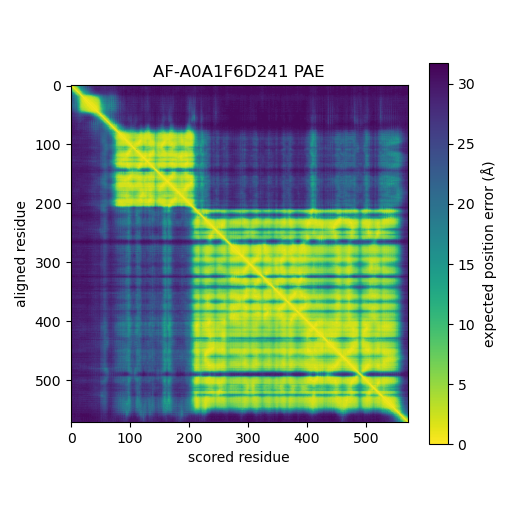4.94 340 MET A N 1
ATOM 2707 C CA . MET A 1 340 ? -13.378 -17.580 18.196 1.00 74.94 340 MET A CA 1
ATOM 2708 C C . MET A 1 340 ? -12.831 -17.919 19.587 1.00 74.94 340 MET A C 1
ATOM 2710 O O . MET A 1 340 ? -12.936 -19.064 20.025 1.00 74.94 340 MET A O 1
ATOM 2714 N N . VAL A 1 341 ? -12.345 -16.926 20.340 1.00 75.38 341 VAL A N 1
ATOM 2715 C CA . VAL A 1 341 ? -11.728 -17.161 21.656 1.00 75.38 341 VAL A CA 1
ATOM 2716 C C . VAL A 1 341 ? -12.703 -17.070 22.843 1.00 75.38 341 VAL A C 1
ATOM 2718 O O . VAL A 1 341 ? -12.308 -16.980 24.004 1.00 75.38 341 VAL A O 1
ATOM 2721 N N . ARG A 1 342 ? -14.014 -17.180 22.588 1.00 62.53 342 ARG A N 1
ATOM 2722 C CA . ARG A 1 342 ? -15.101 -17.083 23.591 1.00 62.53 342 ARG A CA 1
ATOM 2723 C C . ARG A 1 342 ? -14.885 -17.859 24.900 1.00 62.53 342 ARG A C 1
ATOM 2725 O O . ARG A 1 342 ? -15.450 -17.474 25.920 1.00 62.53 342 ARG A O 1
ATOM 2732 N N . ARG A 1 343 ? -14.113 -18.951 24.891 1.00 64.38 343 ARG A N 1
ATOM 2733 C CA . ARG A 1 343 ? -13.881 -19.800 26.072 1.00 64.38 343 ARG A CA 1
ATOM 2734 C C . ARG A 1 343 ? -12.743 -19.318 26.975 1.00 64.38 343 ARG A C 1
ATOM 2736 O O . ARG A 1 343 ? -12.756 -19.652 28.155 1.00 64.38 343 ARG A O 1
ATOM 2743 N N . ASN A 1 344 ? -11.793 -18.534 26.464 1.00 77.25 344 ASN A N 1
ATOM 2744 C CA . ASN A 1 344 ? -10.625 -18.102 27.228 1.00 77.25 344 ASN A CA 1
ATOM 2745 C C . ASN A 1 344 ? -10.585 -16.577 27.368 1.00 77.25 344 ASN A C 1
ATOM 2747 O O . ASN A 1 344 ? -10.032 -15.871 26.532 1.00 77.25 344 ASN A O 1
ATOM 2751 N N . ARG A 1 345 ? -11.130 -16.061 28.474 1.00 76.31 345 ARG A N 1
ATOM 2752 C CA . ARG A 1 345 ? -11.129 -14.615 28.772 1.00 76.31 345 ARG A CA 1
ATOM 2753 C C . ARG A 1 345 ? -9.736 -14.018 28.982 1.00 76.31 345 ARG A C 1
ATOM 2755 O O . ARG A 1 345 ? -9.609 -12.799 28.972 1.00 76.31 345 ARG A O 1
ATOM 2762 N N . ARG A 1 346 ? -8.719 -14.858 29.204 1.00 79.62 346 ARG A N 1
ATOM 2763 C CA . ARG A 1 346 ? -7.319 -14.426 29.325 1.00 79.62 346 ARG A CA 1
ATOM 2764 C C . ARG A 1 346 ? -6.633 -14.281 27.972 1.00 79.62 346 ARG A C 1
ATOM 2766 O O . ARG A 1 346 ? -5.504 -13.809 27.927 1.00 79.62 346 ARG A O 1
ATOM 2773 N N . ASP A 1 347 ? -7.278 -14.708 26.889 1.00 85.75 347 ASP A N 1
ATOM 2774 C CA . ASP A 1 347 ? -6.700 -14.549 25.566 1.00 85.75 347 ASP A CA 1
ATOM 2775 C C . ASP A 1 347 ? -6.659 -13.065 25.170 1.00 85.75 347 ASP A C 1
ATOM 2777 O O . ASP A 1 347 ? -7.675 -12.370 25.310 1.00 85.75 347 ASP A O 1
ATOM 2781 N N . PRO A 1 348 ? -5.527 -12.575 24.644 1.00 86.62 348 PRO A N 1
ATOM 2782 C CA . PRO A 1 348 ? -5.388 -11.190 24.207 1.00 86.62 348 PRO A CA 1
ATOM 2783 C C . PRO A 1 348 ? -6.443 -10.735 23.183 1.00 86.62 348 PRO A C 1
ATOM 2785 O O . PRO A 1 348 ? -6.829 -9.564 23.191 1.00 86.62 348 PRO A O 1
ATOM 2788 N N . HIS A 1 349 ? -6.961 -11.647 22.351 1.00 90.12 349 HIS A N 1
ATOM 2789 C CA . HIS A 1 349 ? -7.970 -11.360 21.324 1.00 90.12 349 HIS A CA 1
ATOM 2790 C C . HIS A 1 349 ? -9.396 -11.250 21.895 1.00 90.12 349 HIS A C 1
ATOM 2792 O O . HIS A 1 349 ? -10.324 -10.797 21.213 1.00 90.12 349 HIS A O 1
ATOM 2798 N N . CYS A 1 350 ? -9.614 -11.636 23.157 1.00 89.06 350 CYS A N 1
ATOM 2799 C CA . CYS A 1 350 ? -10.901 -11.450 23.818 1.00 89.06 350 CYS A CA 1
ATOM 2800 C C . CYS A 1 350 ? -11.138 -9.959 24.106 1.00 89.06 350 CYS A C 1
ATOM 2802 O O . CYS A 1 350 ? -10.306 -9.296 24.720 1.00 89.06 350 CYS A O 1
ATOM 2804 N N . LEU A 1 351 ? -12.285 -9.425 23.677 1.00 90.25 351 LEU A N 1
ATOM 2805 C CA . LEU A 1 351 ? -12.722 -8.067 24.010 1.00 90.25 351 LEU A CA 1
ATOM 2806 C C . LEU A 1 351 ? -13.582 -8.086 25.272 1.00 90.25 351 LEU A C 1
ATOM 2808 O O . LEU A 1 351 ? -14.660 -8.695 25.276 1.00 90.25 351 LEU A O 1
ATOM 2812 N N . ASN A 1 352 ? -13.102 -7.401 26.306 1.00 89.75 352 ASN A N 1
ATOM 2813 C CA . ASN A 1 352 ? -13.764 -7.223 27.591 1.00 89.75 352 ASN A CA 1
ATOM 2814 C C . ASN A 1 352 ? -14.297 -5.791 27.738 1.00 89.75 352 ASN A C 1
ATOM 2816 O O . ASN A 1 352 ? -13.887 -4.868 27.034 1.00 89.75 352 ASN A O 1
ATOM 2820 N N . GLU A 1 353 ? -15.232 -5.599 28.665 1.00 92.75 353 GLU A N 1
ATOM 2821 C CA . GLU A 1 353 ? -15.697 -4.260 29.032 1.00 92.75 353 GLU A CA 1
ATOM 2822 C C . GLU A 1 353 ? -14.560 -3.469 29.683 1.00 92.75 353 GLU A C 1
ATOM 2824 O O . GLU A 1 353 ? -13.810 -3.997 30.501 1.00 92.75 353 GLU A O 1
ATOM 2829 N N . GLY A 1 354 ? -14.420 -2.204 29.294 1.00 92.25 354 GLY A N 1
ATOM 2830 C CA . GLY A 1 354 ? -13.322 -1.337 29.708 1.00 92.25 354 GLY A CA 1
ATOM 2831 C C . GLY A 1 354 ? -12.130 -1.319 28.748 1.00 92.25 354 GLY A C 1
ATOM 2832 O O . GLY A 1 354 ? -11.377 -0.345 28.792 1.00 92.25 354 GLY A O 1
ATOM 2833 N N . ASP A 1 355 ? -11.997 -2.307 27.853 1.00 93.00 355 ASP A N 1
ATOM 2834 C CA . ASP A 1 355 ? -10.903 -2.361 26.877 1.00 93.00 355 ASP A CA 1
ATOM 2835 C C . ASP A 1 355 ? -10.943 -1.156 25.927 1.00 93.00 355 ASP A C 1
ATOM 2837 O O . ASP A 1 355 ? -12.005 -0.753 25.439 1.00 93.00 355 ASP A O 1
ATOM 2841 N N . PHE A 1 356 ? -9.769 -0.604 25.623 1.00 94.38 356 PHE A N 1
ATOM 2842 C CA . PHE A 1 356 ? -9.613 0.362 24.540 1.00 94.38 356 PHE A CA 1
ATOM 2843 C C . PHE A 1 356 ? -9.434 -0.370 23.214 1.00 94.38 356 PHE A C 1
ATOM 2845 O O . PHE A 1 356 ? -8.724 -1.372 23.133 1.00 94.38 356 PHE A O 1
ATOM 2852 N N . ILE A 1 357 ? -10.067 0.153 22.171 1.00 95.44 357 ILE A N 1
ATOM 2853 C CA . ILE A 1 357 ? -9.904 -0.312 20.799 1.00 95.44 357 ILE A CA 1
ATOM 2854 C C . ILE A 1 357 ? -9.675 0.877 19.875 1.00 95.44 357 ILE A C 1
ATOM 2856 O O . ILE A 1 357 ? -10.149 1.988 20.122 1.00 95.44 357 ILE A O 1
ATOM 2860 N N . VAL A 1 358 ? -8.966 0.617 18.791 1.00 95.25 358 VAL A N 1
ATOM 2861 C CA . VAL A 1 358 ? -8.733 1.551 17.699 1.00 95.25 358 VAL A CA 1
ATOM 2862 C C . VAL A 1 358 ? -9.536 1.050 16.508 1.00 95.25 358 VAL A C 1
ATOM 2864 O O . VAL A 1 358 ? -9.401 -0.105 16.105 1.00 95.25 358 VAL A O 1
ATOM 2867 N N . LEU A 1 359 ? -10.429 1.895 16.004 1.00 96.25 359 LEU A N 1
ATOM 2868 C CA . LEU A 1 359 ? -11.218 1.625 14.811 1.00 96.25 359 LEU A CA 1
ATOM 2869 C C . LEU A 1 359 ? -10.563 2.344 13.640 1.00 96.25 359 LEU A C 1
ATOM 2871 O O . LEU A 1 359 ? -10.618 3.570 13.570 1.00 96.25 359 LEU A O 1
ATOM 2875 N N . ASP A 1 360 ? -9.970 1.585 12.729 1.00 95.25 360 ASP A N 1
ATOM 2876 C CA . ASP A 1 360 ? -9.467 2.120 11.471 1.00 95.25 360 ASP A CA 1
ATOM 2877 C C . ASP A 1 360 ? -10.521 1.926 10.381 1.00 95.25 360 ASP A C 1
ATOM 2879 O O . ASP A 1 360 ? -11.138 0.861 10.273 1.00 95.25 360 ASP A O 1
ATOM 2883 N N . TYR A 1 361 ? -10.754 2.954 9.574 1.00 94.62 361 TYR A N 1
ATOM 2884 C CA . TYR A 1 361 ? -11.747 2.901 8.507 1.00 94.62 361 TYR A CA 1
ATOM 2885 C C . TYR A 1 361 ? -11.390 3.833 7.356 1.00 94.62 361 TYR A C 1
ATOM 2887 O O . TYR A 1 361 ? -10.668 4.812 7.527 1.00 94.62 361 TYR A O 1
ATOM 2895 N N . ALA A 1 362 ? -11.895 3.502 6.173 1.00 93.25 362 ALA A N 1
ATOM 2896 C CA . ALA A 1 362 ? -11.845 4.378 5.014 1.00 93.25 362 ALA A CA 1
ATOM 2897 C C . ALA A 1 362 ? -13.221 5.024 4.816 1.00 93.25 362 ALA A C 1
ATOM 2899 O O . ALA A 1 362 ? -14.237 4.396 5.112 1.00 93.25 362 ALA A O 1
ATOM 2900 N N . SER A 1 363 ? -13.254 6.247 4.305 1.00 92.56 363 SER A N 1
ATOM 2901 C CA . SER A 1 363 ? -14.455 6.908 3.801 1.00 92.56 363 SER A CA 1
ATOM 2902 C C . SER A 1 363 ? -14.199 7.340 2.374 1.00 92.56 363 SER A C 1
ATOM 2904 O O . SER A 1 363 ? -13.140 7.888 2.069 1.00 92.56 363 SER A O 1
ATOM 2906 N N . ARG A 1 364 ? -15.173 7.136 1.497 1.00 89.31 364 ARG A N 1
ATOM 2907 C CA . ARG A 1 364 ? -15.091 7.657 0.140 1.00 89.31 364 ARG A CA 1
ATOM 2908 C C . ARG A 1 364 ? -15.375 9.157 0.141 1.00 89.31 364 ARG A C 1
ATOM 2910 O O . ARG A 1 364 ? -16.429 9.587 0.607 1.00 89.31 364 ARG A O 1
ATOM 2917 N N . SER A 1 365 ? -14.443 9.944 -0.380 1.00 84.94 365 SER A N 1
ATOM 2918 C CA . SER A 1 365 ? -14.627 11.380 -0.560 1.00 84.94 365 SER A CA 1
ATOM 2919 C C . SER A 1 365 ? -15.709 11.633 -1.621 1.00 84.94 365 SER A C 1
ATOM 2921 O O . SER A 1 365 ? -15.680 11.019 -2.694 1.00 84.94 365 SER A O 1
ATOM 2923 N N . PRO A 1 366 ? -16.677 12.528 -1.356 1.00 76.62 366 PRO A N 1
ATOM 2924 C CA . PRO A 1 366 ? -17.747 12.835 -2.301 1.00 76.62 366 PRO A CA 1
ATOM 2925 C C . PRO A 1 366 ? -17.271 13.677 -3.494 1.00 76.62 366 PRO A C 1
ATOM 2927 O O . PRO A 1 366 ? -17.985 13.756 -4.490 1.00 76.62 366 PRO A O 1
ATOM 2930 N N . LEU A 1 367 ? -16.100 14.320 -3.399 1.00 80.81 367 LEU A N 1
ATOM 2931 C CA . LEU A 1 367 ? -15.602 15.259 -4.410 1.00 80.81 367 LEU A CA 1
ATOM 2932 C C . LEU A 1 367 ? -14.837 14.556 -5.536 1.00 80.81 367 LEU A C 1
ATOM 2934 O O . LEU A 1 367 ? -15.074 14.826 -6.708 1.00 80.81 367 LEU A O 1
ATOM 2938 N N . ASP A 1 368 ? -13.923 13.659 -5.176 1.00 80.81 368 ASP A N 1
ATOM 2939 C CA . ASP A 1 368 ? -12.995 12.987 -6.097 1.00 80.81 368 ASP A CA 1
ATOM 2940 C C . ASP A 1 368 ? -13.155 11.457 -6.098 1.00 80.81 368 ASP A C 1
ATOM 2942 O O . ASP A 1 368 ? -12.533 10.755 -6.897 1.00 80.81 368 ASP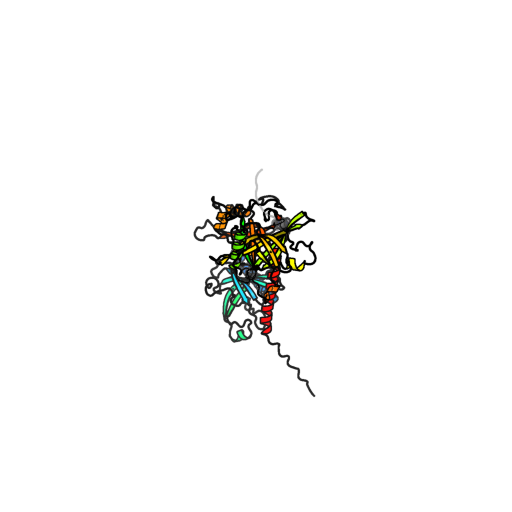 A O 1
ATOM 2946 N N . GLY A 1 369 ? -14.004 10.917 -5.217 1.00 77.31 369 GLY A N 1
ATOM 2947 C CA . GLY A 1 369 ? -14.245 9.485 -5.097 1.00 77.31 369 GLY A CA 1
ATOM 2948 C C . GLY A 1 369 ? -13.066 8.692 -4.532 1.00 77.31 369 GLY A C 1
ATOM 2949 O O . GLY A 1 369 ? -13.143 7.456 -4.561 1.00 77.31 369 GLY A O 1
ATOM 2950 N N . GLN A 1 370 ? -12.012 9.363 -4.053 1.00 84.12 370 GLN A N 1
ATOM 2951 C CA . GLN A 1 370 ? -10.839 8.744 -3.438 1.00 84.12 370 GLN A CA 1
ATOM 2952 C C . GLN A 1 370 ? -11.140 8.295 -2.009 1.00 84.12 370 GLN A C 1
ATOM 2954 O O . GLN A 1 370 ? -12.089 8.758 -1.375 1.00 84.12 370 GLN A O 1
ATOM 2959 N N . ASN A 1 371 ? -10.337 7.361 -1.506 1.00 88.25 371 ASN A N 1
ATOM 2960 C CA . ASN A 1 371 ? -10.453 6.915 -0.126 1.00 88.25 371 ASN A CA 1
ATOM 2961 C C . ASN A 1 371 ? -9.682 7.861 0.793 1.00 88.25 371 ASN A C 1
ATOM 2963 O O . ASN A 1 371 ? -8.473 8.034 0.656 1.00 88.25 371 ASN A O 1
ATOM 2967 N N . GLU A 1 372 ? -10.381 8.412 1.774 1.00 91.25 372 GLU A N 1
ATOM 2968 C CA . GLU A 1 372 ? -9.787 9.074 2.924 1.00 91.25 372 GLU A CA 1
ATOM 2969 C C . GLU A 1 372 ? -9.733 8.092 4.094 1.00 91.25 372 GLU A C 1
ATOM 2971 O O . GLU A 1 372 ? -10.676 7.336 4.333 1.00 91.25 372 GLU A O 1
ATOM 2976 N N . TYR A 1 373 ? -8.625 8.091 4.830 1.00 93.31 373 TYR A N 1
ATOM 2977 C CA . TYR A 1 373 ? -8.378 7.128 5.899 1.00 93.31 373 TYR A CA 1
ATOM 2978 C C . TYR A 1 373 ? -8.483 7.793 7.263 1.00 93.31 373 TYR A C 1
ATOM 2980 O O . TYR A 1 373 ? -7.951 8.882 7.483 1.00 93.31 373 TYR A O 1
ATOM 2988 N N . PHE A 1 374 ? -9.156 7.119 8.188 1.00 93.88 374 PHE A N 1
ATOM 2989 C CA . PHE A 1 374 ? -9.476 7.645 9.503 1.00 93.88 374 PHE A CA 1
ATOM 2990 C C . PHE A 1 374 ? -9.207 6.623 10.595 1.00 93.88 374 PHE A C 1
ATOM 2992 O O . PHE A 1 374 ? -9.274 5.408 10.397 1.00 93.88 374 PHE A O 1
ATOM 2999 N N . GLU A 1 375 ? -8.960 7.152 11.782 1.00 93.81 375 GLU A N 1
ATOM 3000 C CA . GLU A 1 375 ? -8.790 6.398 13.004 1.00 93.81 375 GLU A CA 1
ATOM 3001 C C . GLU A 1 375 ? -9.680 6.981 14.103 1.00 93.81 375 GLU A C 1
ATOM 3003 O O . GLU A 1 375 ? -9.758 8.198 14.296 1.00 93.81 375 GLU A O 1
ATOM 3008 N N . LEU A 1 376 ? -10.355 6.104 14.840 1.00 94.88 376 LEU A N 1
ATOM 3009 C CA . LEU A 1 376 ? -11.202 6.470 15.965 1.00 94.88 376 LEU A CA 1
ATOM 3010 C C . LEU A 1 376 ? -10.884 5.604 17.186 1.00 94.88 376 LEU A C 1
ATOM 3012 O O . LEU A 1 376 ? -11.106 4.393 17.195 1.00 94.88 376 LEU A O 1
ATOM 3016 N N . VAL A 1 377 ? -10.427 6.248 18.258 1.00 95.12 377 VAL A N 1
ATOM 3017 C CA . VAL A 1 377 ? -10.169 5.589 19.543 1.00 95.12 377 VAL A CA 1
ATOM 3018 C C . VAL A 1 377 ? -11.464 5.472 20.340 1.00 95.12 377 VAL A C 1
ATOM 3020 O O . VAL A 1 377 ? -12.122 6.470 20.653 1.00 95.12 377 VAL A O 1
ATOM 3023 N N . CYS A 1 378 ? -11.808 4.245 20.718 1.00 95.94 378 CYS A N 1
ATOM 3024 C CA . CYS A 1 378 ? -13.010 3.925 21.473 1.00 95.94 378 CYS A CA 1
ATOM 3025 C C . CYS A 1 378 ? -12.704 3.099 22.723 1.00 95.94 378 CYS A C 1
ATOM 3027 O O . CYS A 1 378 ? -11.687 2.418 22.815 1.00 95.94 378 CYS A O 1
ATOM 3029 N N . GLN A 1 379 ? -13.642 3.107 23.667 1.00 96.19 379 GLN A N 1
ATOM 3030 C CA . GLN A 1 379 ? -13.677 2.165 24.780 1.00 96.19 379 GLN A CA 1
ATOM 3031 C C . GLN A 1 379 ? -14.896 1.249 24.666 1.00 96.19 379 GLN A C 1
ATOM 3033 O O . GLN A 1 379 ? -16.002 1.717 24.379 1.00 96.19 379 GLN A O 1
ATOM 3038 N N . VAL A 1 380 ? -14.707 -0.043 24.928 1.00 96.06 380 VAL A N 1
ATOM 3039 C CA . VAL A 1 380 ? -15.787 -1.030 25.013 1.00 96.06 380 VAL A CA 1
ATOM 3040 C C . VAL A 1 380 ? -16.589 -0.791 26.290 1.00 96.06 380 VAL A C 1
ATOM 3042 O O . VAL A 1 380 ? -16.057 -0.880 27.392 1.00 96.06 380 VAL A O 1
ATOM 3045 N N . ILE A 1 381 ? -17.880 -0.490 26.148 1.00 96.31 381 ILE A N 1
ATOM 3046 C CA . ILE A 1 381 ? -18.783 -0.250 27.287 1.00 96.31 381 ILE A CA 1
ATOM 3047 C C . ILE A 1 381 ? -19.631 -1.473 27.594 1.00 96.31 381 ILE A C 1
ATOM 3049 O O . ILE A 1 381 ? -19.927 -1.731 28.753 1.00 96.31 381 ILE A O 1
ATOM 3053 N N . LYS A 1 382 ? -20.051 -2.200 26.557 1.00 93.06 382 LYS A N 1
ATOM 3054 C CA . LYS A 1 382 ? -20.886 -3.387 26.721 1.00 93.06 382 LYS A CA 1
ATOM 3055 C C . LYS A 1 382 ? -20.417 -4.496 25.797 1.00 93.06 382 LYS A C 1
ATOM 3057 O O . LYS A 1 382 ? -20.368 -4.303 24.577 1.00 93.06 382 LYS A O 1
ATOM 3062 N N . GLY A 1 383 ? -20.107 -5.650 26.379 1.00 86.12 383 GLY A N 1
ATOM 3063 C CA . GLY A 1 383 ? -19.705 -6.852 25.654 1.00 86.12 383 GLY A CA 1
ATOM 3064 C C . GLY A 1 383 ? -20.887 -7.793 25.429 1.00 86.12 383 GLY A C 1
ATOM 3065 O O . GLY A 1 383 ? -21.267 -8.534 26.329 1.00 86.12 383 GLY A O 1
ATOM 3066 N N . GLY A 1 384 ? -21.475 -7.795 24.231 1.00 83.94 384 GLY A N 1
ATOM 3067 C CA . GLY A 1 384 ? -22.469 -8.798 23.841 1.00 83.94 384 GLY A CA 1
ATOM 3068 C C . GLY A 1 384 ? -21.845 -10.057 23.226 1.00 83.94 384 GLY A C 1
ATOM 3069 O O . GLY A 1 384 ? -20.637 -10.138 22.986 1.00 83.94 384 GLY A O 1
ATOM 3070 N N . ILE A 1 385 ? -22.694 -11.056 22.957 1.00 81.75 385 ILE A N 1
ATOM 3071 C CA . ILE A 1 385 ? -22.286 -12.335 22.344 1.00 81.75 385 ILE A CA 1
ATOM 3072 C C . ILE A 1 385 ? -21.850 -12.122 20.887 1.00 81.75 385 ILE A C 1
ATOM 3074 O O . ILE A 1 385 ? -20.802 -12.622 20.468 1.00 81.75 385 ILE A O 1
ATOM 3078 N N . GLU A 1 386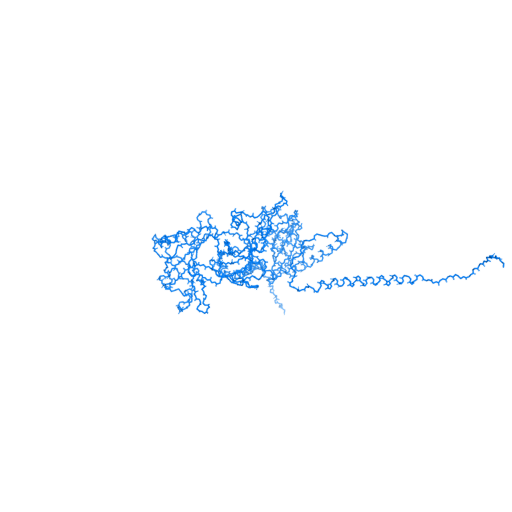 ? -22.647 -11.370 20.131 1.00 87.00 386 GLU A N 1
ATOM 3079 C CA . GLU A 1 386 ? -22.437 -11.110 18.700 1.00 87.00 386 GLU A CA 1
ATOM 3080 C C . GLU A 1 386 ? -22.071 -9.661 18.404 1.00 87.00 386 GLU A C 1
ATOM 3082 O O . GLU A 1 386 ? -21.397 -9.398 17.418 1.00 87.00 386 GLU A O 1
ATOM 3087 N N . ASN A 1 387 ? -22.475 -8.732 19.271 1.00 92.50 387 ASN A N 1
ATOM 3088 C CA . ASN A 1 387 ? -22.333 -7.296 19.061 1.00 92.50 387 ASN A CA 1
ATOM 3089 C C . ASN A 1 387 ? -21.678 -6.658 20.279 1.00 92.50 387 ASN A C 1
ATOM 3091 O O . ASN A 1 387 ? -21.909 -7.090 21.410 1.00 92.50 387 ASN A O 1
ATOM 3095 N N . ILE A 1 388 ? -20.904 -5.603 20.060 1.00 94.31 388 ILE A N 1
ATOM 3096 C CA . ILE A 1 388 ? -20.327 -4.798 21.133 1.00 94.31 388 ILE A CA 1
ATOM 3097 C C . ILE A 1 388 ? -20.752 -3.342 20.982 1.00 94.31 388 ILE A C 1
ATOM 3099 O O . ILE A 1 388 ? -20.953 -2.840 19.873 1.00 94.31 388 ILE A O 1
ATOM 3103 N N . THR A 1 389 ? -20.890 -2.670 22.119 1.00 94.88 389 THR A N 1
ATOM 3104 C CA . THR A 1 389 ? -21.163 -1.235 22.171 1.00 94.88 389 THR A CA 1
ATOM 3105 C C . THR A 1 389 ? -19.909 -0.522 22.627 1.00 94.88 389 THR A C 1
ATOM 3107 O O . THR A 1 389 ? -19.366 -0.831 23.693 1.00 94.88 389 THR A O 1
ATOM 3110 N N . VAL A 1 390 ? -19.479 0.457 21.842 1.00 96.19 390 VAL A N 1
ATOM 3111 C CA . VAL A 1 390 ? -18.276 1.237 22.111 1.00 96.19 390 VAL A CA 1
ATOM 3112 C C . VAL A 1 390 ? -18.585 2.726 22.163 1.00 96.19 390 VAL A C 1
ATOM 3114 O O . VAL A 1 390 ? -19.553 3.200 21.568 1.00 96.19 390 VAL A O 1
ATOM 3117 N N . ARG A 1 391 ? -17.781 3.475 22.914 1.00 95.56 391 ARG A N 1
ATOM 3118 C CA . ARG A 1 391 ? -17.900 4.931 23.044 1.00 95.56 391 ARG A CA 1
ATOM 3119 C C . ARG A 1 391 ? -16.598 5.595 22.611 1.00 95.56 391 ARG A C 1
ATOM 3121 O O . ARG A 1 391 ? -15.550 5.184 23.116 1.00 95.56 391 ARG A O 1
ATOM 3128 N N . PRO A 1 392 ? -16.655 6.628 21.754 1.00 95.25 392 PRO A N 1
ATOM 3129 C CA . PRO A 1 392 ? -15.490 7.434 21.422 1.00 95.25 392 PRO A CA 1
ATOM 3130 C C . PRO A 1 392 ? -14.821 8.019 22.662 1.00 95.25 392 PRO A C 1
ATOM 3132 O O . PRO A 1 392 ? -15.494 8.454 23.600 1.00 95.25 392 PRO A O 1
ATOM 3135 N N . ARG A 1 393 ? -13.490 8.041 22.656 1.00 93.25 393 ARG A N 1
ATOM 3136 C CA . ARG A 1 393 ? -12.674 8.665 23.706 1.00 93.25 393 ARG A CA 1
ATOM 3137 C C . ARG A 1 393 ? -11.815 9.816 23.195 1.00 93.25 393 ARG A C 1
ATOM 3139 O O . ARG A 1 393 ? -11.303 10.568 24.014 1.00 93.25 393 ARG A O 1
ATOM 3146 N N . ARG A 1 394 ? -11.688 9.954 21.875 1.00 90.19 394 ARG A N 1
ATOM 3147 C CA . ARG A 1 394 ? -10.988 11.046 21.193 1.00 90.19 394 ARG A CA 1
ATOM 3148 C C . ARG A 1 394 ? -11.755 11.479 19.950 1.00 90.19 394 ARG A C 1
ATOM 3150 O O . ARG A 1 394 ? -12.635 10.750 19.482 1.00 90.19 394 ARG A O 1
ATOM 3157 N N . ASN A 1 395 ? -11.406 12.655 19.433 1.00 90.88 395 ASN A N 1
ATOM 3158 C CA . ASN A 1 395 ? -11.828 13.091 18.106 1.00 90.88 395 ASN A CA 1
ATOM 3159 C C . ASN A 1 395 ? -11.312 12.116 17.035 1.00 90.88 395 ASN A C 1
ATOM 3161 O O . ASN A 1 395 ? -10.337 11.391 17.245 1.00 90.88 395 ASN A O 1
ATOM 3165 N N . ILE A 1 396 ? -11.995 12.087 15.892 1.00 91.69 396 ILE A N 1
ATOM 3166 C CA . ILE A 1 396 ? -11.563 11.306 14.731 1.00 91.69 396 ILE A CA 1
ATOM 3167 C C . ILE A 1 396 ? -10.241 11.886 14.225 1.00 91.69 396 ILE A C 1
ATOM 3169 O O . ILE A 1 396 ? -10.131 13.095 14.025 1.00 91.69 396 ILE A O 1
ATOM 3173 N N . ARG A 1 397 ? -9.255 11.020 13.989 1.00 90.31 397 ARG A N 1
ATOM 3174 C CA . ARG A 1 397 ? -7.980 11.387 13.372 1.00 90.31 397 ARG A CA 1
ATOM 3175 C C . ARG A 1 397 ? -8.009 11.001 11.899 1.00 90.31 397 ARG A C 1
ATOM 3177 O O . ARG A 1 397 ? -8.068 9.816 11.588 1.00 90.31 397 ARG A O 1
ATOM 3184 N N . GLN A 1 398 ? -7.954 11.985 11.009 1.00 91.12 398 GLN A N 1
ATOM 3185 C CA . GLN A 1 398 ? -7.761 11.759 9.576 1.00 91.12 398 GLN A CA 1
ATOM 3186 C C . GLN A 1 398 ? -6.270 11.570 9.265 1.00 91.12 398 GLN A C 1
ATOM 3188 O O . GLN A 1 398 ? -5.417 12.213 9.882 1.00 91.12 398 GLN A O 1
ATOM 3193 N N . GLU A 1 399 ? -5.954 10.691 8.315 1.00 90.06 399 GLU A N 1
ATOM 3194 C CA . GLU A 1 399 ? -4.607 10.542 7.764 1.00 90.06 399 GLU A CA 1
ATOM 3195 C C . GLU A 1 399 ? -4.161 11.861 7.115 1.00 90.06 399 GLU A C 1
ATOM 3197 O O . GLU A 1 399 ? -4.805 12.378 6.204 1.00 90.06 399 GLU A O 1
ATOM 3202 N N . ALA A 1 400 ? -3.061 12.418 7.621 1.00 88.75 400 ALA A N 1
ATOM 3203 C CA . ALA A 1 400 ? -2.557 13.743 7.256 1.00 88.75 400 ALA A CA 1
ATOM 3204 C C . ALA A 1 400 ? -1.221 13.682 6.495 1.00 88.75 400 ALA A C 1
ATOM 3206 O O . ALA A 1 400 ? -0.600 14.715 6.229 1.00 88.75 400 ALA A O 1
ATOM 3207 N N . ASN A 1 401 ? -0.750 12.476 6.186 1.00 92.62 401 ASN A N 1
ATOM 3208 C CA . ASN A 1 401 ? 0.463 12.230 5.417 1.00 92.62 401 ASN A CA 1
ATOM 3209 C C . ASN A 1 401 ? 0.242 12.470 3.913 1.00 92.62 401 ASN A C 1
ATOM 3211 O O . ASN A 1 401 ? -0.888 12.478 3.429 1.00 92.62 401 ASN A O 1
ATOM 3215 N N . LEU A 1 402 ? 1.327 12.687 3.167 1.00 94.75 402 LEU A N 1
ATOM 3216 C CA . LEU A 1 402 ? 1.242 12.984 1.735 1.00 94.75 402 LEU A CA 1
ATOM 3217 C C . LEU A 1 402 ? 0.958 11.689 0.951 1.00 94.75 402 LEU A C 1
ATOM 3219 O O . LEU A 1 402 ? 1.754 10.758 1.073 1.00 94.75 402 LEU A O 1
ATOM 3223 N N . PRO A 1 403 ? -0.110 11.587 0.143 1.00 94.69 403 PRO A N 1
ATOM 3224 C CA . PRO A 1 403 ? -0.301 10.439 -0.739 1.00 94.69 403 PRO A CA 1
ATOM 3225 C C . PRO A 1 403 ? 0.793 10.377 -1.813 1.00 94.69 403 PRO A C 1
ATOM 3227 O O . PRO A 1 403 ? 1.186 11.395 -2.378 1.00 94.69 403 PRO A O 1
ATOM 3230 N N . VAL A 1 404 ? 1.285 9.172 -2.098 1.00 95.25 404 VAL A N 1
ATOM 3231 C CA . VAL A 1 404 ? 2.267 8.905 -3.156 1.00 95.25 404 VAL A CA 1
ATOM 3232 C C . VAL A 1 404 ? 1.794 7.767 -4.039 1.00 95.25 404 VAL A C 1
ATOM 3234 O O . VAL A 1 404 ? 1.173 6.806 -3.579 1.00 95.25 404 VAL A O 1
ATOM 3237 N N . GLU A 1 405 ? 2.119 7.862 -5.321 1.00 93.00 405 GLU A N 1
ATOM 3238 C CA . GLU A 1 405 ? 1.667 6.890 -6.301 1.00 93.00 405 GLU A CA 1
ATOM 3239 C C . GLU A 1 405 ? 2.679 5.756 -6.466 1.00 93.00 405 GLU A C 1
ATOM 3241 O O . GLU A 1 405 ? 3.825 5.971 -6.863 1.00 93.00 405 GLU A O 1
ATOM 3246 N N . VAL A 1 406 ? 2.263 4.531 -6.141 1.00 93.25 406 VAL A N 1
ATOM 3247 C CA . VAL A 1 406 ? 3.113 3.342 -6.253 1.00 93.25 406 VAL A CA 1
ATOM 3248 C C . VAL A 1 406 ? 3.253 2.945 -7.718 1.00 93.25 406 VAL A C 1
ATOM 3250 O O . VAL A 1 406 ? 2.271 2.842 -8.444 1.00 93.25 406 VAL A O 1
ATOM 3253 N N . LEU A 1 407 ? 4.483 2.669 -8.142 1.00 89.88 407 LEU A N 1
ATOM 3254 C CA . LEU A 1 407 ? 4.792 2.168 -9.480 1.00 89.88 407 LEU A CA 1
ATOM 3255 C C . LEU A 1 407 ? 4.879 0.644 -9.488 1.00 89.88 407 LEU A C 1
ATOM 3257 O O . LEU A 1 407 ? 4.241 -0.024 -10.298 1.00 89.88 407 LEU A O 1
ATOM 3261 N N . ASP A 1 408 ? 5.667 0.092 -8.567 1.00 90.00 408 ASP A N 1
ATOM 3262 C CA . ASP A 1 408 ? 5.859 -1.343 -8.397 1.00 90.00 408 ASP A CA 1
ATOM 3263 C C . ASP A 1 408 ? 6.310 -1.663 -6.962 1.00 90.00 408 ASP A C 1
ATOM 3265 O O . ASP A 1 408 ? 6.787 -0.792 -6.230 1.00 90.00 408 ASP A O 1
ATOM 3269 N N . PHE A 1 409 ? 6.170 -2.917 -6.536 1.00 91.56 409 PHE A N 1
ATOM 3270 C CA . PHE A 1 409 ? 6.609 -3.368 -5.214 1.00 91.56 409 PHE A CA 1
ATOM 3271 C C . PHE A 1 409 ? 7.233 -4.761 -5.241 1.00 91.56 409 PHE A C 1
ATOM 3273 O O . PHE A 1 409 ? 7.024 -5.553 -6.157 1.00 91.56 409 PHE A O 1
ATOM 3280 N N . SER A 1 410 ? 8.029 -5.054 -4.219 1.00 88.06 410 SER A N 1
ATOM 3281 C CA . SER A 1 410 ? 8.637 -6.351 -3.947 1.00 88.06 410 SER A CA 1
ATOM 3282 C C . SER A 1 410 ? 8.639 -6.636 -2.447 1.00 88.06 410 SER A C 1
ATOM 3284 O O . SER A 1 410 ? 8.287 -5.787 -1.628 1.00 88.06 410 SER A O 1
ATOM 3286 N N . VAL A 1 411 ? 9.127 -7.816 -2.061 1.00 87.94 411 VAL A N 1
ATOM 3287 C CA . VAL A 1 411 ? 9.194 -8.223 -0.650 1.00 87.94 411 VAL A CA 1
ATOM 3288 C C . VAL A 1 411 ? 10.053 -7.289 0.221 1.00 87.94 411 VAL A C 1
ATOM 3290 O O . VAL A 1 411 ? 9.847 -7.193 1.432 1.00 87.94 411 VAL A O 1
ATOM 3293 N N . ASN A 1 412 ? 11.018 -6.592 -0.389 1.00 86.94 412 ASN A N 1
ATOM 3294 C CA . ASN A 1 412 ? 12.041 -5.810 0.317 1.00 86.94 412 ASN A CA 1
ATOM 3295 C C . ASN A 1 412 ? 11.987 -4.303 0.027 1.00 86.94 412 ASN A C 1
ATOM 3297 O O . ASN A 1 412 ? 12.805 -3.546 0.560 1.00 86.94 412 ASN A O 1
ATOM 3301 N N . GLY A 1 413 ? 11.070 -3.855 -0.825 1.00 92.38 413 GLY A N 1
ATOM 3302 C CA . GLY A 1 413 ? 10.970 -2.449 -1.176 1.00 92.38 413 GLY A CA 1
ATOM 3303 C C . GLY A 1 413 ? 9.922 -2.177 -2.238 1.00 92.38 413 GLY A C 1
ATOM 3304 O O . GLY A 1 413 ? 9.309 -3.089 -2.778 1.00 92.38 413 GLY A O 1
ATOM 3305 N N . PHE A 1 414 ? 9.753 -0.913 -2.588 1.00 94.25 414 PHE A N 1
ATOM 3306 C CA . PHE A 1 414 ? 8.796 -0.481 -3.603 1.00 94.25 414 PHE A CA 1
ATOM 3307 C C . PHE A 1 414 ? 9.325 0.745 -4.340 1.00 94.25 414 PHE A C 1
ATOM 3309 O O . PHE A 1 414 ? 10.347 1.311 -3.949 1.00 94.25 414 PHE A O 1
ATOM 3316 N N . ARG A 1 415 ? 8.678 1.105 -5.441 1.00 93.56 415 ARG A N 1
ATOM 3317 C CA . ARG A 1 415 ? 8.938 2.334 -6.184 1.00 93.56 415 ARG A CA 1
ATOM 3318 C C . ARG A 1 415 ? 7.703 3.210 -6.167 1.00 93.56 415 ARG A C 1
ATOM 3320 O O . ARG A 1 415 ? 6.593 2.691 -6.263 1.00 93.56 415 ARG A O 1
ATOM 3327 N N . PHE A 1 416 ? 7.910 4.515 -6.077 1.00 95.12 416 PHE A N 1
ATOM 3328 C CA . PHE A 1 416 ? 6.843 5.497 -6.221 1.00 95.12 416 PHE A CA 1
ATOM 3329 C C . PHE A 1 416 ? 7.261 6.632 -7.153 1.00 95.12 416 PHE A C 1
ATOM 3331 O O . PHE A 1 416 ? 8.455 6.897 -7.333 1.00 95.12 416 PHE A O 1
ATOM 3338 N N . GLU A 1 417 ? 6.266 7.253 -7.771 1.00 93.12 417 GLU A N 1
ATOM 3339 C CA . GLU A 1 417 ? 6.426 8.368 -8.700 1.00 93.12 417 GLU A CA 1
ATOM 3340 C C . GLU A 1 417 ? 6.701 9.666 -7.940 1.00 93.12 417 GLU A C 1
ATOM 3342 O O . GLU A 1 417 ? 6.086 9.939 -6.906 1.00 93.12 417 GLU A O 1
ATOM 3347 N N . ASN A 1 418 ? 7.655 10.457 -8.425 1.00 94.06 418 ASN A N 1
ATOM 3348 C CA . ASN A 1 418 ? 7.927 11.756 -7.836 1.00 94.06 418 ASN A CA 1
ATOM 3349 C C . ASN A 1 418 ? 6.792 12.732 -8.168 1.00 94.06 418 ASN A C 1
ATOM 3351 O O . ASN A 1 418 ? 6.256 12.734 -9.272 1.00 94.06 418 ASN A O 1
ATOM 3355 N N . SER A 1 419 ? 6.478 13.616 -7.226 1.00 93.25 419 SER A N 1
ATOM 3356 C CA . SER A 1 419 ? 5.543 14.715 -7.429 1.00 93.25 419 SER A CA 1
ATOM 3357 C C . SER A 1 419 ? 6.146 16.023 -6.930 1.00 93.25 419 SER A C 1
ATOM 3359 O O . SER A 1 419 ? 7.002 16.054 -6.040 1.00 93.25 419 SER A O 1
ATOM 3361 N N . ARG A 1 420 ? 5.668 17.146 -7.476 1.00 90.69 420 ARG A N 1
ATOM 3362 C CA . ARG A 1 420 ? 6.064 18.477 -6.994 1.00 90.69 420 ARG A CA 1
ATOM 3363 C C . ARG A 1 420 ? 5.746 18.648 -5.507 1.00 90.69 420 ARG A C 1
ATOM 3365 O O . ARG A 1 420 ? 6.546 19.217 -4.772 1.00 90.69 420 ARG A O 1
ATOM 3372 N N . GLU A 1 421 ? 4.609 18.115 -5.068 1.00 92.81 421 GLU A N 1
ATOM 3373 C CA . GLU A 1 421 ? 4.158 18.151 -3.675 1.00 92.81 421 GLU A CA 1
ATOM 3374 C C . GLU A 1 421 ? 5.120 17.404 -2.750 1.00 92.81 421 GLU A C 1
ATOM 3376 O O . GLU A 1 421 ? 5.459 17.920 -1.686 1.00 92.81 421 GLU A O 1
ATOM 3381 N N . PHE A 1 422 ? 5.621 16.237 -3.173 1.00 94.94 422 PHE A N 1
ATOM 3382 C CA . PHE A 1 422 ? 6.624 15.483 -2.424 1.00 94.94 422 PHE A CA 1
ATOM 3383 C C . PHE A 1 422 ? 7.917 16.278 -2.268 1.00 94.94 422 PHE A C 1
ATOM 3385 O O . PHE A 1 422 ? 8.417 16.426 -1.153 1.00 94.94 422 PHE A O 1
ATOM 3392 N N . MET A 1 423 ? 8.428 16.855 -3.356 1.00 93.50 423 MET A N 1
ATOM 3393 C CA . MET A 1 423 ? 9.643 17.669 -3.306 1.00 93.50 423 MET A CA 1
ATOM 3394 C C . MET A 1 423 ? 9.460 18.886 -2.385 1.00 93.50 423 MET A C 1
ATOM 3396 O O . MET A 1 423 ? 10.271 19.101 -1.485 1.00 93.50 423 MET A O 1
ATOM 3400 N N . SER A 1 424 ? 8.366 19.638 -2.529 1.00 92.25 424 SER A N 1
ATOM 3401 C CA . SER A 1 424 ? 8.062 20.775 -1.649 1.00 92.25 424 SER A CA 1
ATOM 3402 C C . SER A 1 424 ? 7.918 20.362 -0.182 1.00 92.25 424 SER A C 1
ATOM 3404 O O . SER A 1 424 ? 8.407 21.055 0.704 1.00 92.25 424 SER A O 1
ATOM 3406 N N . TYR A 1 425 ? 7.309 19.212 0.096 1.00 92.94 425 TYR A N 1
ATOM 3407 C CA . TYR A 1 425 ? 7.169 18.691 1.454 1.00 92.94 425 TYR A CA 1
ATOM 3408 C C . TYR A 1 425 ? 8.513 18.282 2.080 1.00 92.94 425 TYR A C 1
ATOM 3410 O O . TYR A 1 425 ? 8.769 18.539 3.261 1.00 92.94 425 TYR A O 1
ATOM 3418 N N . VAL A 1 426 ? 9.402 17.660 1.302 1.00 92.25 426 VAL A N 1
ATOM 3419 C CA . VAL A 1 426 ? 10.710 17.224 1.804 1.00 92.25 426 VAL A CA 1
ATOM 3420 C C . VAL A 1 426 ? 11.652 18.400 2.027 1.00 92.25 426 VAL A C 1
ATOM 3422 O O . VAL A 1 426 ? 12.298 18.455 3.079 1.00 92.25 426 VAL A O 1
ATOM 3425 N N . PHE A 1 427 ? 11.736 19.324 1.074 1.00 91.25 427 PHE A N 1
ATOM 3426 C CA . PHE A 1 427 ? 12.693 20.431 1.119 1.00 91.25 427 PHE A CA 1
ATOM 3427 C C . PHE A 1 427 ? 12.153 21.682 1.828 1.00 91.25 427 PHE A C 1
ATOM 3429 O O . PHE A 1 427 ? 12.941 22.493 2.298 1.00 91.25 427 PHE A O 1
ATOM 3436 N N . GLY A 1 428 ? 10.836 21.793 2.012 1.00 86.25 428 GLY A N 1
ATOM 3437 C CA . GLY A 1 428 ? 10.207 22.936 2.670 1.00 86.25 428 GLY A CA 1
ATOM 3438 C C . GLY A 1 428 ? 10.198 24.191 1.796 1.00 86.25 428 GLY A C 1
ATOM 3439 O O . GLY A 1 428 ? 10.320 24.119 0.573 1.00 86.25 428 GLY A O 1
ATOM 3440 N N . GLU A 1 429 ? 10.047 25.348 2.441 1.00 78.75 429 GLU A N 1
ATOM 3441 C CA . GLU A 1 429 ? 9.940 26.657 1.776 1.00 78.75 429 GLU A CA 1
ATOM 3442 C C . GLU A 1 429 ? 11.221 27.075 1.044 1.00 78.75 429 GLU A C 1
ATOM 3444 O O . GLU A 1 429 ? 11.148 27.778 0.041 1.00 78.75 429 GLU A O 1
ATOM 3449 N N . GLU A 1 430 ? 12.384 26.597 1.500 1.00 78.69 430 GLU A N 1
ATOM 3450 C CA . GLU A 1 430 ? 13.681 26.850 0.854 1.00 78.69 430 GLU A CA 1
ATOM 3451 C C . GLU A 1 430 ? 13.776 26.211 -0.543 1.00 78.69 430 GLU A C 1
ATOM 3453 O O . GLU A 1 430 ? 14.593 26.625 -1.364 1.00 78.69 430 GLU A O 1
ATOM 3458 N N . GLY A 1 431 ? 12.908 25.236 -0.833 1.00 80.50 431 GLY A N 1
ATOM 3459 C CA . GLY A 1 431 ? 12.875 24.529 -2.105 1.00 80.50 431 GLY A CA 1
ATOM 3460 C C . GLY A 1 431 ? 14.034 23.538 -2.291 1.00 80.50 431 GLY A C 1
ATOM 3461 O O . GLY A 1 431 ? 14.959 23.457 -1.479 1.00 80.50 431 GLY A O 1
ATOM 3462 N N . PRO A 1 432 ? 13.976 22.705 -3.345 1.00 86.25 432 PRO A N 1
ATOM 3463 C CA . PRO A 1 432 ? 15.028 21.738 -3.623 1.00 86.25 432 PRO A CA 1
ATOM 3464 C C . PRO A 1 432 ? 16.337 22.437 -4.043 1.00 86.25 432 PRO A C 1
ATOM 3466 O O . PRO A 1 432 ? 16.294 23.436 -4.763 1.00 86.25 432 PRO A O 1
ATOM 3469 N N . PRO A 1 433 ? 17.514 21.895 -3.668 1.00 86.12 433 PRO A N 1
ATOM 3470 C CA . PRO A 1 433 ? 18.803 22.360 -4.182 1.00 86.12 433 PRO A CA 1
ATOM 3471 C C . PRO A 1 433 ? 18.858 22.386 -5.713 1.00 86.12 433 PRO A C 1
ATOM 3473 O O . PRO A 1 433 ? 18.231 21.556 -6.366 1.00 86.12 433 PRO A O 1
ATOM 3476 N N . ALA A 1 434 ? 19.686 23.264 -6.286 1.00 83.12 434 ALA A N 1
ATOM 3477 C CA . ALA A 1 434 ? 19.802 23.418 -7.741 1.00 83.12 434 ALA A CA 1
ATOM 3478 C C . ALA A 1 434 ? 20.288 22.150 -8.472 1.00 83.12 434 ALA A C 1
ATOM 3480 O O . ALA A 1 434 ? 19.916 21.926 -9.619 1.00 83.12 434 ALA A O 1
ATOM 3481 N N . THR A 1 435 ? 21.107 21.309 -7.828 1.00 87.38 435 THR A N 1
ATOM 3482 C CA . THR A 1 435 ? 21.669 20.104 -8.454 1.00 87.38 435 THR A CA 1
ATOM 3483 C C . THR A 1 435 ? 20.925 18.835 -8.043 1.00 87.38 435 THR A C 1
ATOM 3485 O O . THR A 1 435 ? 20.682 18.584 -6.859 1.00 87.38 435 THR A O 1
ATOM 3488 N N . VAL A 1 436 ? 20.630 17.981 -9.028 1.00 88.75 436 VAL A N 1
ATOM 3489 C CA . VAL A 1 436 ? 19.962 16.684 -8.825 1.00 88.75 436 VAL A CA 1
ATOM 3490 C C . VAL A 1 436 ? 20.746 15.784 -7.873 1.00 88.75 436 VAL A C 1
ATOM 3492 O O . VAL A 1 436 ? 20.156 15.133 -7.015 1.00 88.75 436 VAL A O 1
ATOM 3495 N N . ASP A 1 437 ? 22.074 15.761 -7.970 1.00 88.19 437 ASP A N 1
ATOM 3496 C CA . ASP A 1 437 ? 22.894 14.909 -7.104 1.00 88.19 437 ASP A CA 1
ATOM 3497 C C . ASP A 1 437 ? 22.811 15.332 -5.637 1.00 88.19 437 ASP A C 1
ATOM 3499 O O . ASP A 1 437 ? 22.733 14.482 -4.749 1.00 88.19 437 ASP A O 1
ATOM 3503 N N . ARG A 1 438 ? 22.713 16.640 -5.369 1.00 89.50 438 ARG A N 1
ATOM 3504 C CA . ARG A 1 438 ? 22.512 17.131 -4.004 1.00 89.50 438 ARG A CA 1
ATOM 3505 C C . ARG A 1 438 ? 21.107 16.825 -3.494 1.00 89.50 438 ARG A C 1
ATOM 3507 O O . ARG A 1 438 ? 20.950 16.495 -2.319 1.00 89.50 438 ARG A O 1
ATOM 3514 N N . GLN A 1 439 ? 20.096 16.897 -4.361 1.00 91.69 439 GLN A N 1
ATOM 3515 C CA . GLN A 1 439 ? 18.740 16.458 -4.021 1.00 91.69 439 GLN A CA 1
ATOM 3516 C C . GLN A 1 439 ? 18.732 14.970 -3.630 1.00 91.69 439 GLN A C 1
ATOM 3518 O O . GLN A 1 439 ? 18.190 14.627 -2.577 1.00 91.69 439 GLN A O 1
ATOM 3523 N N . LYS A 1 440 ? 19.382 14.104 -4.424 1.00 91.12 440 LYS A N 1
ATOM 3524 C CA . LYS A 1 440 ? 19.519 12.663 -4.142 1.00 91.12 440 LYS A CA 1
ATOM 3525 C C . LYS A 1 440 ? 20.199 12.410 -2.803 1.00 91.12 440 LYS A C 1
ATOM 3527 O O . LYS A 1 440 ? 19.648 11.689 -1.981 1.00 91.12 440 LYS A O 1
ATOM 3532 N N . GLU A 1 441 ? 21.342 13.045 -2.549 1.00 90.19 441 GLU A N 1
ATOM 3533 C CA . GLU A 1 441 ? 22.097 12.870 -1.302 1.00 90.19 441 GLU A CA 1
ATOM 3534 C C . GLU A 1 441 ? 21.247 13.198 -0.064 1.00 90.19 441 GLU A C 1
ATOM 3536 O O . GLU A 1 441 ? 21.242 12.453 0.920 1.00 90.19 441 GLU A O 1
ATOM 3541 N N . ILE A 1 442 ? 20.476 14.292 -0.117 1.00 91.25 442 ILE A N 1
ATOM 3542 C CA . ILE A 1 442 ? 19.581 14.673 0.979 1.00 91.25 442 ILE A CA 1
ATOM 3543 C C . ILE A 1 442 ? 18.476 13.629 1.153 1.00 91.25 442 ILE A C 1
ATOM 3545 O O . ILE A 1 442 ? 18.251 13.189 2.281 1.00 91.25 442 ILE A O 1
ATOM 3549 N N . LEU A 1 443 ? 17.810 13.235 0.061 1.00 93.69 443 LEU A N 1
ATOM 3550 C CA . LEU A 1 443 ? 16.704 12.272 0.057 1.00 93.69 443 LEU A CA 1
ATOM 3551 C C . LEU A 1 443 ? 17.125 10.895 0.579 1.00 93.69 443 LEU A C 1
ATOM 3553 O O . LEU A 1 443 ? 16.432 10.313 1.412 1.00 93.69 443 LEU A O 1
ATOM 3557 N N . GLU A 1 444 ? 18.282 10.399 0.148 1.00 91.94 444 GLU A N 1
ATOM 3558 C CA . GLU A 1 444 ? 18.855 9.131 0.605 1.00 91.94 444 GLU A CA 1
ATOM 3559 C C . GLU A 1 444 ? 19.245 9.174 2.090 1.00 91.94 444 GLU A C 1
ATOM 3561 O O . GLU A 1 444 ? 19.262 8.143 2.766 1.00 91.94 444 GLU A O 1
ATOM 3566 N N . GLY A 1 445 ? 19.533 10.362 2.626 1.00 91.25 445 GLY A N 1
ATOM 3567 C CA . GLY A 1 445 ? 19.829 10.569 4.039 1.00 91.25 445 GLY A CA 1
ATOM 3568 C C . GLY A 1 445 ? 18.602 10.596 4.958 1.00 91.25 445 GLY A C 1
ATOM 3569 O O . GLY A 1 445 ? 18.773 10.446 6.168 1.00 91.25 445 GLY A O 1
ATOM 3570 N N . VAL A 1 446 ? 17.379 10.791 4.448 1.00 94.00 446 VAL A N 1
ATOM 3571 C CA . VAL A 1 446 ? 16.161 10.936 5.278 1.00 94.00 446 VAL A CA 1
ATOM 3572 C C . VAL A 1 446 ? 15.455 9.597 5.504 1.00 94.00 446 VAL A C 1
ATOM 3574 O O . VAL A 1 446 ? 15.301 8.790 4.588 1.00 94.00 446 VAL A O 1
ATOM 3577 N N . GLY A 1 447 ? 14.974 9.377 6.730 1.00 94.81 447 GLY A N 1
ATOM 3578 C CA . GLY A 1 447 ? 13.992 8.343 7.044 1.00 94.81 447 GLY A CA 1
ATOM 3579 C C . GLY A 1 447 ? 12.568 8.772 6.701 1.00 94.81 447 GLY A C 1
ATOM 3580 O O . GLY A 1 447 ? 12.103 9.823 7.148 1.00 94.81 447 GLY A O 1
ATOM 3581 N N . PHE A 1 448 ? 11.850 7.925 5.970 1.00 96.69 448 PHE A N 1
ATOM 3582 C CA . PHE A 1 448 ? 10.440 8.136 5.654 1.00 96.69 448 PHE A CA 1
ATOM 3583 C C . PHE A 1 448 ? 9.598 7.000 6.217 1.00 96.69 448 PHE A C 1
ATOM 3585 O O . PHE A 1 448 ? 9.941 5.829 6.041 1.00 96.69 448 PHE A O 1
ATOM 3592 N N . VAL A 1 449 ? 8.490 7.332 6.875 1.00 96.19 449 VAL A N 1
ATOM 3593 C CA . VAL A 1 449 ? 7.467 6.346 7.234 1.00 96.19 449 VAL A CA 1
ATOM 3594 C C . VAL A 1 449 ? 6.462 6.284 6.099 1.00 96.19 449 VAL A C 1
ATOM 3596 O O . VAL A 1 449 ? 5.835 7.281 5.757 1.00 96.19 449 VAL A O 1
ATOM 3599 N N . PHE A 1 450 ? 6.317 5.100 5.521 1.00 97.00 450 PHE A N 1
ATOM 3600 C CA . PHE A 1 450 ? 5.308 4.810 4.516 1.00 97.00 450 PHE A CA 1
ATOM 3601 C C . PHE A 1 450 ? 4.197 4.003 5.165 1.00 97.00 450 PHE A C 1
ATOM 3603 O O . PHE A 1 450 ? 4.462 2.932 5.719 1.00 97.00 450 PHE A O 1
ATOM 3610 N N . THR A 1 451 ? 2.972 4.511 5.103 1.00 96.12 451 THR A N 1
ATOM 3611 C CA . THR A 1 451 ? 1.773 3.788 5.532 1.00 96.12 451 THR A CA 1
ATOM 3612 C C . THR A 1 451 ? 1.063 3.266 4.294 1.00 96.12 451 THR A C 1
ATOM 3614 O O . THR A 1 451 ? 0.727 4.031 3.395 1.00 96.12 451 THR A O 1
ATOM 3617 N N . PHE A 1 452 ? 0.882 1.951 4.249 1.00 96.31 452 PHE A N 1
ATOM 3618 C CA . PHE A 1 452 ? 0.241 1.224 3.164 1.00 96.31 452 PHE A CA 1
ATOM 3619 C C . PHE A 1 452 ? -1.184 0.880 3.568 1.00 96.31 452 PHE A C 1
ATOM 3621 O O . PHE A 1 452 ? -1.391 0.314 4.643 1.00 96.31 452 PHE A O 1
ATOM 3628 N N . TYR A 1 453 ? -2.125 1.161 2.675 1.00 95.19 453 TYR A N 1
ATOM 3629 C CA . TYR A 1 453 ? -3.538 0.831 2.787 1.00 95.19 453 TYR A CA 1
ATOM 3630 C C . TYR A 1 453 ? -3.898 -0.174 1.683 1.00 95.19 453 TYR A C 1
ATOM 3632 O O . TYR A 1 453 ? -4.044 0.214 0.517 1.00 95.19 453 TYR A O 1
ATOM 3640 N N . PRO A 1 454 ? -3.979 -1.482 1.994 1.00 93.25 454 PRO A N 1
ATOM 3641 C CA . PRO A 1 454 ? -4.267 -2.502 0.996 1.00 93.25 454 PRO A CA 1
ATOM 3642 C C . PRO A 1 454 ? -5.690 -2.371 0.450 1.00 93.25 454 PRO A C 1
ATOM 3644 O O . PRO A 1 454 ? -6.668 -2.324 1.195 1.00 93.25 454 PRO A O 1
ATOM 3647 N N . ARG A 1 455 ? -5.811 -2.397 -0.874 1.00 89.25 455 ARG A N 1
ATOM 3648 C CA . ARG A 1 455 ? -7.075 -2.449 -1.608 1.00 89.25 455 ARG A CA 1
ATOM 3649 C C . ARG A 1 455 ? -7.200 -3.818 -2.247 1.00 89.25 455 ARG A C 1
ATOM 3651 O O . ARG A 1 455 ? -6.627 -4.084 -3.302 1.00 89.25 455 ARG A O 1
ATOM 3658 N N . LEU A 1 456 ? -7.935 -4.687 -1.561 1.00 88.69 456 LEU A N 1
ATOM 3659 C CA . LEU A 1 456 ? -8.092 -6.087 -1.932 1.00 88.69 456 LEU A CA 1
ATOM 3660 C C . LEU A 1 456 ? -9.404 -6.286 -2.694 1.00 88.69 456 LEU A C 1
ATOM 3662 O O . LEU A 1 456 ? -10.478 -6.035 -2.151 1.00 88.69 456 LEU A O 1
ATOM 3666 N N . ARG A 1 457 ? -9.321 -6.749 -3.942 1.00 84.50 457 ARG A N 1
ATOM 3667 C CA . ARG A 1 457 ? -10.472 -6.995 -4.825 1.00 84.50 457 ARG A CA 1
ATOM 3668 C C . ARG A 1 457 ? -10.455 -8.437 -5.316 1.00 84.50 457 ARG A C 1
ATOM 3670 O O . ARG A 1 457 ? -9.976 -8.727 -6.406 1.00 84.50 457 ARG A O 1
ATOM 3677 N N . PHE A 1 458 ? -10.980 -9.334 -4.490 1.00 84.31 458 PHE A N 1
ATOM 3678 C CA . PHE A 1 458 ? -11.080 -10.758 -4.799 1.00 84.31 458 PHE A CA 1
ATOM 3679 C C . PHE A 1 458 ? -12.537 -11.132 -5.053 1.00 84.31 458 PHE A C 1
ATOM 3681 O O . PHE A 1 458 ? -13.430 -10.751 -4.295 1.00 84.31 458 PHE A O 1
ATOM 3688 N N . THR A 1 459 ? -12.772 -11.858 -6.141 1.00 80.44 459 THR A N 1
ATOM 3689 C CA . THR A 1 459 ? -14.059 -12.498 -6.440 1.00 80.44 459 THR A CA 1
ATOM 3690 C C . THR A 1 459 ? -14.180 -13.812 -5.670 1.00 80.44 459 THR A C 1
ATOM 3692 O O . THR A 1 459 ? -13.191 -14.308 -5.138 1.00 80.44 459 THR A O 1
ATOM 3695 N N . ARG A 1 460 ? -15.373 -14.420 -5.651 1.00 77.31 460 ARG A N 1
ATOM 3696 C CA . ARG A 1 460 ? -15.599 -15.723 -4.995 1.00 77.31 460 ARG A CA 1
ATOM 3697 C C . ARG A 1 460 ? -14.616 -16.804 -5.463 1.00 77.31 460 ARG A C 1
ATOM 3699 O O . ARG A 1 460 ? -14.099 -17.544 -4.638 1.00 77.31 460 ARG A O 1
ATOM 3706 N N . ASP A 1 461 ? -14.298 -16.832 -6.755 1.00 79.12 461 ASP A N 1
ATOM 3707 C CA . ASP A 1 461 ? -13.395 -17.837 -7.338 1.00 79.12 461 ASP A CA 1
ATOM 3708 C C . ASP A 1 461 ? -11.924 -17.617 -6.952 1.00 79.12 461 ASP A C 1
ATOM 3710 O O . ASP A 1 461 ? -11.122 -18.545 -6.967 1.00 79.12 461 ASP A O 1
ATOM 3714 N N . THR A 1 462 ? -11.560 -16.386 -6.581 1.00 83.19 462 THR A N 1
ATOM 3715 C CA . THR A 1 462 ? -10.182 -16.008 -6.231 1.00 83.19 462 THR A CA 1
ATOM 3716 C C . THR A 1 462 ? -9.998 -15.760 -4.733 1.00 83.19 462 THR A C 1
ATOM 3718 O O . THR A 1 462 ? -8.881 -15.502 -4.287 1.00 83.19 462 THR A O 1
ATOM 3721 N N . GLU A 1 463 ? -11.062 -15.877 -3.935 1.00 85.56 463 GLU A N 1
ATOM 3722 C CA . GLU A 1 463 ? -11.079 -15.553 -2.505 1.00 85.56 463 GLU A CA 1
ATOM 3723 C C . GLU A 1 463 ? -10.087 -16.398 -1.695 1.00 85.56 463 GLU A C 1
ATOM 3725 O O . GLU A 1 463 ? -9.478 -15.892 -0.754 1.00 85.56 463 GLU A O 1
ATOM 3730 N N . ALA A 1 464 ? -9.836 -17.643 -2.111 1.00 87.50 464 ALA A N 1
ATOM 3731 C CA . ALA A 1 464 ? -8.839 -18.522 -1.495 1.00 87.50 464 ALA A CA 1
ATOM 3732 C C . ALA A 1 464 ? -7.399 -17.969 -1.559 1.00 87.50 464 ALA A C 1
ATOM 3734 O O . ALA A 1 464 ? -6.546 -18.383 -0.776 1.00 87.50 464 ALA A O 1
ATOM 3735 N N . TYR A 1 465 ? -7.130 -17.035 -2.476 1.00 89.62 465 TYR A N 1
ATOM 3736 C CA . TYR A 1 465 ? -5.835 -16.374 -2.650 1.00 89.62 465 TYR A CA 1
ATOM 3737 C C . TYR A 1 465 ? -5.791 -14.981 -2.017 1.00 89.62 465 TYR A C 1
ATOM 3739 O O . TYR A 1 465 ? -4.824 -14.249 -2.225 1.00 89.62 465 TYR A O 1
ATOM 3747 N N . ARG A 1 466 ? -6.827 -14.571 -1.278 1.00 89.44 466 ARG A N 1
ATOM 3748 C CA . ARG A 1 466 ? -6.841 -13.277 -0.597 1.00 89.44 466 ARG A CA 1
ATOM 3749 C C . ARG A 1 466 ? -5.804 -13.274 0.537 1.00 89.44 466 ARG A C 1
ATOM 3751 O O . ARG A 1 466 ? -5.891 -14.129 1.418 1.00 89.44 466 ARG A O 1
ATOM 3758 N N . PRO A 1 467 ? -4.864 -12.310 0.571 1.00 91.62 467 PRO A N 1
ATOM 3759 C CA . PRO A 1 467 ? -3.908 -12.217 1.666 1.00 91.62 467 PRO A CA 1
ATOM 3760 C C . PRO A 1 467 ? -4.607 -11.756 2.950 1.00 91.62 467 PRO A C 1
ATOM 3762 O O . PRO A 1 467 ? -5.518 -10.921 2.911 1.00 91.62 467 PRO A O 1
ATOM 3765 N N . ASP A 1 468 ? -4.133 -12.256 4.087 1.00 89.81 468 ASP A N 1
ATOM 3766 C CA . ASP A 1 468 ? -4.529 -11.756 5.402 1.00 89.81 468 ASP A CA 1
ATOM 3767 C C . ASP A 1 468 ? -3.682 -10.525 5.745 1.00 89.81 468 ASP A C 1
ATOM 3769 O O . ASP A 1 468 ? -2.489 -10.632 6.040 1.00 89.81 468 ASP A O 1
ATOM 3773 N N . LEU A 1 469 ? -4.273 -9.338 5.597 1.00 91.06 469 LEU A N 1
ATOM 3774 C CA . LEU A 1 469 ? -3.610 -8.054 5.821 1.00 91.06 469 LEU A CA 1
ATOM 3775 C C . LEU A 1 469 ? -4.494 -7.132 6.663 1.00 91.06 469 LEU A C 1
ATOM 3777 O O . LEU A 1 469 ? -5.715 -7.106 6.459 1.00 91.06 469 LEU A O 1
ATOM 3781 N N . PRO A 1 470 ? -3.889 -6.296 7.524 1.00 91.12 470 PRO A N 1
ATOM 3782 C CA . PRO A 1 470 ? -4.614 -5.225 8.183 1.00 91.12 470 PRO A CA 1
ATOM 3783 C C . PRO A 1 470 ? -5.065 -4.146 7.202 1.00 91.12 470 PRO A C 1
ATOM 3785 O O . PRO A 1 470 ? -4.510 -4.007 6.110 1.00 91.12 470 PRO A O 1
ATOM 3788 N N . LEU A 1 471 ? -6.012 -3.304 7.638 1.00 91.19 471 LEU A N 1
ATOM 3789 C CA . LEU A 1 471 ? -6.422 -2.129 6.858 1.00 91.19 471 LEU A CA 1
ATOM 3790 C C . LEU A 1 471 ? -5.251 -1.183 6.578 1.00 91.19 471 LEU A C 1
ATOM 3792 O O . LEU A 1 471 ? -5.221 -0.551 5.526 1.00 91.19 471 LEU A O 1
ATOM 3796 N N . LYS A 1 472 ? -4.304 -1.074 7.517 1.00 93.44 472 LYS A N 1
ATOM 3797 C CA . LYS A 1 472 ? -3.086 -0.293 7.323 1.00 93.44 472 LYS A CA 1
ATOM 3798 C C . LYS A 1 472 ? -1.888 -0.901 8.033 1.00 93.44 472 LYS A C 1
ATOM 3800 O O . LYS A 1 472 ? -1.992 -1.391 9.158 1.00 93.44 472 LYS A O 1
ATOM 3805 N N . PHE A 1 473 ? -0.718 -0.792 7.419 1.00 93.62 473 PHE A N 1
ATOM 3806 C CA . PHE A 1 473 ? 0.556 -1.083 8.072 1.00 93.62 473 PHE A CA 1
ATOM 3807 C C . PHE A 1 473 ? 1.613 -0.062 7.661 1.00 93.62 473 PHE A C 1
ATOM 3809 O O . PHE A 1 473 ? 1.545 0.518 6.584 1.00 93.62 473 PHE A O 1
ATOM 3816 N N . SER A 1 474 ? 2.594 0.169 8.532 1.00 93.81 474 SER A N 1
ATOM 3817 C CA . SER A 1 474 ? 3.600 1.212 8.327 1.00 93.81 474 SER A CA 1
ATOM 3818 C C . SER A 1 474 ? 4.992 0.606 8.313 1.00 93.81 474 SER A C 1
ATOM 3820 O O . SER A 1 474 ? 5.273 -0.323 9.072 1.00 93.81 474 SER A O 1
ATOM 3822 N N . ILE A 1 475 ? 5.863 1.143 7.467 1.00 95.38 475 ILE A N 1
ATOM 3823 C CA . ILE A 1 475 ? 7.255 0.718 7.325 1.00 95.38 475 ILE A CA 1
ATOM 3824 C C . ILE A 1 475 ? 8.131 1.964 7.258 1.00 95.38 475 ILE A C 1
ATOM 3826 O O . ILE A 1 475 ? 7.840 2.882 6.494 1.00 95.38 475 ILE A O 1
ATOM 3830 N N . LEU A 1 476 ? 9.230 1.981 8.016 1.00 95.62 476 LEU A N 1
ATOM 3831 C CA . LEU A 1 476 ? 10.258 3.003 7.837 1.00 95.62 476 LEU A CA 1
ATOM 3832 C C . LEU A 1 476 ? 11.184 2.563 6.703 1.00 95.62 476 LEU A C 1
ATOM 3834 O O . LEU A 1 476 ? 11.845 1.520 6.788 1.00 95.62 476 LEU A O 1
ATOM 3838 N N . GLY A 1 477 ? 11.203 3.351 5.635 1.00 95.06 477 GLY A N 1
ATOM 3839 C CA . GLY A 1 477 ? 11.970 3.108 4.423 1.00 95.06 477 GLY A CA 1
ATOM 3840 C C . GLY A 1 477 ? 13.104 4.110 4.219 1.00 95.06 477 GLY A C 1
ATOM 3841 O O . GLY A 1 477 ? 13.091 5.219 4.756 1.00 95.06 477 GLY A O 1
ATOM 3842 N N . LYS A 1 478 ? 14.082 3.696 3.411 1.00 93.50 478 LYS A N 1
ATOM 3843 C CA . LYS A 1 478 ? 15.169 4.535 2.895 1.00 93.50 478 LYS A CA 1
ATOM 3844 C C . LYS A 1 478 ? 15.037 4.641 1.381 1.00 93.50 478 LYS A C 1
ATOM 3846 O O . LYS A 1 478 ? 14.912 3.606 0.724 1.00 93.50 478 LYS A O 1
ATOM 3851 N N . ILE A 1 479 ? 15.116 5.848 0.828 1.00 95.19 479 ILE A N 1
ATOM 3852 C CA . ILE A 1 479 ? 15.312 6.019 -0.617 1.00 95.19 479 ILE A CA 1
ATOM 3853 C C . ILE A 1 479 ? 16.731 5.542 -0.944 1.00 95.19 479 ILE A C 1
ATOM 3855 O O . ILE A 1 479 ? 17.696 5.990 -0.336 1.00 95.19 479 ILE A O 1
ATOM 3859 N N . VAL A 1 480 ? 16.847 4.564 -1.839 1.00 91.00 480 VAL A N 1
ATOM 3860 C CA . VAL A 1 480 ? 18.124 3.929 -2.219 1.00 91.00 480 VAL A CA 1
ATOM 3861 C C . VAL A 1 480 ? 18.430 4.053 -3.705 1.00 91.00 480 VAL A C 1
ATOM 3863 O O . VAL A 1 480 ? 19.528 3.709 -4.131 1.00 91.00 480 VAL A O 1
ATOM 3866 N N . ARG A 1 481 ? 17.443 4.457 -4.506 1.00 88.50 481 ARG A N 1
ATOM 3867 C CA . ARG A 1 481 ? 17.579 4.674 -5.944 1.00 88.50 481 ARG A CA 1
ATOM 3868 C C . ARG A 1 481 ? 16.711 5.849 -6.344 1.00 88.50 481 ARG A C 1
ATOM 3870 O O . ARG A 1 481 ? 15.601 5.989 -5.837 1.00 88.50 481 ARG A O 1
ATOM 3877 N N . SER A 1 482 ? 17.207 6.624 -7.292 1.00 90.56 482 SER A N 1
ATOM 3878 C CA . SER A 1 482 ? 16.510 7.775 -7.845 1.00 90.56 482 SER A CA 1
ATOM 3879 C C . SER A 1 482 ? 16.627 7.737 -9.360 1.00 90.56 482 SER A C 1
ATOM 3881 O O . SER A 1 482 ? 17.735 7.713 -9.895 1.00 90.56 482 SER A O 1
ATOM 3883 N N . GLU A 1 483 ? 15.489 7.695 -10.035 1.00 87.69 483 GLU A N 1
ATOM 3884 C CA . GLU A 1 483 ? 15.392 7.735 -11.490 1.00 87.69 483 GLU A CA 1
ATOM 3885 C C . GLU A 1 483 ? 15.388 9.192 -11.950 1.00 87.69 483 GLU A C 1
ATOM 3887 O O . GLU A 1 483 ? 14.687 10.021 -11.367 1.00 87.69 483 GLU A O 1
ATOM 3892 N N . VAL A 1 484 ? 16.194 9.506 -12.962 1.00 87.44 484 VAL A N 1
ATOM 3893 C CA . VAL A 1 484 ? 16.312 10.857 -13.518 1.00 87.44 484 VAL A CA 1
ATOM 3894 C C . VAL A 1 484 ? 15.848 10.820 -14.961 1.00 87.44 484 VAL A C 1
ATOM 3896 O O . VAL A 1 484 ? 16.382 10.047 -15.754 1.00 87.44 484 VAL A O 1
ATOM 3899 N N . GLU A 1 485 ? 14.890 11.670 -15.292 1.00 84.31 485 GLU A N 1
ATOM 3900 C CA . GLU A 1 485 ? 14.468 11.913 -16.665 1.00 84.31 485 GLU A CA 1
ATOM 3901 C C . GLU A 1 485 ? 15.221 13.125 -17.199 1.00 84.31 485 GLU A C 1
ATOM 3903 O O . GLU A 1 485 ? 15.268 14.170 -16.548 1.00 84.31 485 GLU A O 1
ATOM 3908 N N . LYS A 1 486 ? 15.875 12.968 -18.350 1.00 79.25 486 LYS A N 1
ATOM 3909 C CA . LYS A 1 486 ? 16.570 14.066 -19.022 1.00 79.25 486 LYS A CA 1
ATOM 3910 C C . LYS A 1 486 ? 15.588 14.741 -19.971 1.00 79.25 486 LYS A C 1
ATOM 3912 O O . LYS A 1 486 ? 14.982 14.054 -20.785 1.00 79.25 486 LYS A O 1
ATOM 3917 N N . GLU A 1 487 ? 15.449 16.059 -19.879 1.00 68.69 487 GLU A N 1
ATOM 3918 C CA . GLU A 1 487 ? 14.742 16.826 -20.906 1.00 68.69 487 GLU A CA 1
ATOM 3919 C C . GLU A 1 487 ? 15.610 16.909 -22.168 1.00 68.69 487 GLU A C 1
ATOM 3921 O O . GLU A 1 487 ? 16.783 17.283 -22.103 1.00 68.69 487 GLU A O 1
ATOM 3926 N N . GLU A 1 488 ? 15.038 16.537 -23.317 1.00 56.94 488 GLU A N 1
ATOM 3927 C CA . GLU A 1 488 ? 15.736 16.522 -24.612 1.00 56.94 488 GLU A CA 1
ATOM 3928 C C . GLU A 1 488 ? 16.114 17.934 -25.104 1.00 56.94 488 GLU A C 1
ATOM 3930 O O . GLU A 1 488 ? 17.066 18.076 -25.868 1.00 56.94 488 GLU A O 1
ATOM 3935 N N . GLU A 1 489 ? 15.418 18.984 -24.650 1.00 54.50 489 GLU A N 1
ATOM 3936 C CA . GLU A 1 489 ? 15.558 20.345 -25.197 1.00 54.50 489 GLU A CA 1
ATOM 3937 C C . GLU A 1 489 ? 16.657 21.204 -24.543 1.00 54.50 489 GLU A C 1
ATOM 3939 O O . GLU A 1 489 ? 17.179 22.113 -25.187 1.00 54.50 489 GLU A O 1
ATOM 3944 N N . THR A 1 490 ? 17.044 20.946 -23.289 1.00 51.50 490 THR A N 1
ATOM 3945 C CA . THR A 1 490 ? 17.917 21.851 -22.504 1.00 51.50 490 THR A CA 1
ATOM 3946 C C . THR A 1 490 ? 19.288 21.282 -22.148 1.00 51.50 490 THR A C 1
ATOM 3948 O O . THR A 1 490 ? 20.120 22.015 -21.619 1.00 51.50 490 THR A O 1
ATOM 3951 N N . GLY A 1 491 ? 19.568 20.013 -22.454 1.00 50.25 491 GLY A N 1
ATOM 3952 C CA . GLY A 1 491 ? 20.910 19.413 -22.389 1.00 50.25 491 GLY A CA 1
ATOM 3953 C C . GLY A 1 491 ? 21.547 19.245 -20.997 1.00 50.25 491 GLY A C 1
ATOM 3954 O O . GLY A 1 491 ? 22.382 18.357 -20.855 1.00 50.25 491 GLY A O 1
ATOM 3955 N N . ASP A 1 492 ? 21.146 20.010 -19.973 1.00 51.34 492 ASP A N 1
ATOM 3956 C CA . ASP A 1 492 ? 21.909 20.118 -18.714 1.00 51.34 492 ASP A CA 1
ATOM 3957 C C . ASP A 1 492 ? 21.125 19.894 -17.405 1.00 51.34 492 ASP A C 1
ATOM 3959 O O . ASP A 1 492 ? 21.746 19.735 -16.353 1.00 51.34 492 ASP A O 1
ATOM 3963 N N . ALA A 1 493 ? 19.790 19.801 -17.405 1.00 58.78 493 ALA A N 1
ATOM 3964 C CA . ALA A 1 493 ? 19.031 19.606 -16.162 1.00 58.78 493 ALA A CA 1
ATOM 3965 C C . ALA A 1 493 ? 17.992 18.486 -16.288 1.00 58.78 493 ALA A C 1
ATOM 3967 O O . ALA A 1 493 ? 16.848 18.706 -16.665 1.00 58.78 493 ALA A O 1
ATOM 3968 N N . GLY A 1 494 ? 18.386 17.257 -15.946 1.00 72.12 494 GLY A N 1
ATOM 3969 C CA . GLY A 1 494 ? 17.403 16.205 -15.688 1.00 72.12 494 GLY A CA 1
ATOM 3970 C C . GLY A 1 494 ? 16.606 16.492 -14.411 1.00 72.12 494 GLY A C 1
ATOM 3971 O O . GLY A 1 494 ? 17.087 17.196 -13.524 1.00 72.12 494 GLY A O 1
ATOM 3972 N N . HIS A 1 495 ? 15.411 15.923 -14.278 1.00 84.25 495 HIS A N 1
ATOM 3973 C CA . HIS A 1 495 ? 14.613 16.001 -13.053 1.00 84.25 495 HIS A CA 1
ATOM 3974 C C . HIS A 1 495 ? 14.384 14.611 -12.454 1.00 84.25 495 HIS A C 1
ATOM 3976 O O . HIS A 1 495 ? 14.428 13.589 -13.139 1.00 84.25 495 HIS A O 1
ATOM 3982 N N . LEU A 1 496 ? 14.179 14.555 -11.136 1.00 90.31 496 LEU A N 1
ATOM 3983 C CA . LEU A 1 496 ? 13.885 13.302 -10.442 1.00 90.31 496 LEU A CA 1
ATOM 3984 C C . LEU A 1 496 ? 12.482 12.827 -10.828 1.00 90.31 496 LEU A C 1
ATOM 3986 O O . LEU A 1 496 ? 11.507 13.521 -10.549 1.00 90.31 496 LEU A O 1
ATOM 3990 N N . LYS A 1 497 ? 12.383 11.648 -11.442 1.00 90.56 497 LYS A N 1
ATOM 3991 C CA . LYS A 1 497 ? 11.123 11.070 -11.931 1.00 90.56 497 LYS A CA 1
ATOM 3992 C C . LYS A 1 497 ? 10.490 10.111 -10.931 1.00 90.56 497 LYS A C 1
ATOM 3994 O O . LYS A 1 497 ? 9.283 10.127 -10.722 1.00 90.56 497 LYS A O 1
ATOM 3999 N N . ALA A 1 498 ? 11.296 9.257 -10.308 1.00 92.50 498 ALA A N 1
ATOM 4000 C CA . ALA A 1 498 ? 10.803 8.215 -9.414 1.00 92.50 498 ALA A CA 1
ATOM 4001 C C . ALA A 1 498 ? 11.848 7.812 -8.374 1.00 92.50 498 ALA A C 1
ATOM 4003 O O . ALA A 1 498 ? 13.055 7.980 -8.574 1.00 92.50 498 ALA A O 1
ATOM 4004 N N . PHE A 1 499 ? 11.382 7.213 -7.280 1.00 95.31 499 PHE A N 1
ATOM 4005 C CA . PHE A 1 499 ? 12.235 6.785 -6.176 1.00 95.31 499 PHE A CA 1
ATOM 4006 C C . PHE A 1 499 ? 12.051 5.308 -5.864 1.00 95.31 499 PHE A C 1
ATOM 4008 O O . PHE A 1 499 ? 10.935 4.820 -5.694 1.00 95.31 499 PHE A O 1
ATOM 4015 N N . GLY A 1 500 ? 13.168 4.594 -5.746 1.00 94.38 500 GLY A N 1
ATOM 4016 C CA . GLY A 1 500 ? 13.227 3.242 -5.211 1.00 94.38 500 GLY A CA 1
ATOM 4017 C C . GLY A 1 500 ? 13.488 3.271 -3.713 1.00 94.38 500 GLY A C 1
ATOM 4018 O O . GLY A 1 500 ? 14.518 3.771 -3.260 1.00 94.38 500 GLY A O 1
ATOM 4019 N N . VAL A 1 501 ? 12.573 2.686 -2.948 1.00 95.75 501 VAL A N 1
ATOM 4020 C CA . VAL A 1 501 ? 12.623 2.620 -1.489 1.00 95.75 501 VAL A CA 1
ATOM 4021 C C . VAL A 1 501 ? 12.955 1.204 -1.042 1.00 95.75 501 VAL A C 1
ATOM 4023 O O . VAL A 1 501 ? 12.341 0.237 -1.493 1.00 95.75 501 VAL A O 1
ATOM 4026 N N . ARG A 1 502 ? 13.890 1.082 -0.100 1.00 92.25 502 ARG A N 1
ATOM 4027 C CA . ARG A 1 502 ? 14.176 -0.155 0.633 1.00 92.25 502 ARG A CA 1
ATOM 4028 C C . ARG A 1 502 ? 13.503 -0.119 2.001 1.00 92.25 502 ARG A C 1
ATOM 4030 O O . ARG A 1 502 ? 13.595 0.885 2.707 1.00 92.25 502 ARG A O 1
ATOM 4037 N N . PHE A 1 503 ? 12.880 -1.224 2.400 1.00 94.12 503 PHE A N 1
ATOM 4038 C CA . PHE A 1 503 ? 12.328 -1.379 3.746 1.00 94.12 503 PHE A CA 1
ATOM 4039 C C . PHE A 1 503 ? 13.451 -1.557 4.770 1.00 94.12 503 PHE A C 1
ATOM 4041 O O . PHE A 1 503 ? 14.303 -2.432 4.612 1.00 94.12 503 PHE A O 1
ATOM 4048 N N . MET A 1 504 ? 13.451 -0.730 5.819 1.00 90.19 504 MET A N 1
ATOM 4049 C CA . MET A 1 504 ? 14.535 -0.697 6.804 1.00 90.19 504 MET A CA 1
ATOM 4050 C C . MET A 1 504 ? 14.072 -1.095 8.204 1.00 90.19 504 MET A C 1
ATOM 4052 O O . MET A 1 504 ? 14.780 -1.847 8.871 1.00 90.19 504 MET A O 1
ATOM 4056 N N . TYR A 1 505 ? 12.897 -0.641 8.654 1.00 91.38 505 TYR A N 1
ATOM 4057 C CA . TYR A 1 505 ? 12.380 -0.967 9.987 1.00 91.38 505 TYR A CA 1
ATOM 4058 C C . TYR A 1 505 ? 10.893 -1.298 9.979 1.00 91.38 505 TYR A C 1
ATOM 4060 O O . TYR A 1 505 ? 10.103 -0.670 9.274 1.00 91.38 505 TYR A O 1
ATOM 4068 N N . ASN A 1 506 ? 10.527 -2.234 10.852 1.00 90.81 506 ASN A N 1
ATOM 4069 C CA . ASN A 1 506 ? 9.147 -2.502 11.227 1.00 90.81 506 ASN A CA 1
ATOM 4070 C C . ASN A 1 506 ? 8.817 -1.808 12.555 1.00 90.81 506 ASN A C 1
ATOM 4072 O O . ASN A 1 506 ? 9.704 -1.668 13.408 1.00 90.81 506 ASN A O 1
ATOM 4076 N N . PRO A 1 507 ? 7.550 -1.426 12.767 1.00 89.75 507 PRO A N 1
ATOM 4077 C CA . PRO A 1 507 ? 7.102 -0.947 14.062 1.00 89.75 507 PRO A CA 1
ATOM 4078 C C . PRO A 1 507 ? 7.230 -2.070 15.091 1.00 89.75 507 PRO A C 1
ATOM 4080 O O . PRO A 1 507 ? 6.938 -3.233 14.804 1.00 89.75 507 PRO A O 1
ATOM 4083 N N . ALA A 1 508 ? 7.719 -1.724 16.275 1.00 85.75 508 ALA A N 1
ATOM 4084 C CA . ALA A 1 508 ? 8.055 -2.683 17.319 1.00 85.75 508 ALA A CA 1
ATOM 4085 C C . ALA A 1 508 ? 7.129 -2.586 18.527 1.00 85.75 508 ALA A C 1
ATOM 4087 O O . ALA A 1 508 ? 6.762 -3.617 19.087 1.00 85.75 508 ALA A O 1
ATOM 4088 N N . GLU A 1 509 ? 6.768 -1.367 18.924 1.00 85.00 509 GLU A N 1
ATOM 4089 C CA . GLU A 1 509 ? 5.881 -1.118 20.057 1.00 85.00 509 GLU A CA 1
ATOM 4090 C C . GLU A 1 509 ? 4.847 -0.047 19.703 1.00 85.00 509 GLU A C 1
ATOM 4092 O O . GLU A 1 509 ? 5.015 0.723 18.752 1.00 85.00 509 GLU A O 1
ATOM 4097 N N . TYR A 1 510 ? 3.748 -0.060 20.451 1.00 85.50 510 TYR A N 1
ATOM 4098 C CA . TYR A 1 510 ? 2.622 0.848 20.298 1.00 85.50 510 TYR A CA 1
ATOM 4099 C C . TYR A 1 510 ? 2.437 1.672 21.576 1.00 85.50 510 TYR A C 1
ATOM 4101 O O . TYR A 1 510 ? 2.234 1.107 22.657 1.00 85.50 510 TYR A O 1
ATOM 4109 N N . SER A 1 511 ? 2.476 3.000 21.456 1.00 83.25 511 SER A N 1
ATOM 4110 C CA . SER A 1 511 ? 2.142 3.918 22.545 1.00 83.25 511 SER A CA 1
ATOM 4111 C C . SER A 1 511 ? 0.630 3.907 22.758 1.00 83.25 511 SER A C 1
ATOM 4113 O O . SER A 1 511 ? -0.139 4.277 21.873 1.00 83.25 511 SER A O 1
ATOM 4115 N N . VAL A 1 512 ? 0.193 3.456 23.936 1.00 80.25 512 VAL A N 1
ATOM 4116 C CA . VAL A 1 512 ? -1.224 3.476 24.348 1.00 80.25 512 VAL A CA 1
ATOM 4117 C C . VAL A 1 512 ? -1.671 4.896 24.684 1.00 80.25 512 VAL A C 1
ATOM 4119 O O . VAL A 1 512 ? -2.843 5.217 24.529 1.00 80.25 512 VAL A O 1
ATOM 4122 N N . ASP A 1 513 ? -0.739 5.743 25.112 1.00 79.12 513 ASP A N 1
ATOM 4123 C CA . ASP A 1 513 ? -1.035 7.110 25.527 1.00 79.12 513 ASP A CA 1
ATOM 4124 C C . ASP A 1 513 ? -1.232 8.009 24.296 1.00 79.12 513 ASP A C 1
ATOM 4126 O O . ASP A 1 513 ? -2.184 8.785 24.232 1.00 79.12 513 ASP A O 1
ATOM 4130 N N . ASP A 1 514 ? -0.419 7.823 23.256 1.00 77.19 514 ASP A N 1
ATOM 4131 C CA . ASP A 1 514 ? -0.481 8.630 22.028 1.00 77.19 514 ASP A CA 1
ATOM 4132 C C . ASP A 1 514 ? -1.245 7.950 20.885 1.00 77.19 514 ASP A C 1
ATOM 4134 O O . ASP A 1 514 ? -1.535 8.580 19.866 1.00 77.19 514 ASP A O 1
ATOM 4138 N N . PHE A 1 515 ? -1.573 6.662 21.037 1.00 81.25 515 PHE A N 1
ATOM 4139 C CA . PHE A 1 515 ? -2.132 5.820 19.976 1.00 81.25 515 PHE A CA 1
ATOM 4140 C C . PHE A 1 515 ? -1.298 5.918 18.683 1.00 81.25 515 PHE A C 1
ATOM 4142 O O . PHE A 1 515 ? -1.796 6.215 17.590 1.00 81.25 515 PHE A O 1
ATOM 4149 N N . CYS A 1 516 ? 0.019 5.731 18.821 1.00 80.44 516 CYS A N 1
ATOM 4150 C CA . CYS A 1 516 ? 0.976 5.834 17.722 1.00 80.44 516 CYS A CA 1
ATOM 4151 C C . CYS A 1 516 ? 2.125 4.817 17.849 1.00 80.44 516 CYS A C 1
ATOM 4153 O O . CYS A 1 516 ? 2.353 4.221 18.902 1.00 80.44 516 CYS A O 1
ATOM 4155 N N . ARG A 1 517 ? 2.840 4.595 16.741 1.00 82.12 517 ARG A N 1
ATOM 4156 C CA . ARG A 1 517 ? 4.034 3.739 16.674 1.00 82.12 517 ARG A CA 1
ATOM 4157 C C . ARG A 1 517 ? 5.278 4.616 16.799 1.00 82.12 517 ARG A C 1
ATOM 4159 O O . ARG A 1 517 ? 5.670 5.269 15.836 1.00 82.12 517 ARG A O 1
ATOM 4166 N N . ASP A 1 518 ? 5.896 4.617 17.968 1.00 77.12 518 ASP A N 1
ATOM 4167 C CA . ASP A 1 518 ? 7.066 5.436 18.305 1.00 77.12 518 ASP A CA 1
ATOM 4168 C C . ASP A 1 518 ? 8.387 4.650 18.216 1.00 77.12 518 ASP A C 1
ATOM 4170 O O . ASP A 1 518 ? 9.435 5.212 17.889 1.00 77.12 518 ASP A O 1
ATOM 4174 N N . ARG A 1 519 ? 8.340 3.331 18.449 1.00 87.19 519 ARG A N 1
ATOM 4175 C CA . ARG A 1 519 ? 9.519 2.454 18.456 1.00 87.19 519 ARG A CA 1
ATOM 4176 C C . ARG A 1 519 ? 9.584 1.548 17.242 1.00 87.19 519 ARG A C 1
ATOM 4178 O O . ARG A 1 519 ? 8.607 0.897 16.865 1.00 87.19 519 ARG A O 1
ATOM 4185 N N . TRP A 1 520 ? 10.787 1.423 16.690 1.00 90.94 520 TRP A N 1
ATOM 4186 C CA . TRP A 1 520 ? 11.036 0.701 15.446 1.00 90.94 520 TRP A CA 1
ATOM 4187 C C . TRP A 1 520 ? 12.221 -0.251 15.582 1.00 90.94 520 TRP A C 1
ATOM 4189 O O . TRP A 1 520 ? 13.223 0.053 16.233 1.00 90.94 520 TRP A O 1
ATOM 4199 N N . VAL A 1 521 ? 12.119 -1.422 14.956 1.00 89.56 521 VAL A N 1
ATOM 4200 C CA . VAL A 1 521 ? 13.160 -2.457 14.947 1.00 89.56 521 VAL A CA 1
ATOM 4201 C C . VAL A 1 521 ? 13.574 -2.739 13.515 1.00 89.56 521 VAL A C 1
ATOM 4203 O O . VAL A 1 521 ? 12.732 -2.914 12.633 1.00 89.56 521 VAL A O 1
ATOM 4206 N N . MET A 1 522 ? 14.886 -2.799 13.302 1.00 85.69 522 MET A N 1
ATOM 4207 C CA . MET A 1 522 ? 15.462 -3.035 11.990 1.00 85.69 522 MET A CA 1
ATOM 4208 C C . MET A 1 522 ? 14.987 -4.376 11.425 1.00 85.69 522 MET A C 1
ATOM 4210 O O . MET A 1 522 ? 15.035 -5.420 12.088 1.00 85.69 522 MET A O 1
ATOM 4214 N N . ILE A 1 523 ? 14.573 -4.347 10.163 1.00 83.75 523 ILE A N 1
ATOM 4215 C CA . ILE A 1 523 ? 14.357 -5.542 9.360 1.00 83.75 523 ILE A CA 1
ATOM 4216 C C . ILE A 1 523 ? 15.738 -6.128 9.079 1.00 83.75 523 ILE A C 1
ATOM 4218 O O . ILE A 1 523 ? 16.573 -5.503 8.427 1.00 83.75 523 ILE A O 1
ATOM 4222 N N . ARG A 1 524 ? 16.008 -7.315 9.633 1.00 72.00 524 ARG A N 1
ATOM 4223 C CA . ARG A 1 524 ? 17.319 -7.956 9.479 1.00 72.00 524 ARG A CA 1
ATOM 4224 C C . ARG A 1 524 ? 17.649 -8.134 7.991 1.00 72.00 524 ARG A C 1
ATOM 4226 O O . ARG A 1 524 ? 16.741 -8.462 7.225 1.00 72.00 524 ARG A O 1
ATOM 4233 N N . PRO A 1 525 ? 18.926 -8.001 7.592 1.00 61.28 525 PRO A N 1
ATOM 4234 C CA . PRO A 1 525 ? 19.361 -8.388 6.254 1.00 61.28 525 PRO A CA 1
ATOM 4235 C C . PRO A 1 525 ? 18.841 -9.795 5.924 1.00 61.28 525 PRO A C 1
ATOM 4237 O O . PRO A 1 525 ? 18.858 -10.667 6.793 1.00 61.28 525 PRO A O 1
ATOM 4240 N N . PHE A 1 526 ? 18.326 -9.991 4.708 1.00 62.06 526 PHE A N 1
ATOM 4241 C CA . PHE A 1 526 ? 17.712 -11.243 4.222 1.00 62.06 526 PHE A CA 1
ATOM 4242 C C . PHE A 1 526 ? 16.369 -11.640 4.851 1.00 62.06 526 PHE A C 1
ATOM 4244 O O . PHE A 1 526 ? 15.760 -12.614 4.411 1.00 62.06 526 PHE A O 1
ATOM 4251 N N . LYS A 1 527 ? 15.870 -10.900 5.848 1.00 72.88 527 LYS A N 1
ATOM 4252 C CA . LYS A 1 527 ? 14.524 -11.116 6.374 1.00 72.88 527 LYS A CA 1
ATOM 4253 C C . LYS A 1 527 ? 13.527 -10.267 5.594 1.00 72.88 527 LYS A C 1
ATOM 4255 O O . LYS A 1 527 ? 13.602 -9.046 5.583 1.00 72.88 527 LYS A O 1
ATOM 4260 N N . GLU A 1 528 ? 12.575 -10.949 4.985 1.00 81.19 528 GLU A N 1
ATOM 4261 C CA . GLU A 1 528 ? 11.453 -10.367 4.258 1.00 81.19 528 GLU A CA 1
ATOM 4262 C C . GLU A 1 528 ? 10.497 -9.602 5.187 1.00 81.19 528 GLU A C 1
ATOM 4264 O O . GLU A 1 528 ? 10.308 -9.980 6.353 1.00 81.19 528 GLU A O 1
ATOM 4269 N N . ASN A 1 529 ? 9.858 -8.544 4.676 1.00 88.38 529 ASN A N 1
ATOM 4270 C CA . ASN A 1 529 ? 8.756 -7.911 5.394 1.00 88.38 529 ASN A CA 1
ATOM 4271 C C . ASN A 1 529 ? 7.556 -8.885 5.452 1.00 88.38 529 ASN A C 1
ATOM 4273 O O . ASN A 1 529 ? 7.188 -9.435 4.416 1.00 88.38 529 ASN A O 1
ATOM 4277 N N . PRO A 1 530 ? 6.936 -9.112 6.627 1.00 88.88 530 PRO A N 1
ATOM 4278 C CA . PRO A 1 530 ? 5.887 -10.122 6.776 1.00 88.88 530 PRO A CA 1
ATOM 4279 C C . PRO A 1 530 ? 4.647 -9.846 5.915 1.00 88.88 530 PRO A C 1
ATOM 4281 O O . PRO A 1 530 ? 4.118 -10.780 5.320 1.00 88.88 530 PRO A O 1
ATOM 4284 N N . TYR A 1 531 ? 4.224 -8.584 5.791 1.00 92.25 531 TYR A N 1
ATOM 4285 C CA . TYR A 1 531 ? 3.044 -8.213 5.006 1.00 92.25 531 TYR A CA 1
ATOM 4286 C C . TYR A 1 531 ? 3.297 -8.412 3.512 1.00 92.25 531 TYR A C 1
ATOM 4288 O O . TYR A 1 531 ? 2.529 -9.084 2.828 1.00 92.25 531 TYR A O 1
ATOM 4296 N N . PHE A 1 532 ? 4.429 -7.911 3.007 1.00 91.88 532 PHE A N 1
ATOM 4297 C CA . PHE A 1 532 ? 4.784 -8.112 1.603 1.00 91.88 532 PHE A CA 1
ATOM 4298 C C . PHE A 1 532 ? 5.101 -9.575 1.280 1.00 91.88 532 PHE A C 1
ATOM 4300 O O . PHE A 1 532 ? 4.835 -10.025 0.170 1.00 91.88 532 PHE A O 1
ATOM 4307 N N . LYS A 1 533 ? 5.600 -10.357 2.239 1.00 90.88 533 LYS A N 1
ATOM 4308 C CA . LYS A 1 533 ? 5.750 -11.804 2.072 1.00 90.88 533 LYS A CA 1
ATOM 4309 C C . LYS A 1 533 ? 4.400 -12.493 1.861 1.00 90.88 533 LYS A C 1
ATOM 4311 O O . LYS A 1 533 ? 4.285 -13.317 0.954 1.00 90.88 533 LYS A O 1
ATOM 4316 N N . GLU A 1 534 ? 3.386 -12.152 2.657 1.00 91.69 534 GLU A N 1
ATOM 4317 C CA . GLU A 1 534 ? 2.039 -12.723 2.508 1.00 91.69 534 GLU A CA 1
ATOM 4318 C C . GLU A 1 534 ? 1.388 -12.303 1.183 1.00 91.69 534 GLU A C 1
ATOM 4320 O O . GLU A 1 534 ? 0.802 -13.135 0.487 1.00 91.69 534 GLU A O 1
ATOM 4325 N N . VAL A 1 535 ? 1.578 -11.044 0.774 1.00 91.88 535 VAL A N 1
ATOM 4326 C CA . VAL A 1 535 ? 1.155 -10.542 -0.545 1.00 91.88 535 VAL A CA 1
ATOM 4327 C C . VAL A 1 535 ? 1.806 -11.348 -1.665 1.00 91.88 535 VAL A C 1
ATOM 4329 O O . VAL A 1 535 ? 1.118 -11.829 -2.558 1.00 91.88 535 VAL A O 1
ATOM 4332 N N . HIS A 1 536 ? 3.122 -11.551 -1.614 1.00 89.31 536 HIS A N 1
ATOM 4333 C CA . HIS A 1 536 ? 3.842 -12.310 -2.636 1.00 89.31 536 HIS A CA 1
ATOM 4334 C C . HIS A 1 536 ? 3.404 -13.769 -2.704 1.00 89.31 536 HIS A C 1
ATOM 4336 O O . HIS A 1 536 ? 3.234 -14.311 -3.793 1.00 89.31 536 HIS A O 1
ATOM 4342 N N . LYS A 1 537 ? 3.208 -14.411 -1.551 1.00 88.50 537 LYS A N 1
ATOM 4343 C CA . LYS A 1 537 ? 2.669 -15.773 -1.472 1.00 88.50 537 LYS A CA 1
ATOM 4344 C C . LYS A 1 537 ? 1.292 -15.854 -2.137 1.00 88.50 537 LYS A C 1
ATOM 4346 O O . LYS A 1 537 ? 1.061 -16.761 -2.933 1.00 88.50 537 LYS A O 1
ATOM 4351 N N . SER A 1 538 ? 0.430 -14.883 -1.854 1.00 89.81 538 SER A N 1
ATOM 4352 C CA . SER A 1 538 ? -0.919 -14.781 -2.414 1.00 89.81 538 SER A CA 1
ATOM 4353 C C . SER A 1 538 ? -0.904 -14.560 -3.927 1.00 89.81 538 SER A C 1
ATOM 4355 O O . SER A 1 538 ? -1.547 -15.306 -4.661 1.00 89.81 538 SER A O 1
ATOM 4357 N N . LEU A 1 539 ? -0.097 -13.611 -4.417 1.00 87.06 539 LEU A N 1
ATOM 4358 C CA . LEU A 1 539 ? 0.047 -13.335 -5.850 1.00 87.06 539 LEU A CA 1
ATOM 4359 C C . LEU A 1 539 ? 0.637 -14.519 -6.611 1.00 87.06 539 LEU A C 1
ATOM 4361 O O . LEU A 1 539 ? 0.128 -14.866 -7.667 1.00 87.06 539 LEU A O 1
ATOM 4365 N N . ASN A 1 540 ? 1.657 -15.186 -6.070 1.00 84.62 540 ASN A N 1
ATOM 4366 C CA . ASN A 1 540 ? 2.218 -16.383 -6.698 1.00 84.62 540 ASN A CA 1
ATOM 4367 C C . ASN A 1 540 ? 1.184 -17.518 -6.789 1.00 84.62 540 ASN A C 1
ATOM 4369 O O . ASN A 1 540 ? 1.134 -18.218 -7.798 1.00 84.62 540 ASN A O 1
ATOM 4373 N N . GLY A 1 541 ? 0.355 -17.696 -5.753 1.00 84.00 541 GLY A N 1
ATOM 4374 C CA . GLY A 1 541 ? -0.743 -18.664 -5.770 1.00 84.00 541 GLY A CA 1
ATOM 4375 C C . GLY A 1 541 ? -1.806 -18.318 -6.813 1.00 84.00 541 GLY A C 1
ATOM 4376 O O . GLY A 1 541 ? -2.212 -19.186 -7.584 1.00 84.00 541 GLY A O 1
ATOM 4377 N N . LEU A 1 542 ? -2.194 -17.042 -6.882 1.00 83.50 542 LEU A N 1
ATOM 4378 C CA . LEU A 1 542 ? -3.146 -16.536 -7.868 1.00 83.50 542 LEU A CA 1
ATOM 4379 C C . LEU A 1 542 ? -2.621 -16.707 -9.300 1.00 83.50 542 LEU A C 1
ATOM 4381 O O . LEU A 1 542 ? -3.359 -17.156 -10.169 1.00 83.50 542 LEU A O 1
ATOM 4385 N N . ILE A 1 543 ? -1.344 -16.404 -9.541 1.00 80.81 543 ILE A N 1
ATOM 4386 C CA . ILE A 1 543 ? -0.689 -16.603 -10.840 1.00 80.81 543 ILE A CA 1
ATOM 4387 C C . ILE A 1 543 ? -0.779 -18.059 -11.267 1.00 80.81 543 ILE A C 1
ATOM 4389 O O . ILE A 1 543 ? -1.282 -18.344 -12.349 1.00 80.81 543 ILE A O 1
ATOM 4393 N N . ALA A 1 544 ? -0.346 -18.974 -10.398 1.00 79.31 544 ALA A N 1
ATOM 4394 C CA . ALA A 1 544 ? -0.359 -20.398 -10.702 1.00 79.31 544 ALA A CA 1
ATOM 4395 C C . ALA A 1 544 ? -1.778 -20.899 -11.021 1.00 79.31 544 ALA A C 1
ATOM 4397 O O . ALA A 1 544 ? -1.963 -21.706 -11.930 1.00 79.31 544 ALA A O 1
ATOM 4398 N N . HIS A 1 545 ? -2.785 -20.389 -10.308 1.00 79.69 545 HIS A N 1
ATOM 4399 C CA . HIS A 1 545 ? -4.182 -20.708 -10.573 1.00 79.69 545 HIS A CA 1
ATOM 4400 C C . HIS A 1 545 ? -4.645 -20.215 -11.949 1.00 79.69 545 HIS A C 1
ATOM 4402 O O . HIS A 1 545 ? -5.178 -20.996 -12.736 1.00 79.69 545 HIS A O 1
ATOM 4408 N N . LEU A 1 546 ? -4.393 -18.946 -12.272 1.00 73.94 546 LEU A N 1
ATOM 4409 C CA . LEU A 1 546 ? -4.771 -18.357 -13.560 1.00 73.94 546 LEU A CA 1
ATOM 4410 C C . LEU A 1 546 ? -4.039 -19.024 -14.738 1.00 73.94 546 LEU A C 1
ATOM 4412 O O . LEU A 1 546 ? -4.610 -19.186 -15.819 1.00 73.94 546 LEU A O 1
ATOM 4416 N N . GLU A 1 547 ? -2.794 -19.453 -14.534 1.00 70.69 547 GLU A N 1
ATOM 4417 C CA . GLU A 1 547 ? -2.036 -20.236 -15.512 1.00 70.69 547 GLU A CA 1
ATOM 4418 C C . GLU A 1 547 ? -2.645 -21.626 -15.719 1.00 70.69 547 GLU A C 1
ATOM 4420 O O . GLU A 1 547 ? -2.834 -22.024 -16.867 1.00 70.69 547 GLU A O 1
ATOM 4425 N N . SER A 1 548 ? -3.015 -22.336 -14.645 1.00 70.81 548 SER A N 1
ATOM 4426 C CA . SER A 1 548 ? -3.678 -23.645 -14.758 1.00 70.81 548 SER A CA 1
ATOM 4427 C C . SER A 1 548 ? -5.011 -23.557 -15.499 1.00 70.81 548 SER A C 1
ATOM 4429 O O . SER A 1 548 ? -5.211 -24.283 -16.465 1.00 70.81 548 SER A O 1
ATOM 4431 N N . GLN A 1 549 ? -5.854 -22.572 -15.168 1.00 67.94 549 GLN A N 1
ATOM 4432 C CA . GLN A 1 549 ? -7.109 -22.343 -15.888 1.00 67.94 549 GLN A CA 1
ATOM 4433 C C . GLN A 1 549 ? -6.880 -22.056 -17.373 1.00 67.94 549 GLN A C 1
ATOM 4435 O O . GLN A 1 549 ? -7.662 -22.494 -18.210 1.00 67.94 549 GLN A O 1
ATOM 4440 N N . SER A 1 550 ? -5.804 -21.338 -17.712 1.00 60.34 550 SER A N 1
ATOM 4441 C CA . SER A 1 550 ? -5.450 -21.078 -19.110 1.00 60.34 550 SER A CA 1
ATOM 4442 C C . SER A 1 550 ? -5.078 -22.368 -19.853 1.00 60.34 550 SER A C 1
ATOM 4444 O O . SER A 1 550 ? -5.442 -22.508 -21.017 1.00 60.34 550 SER A O 1
ATOM 4446 N N . ARG A 1 551 ? -4.366 -23.300 -19.199 1.00 56.59 551 ARG A N 1
ATOM 4447 C CA . ARG A 1 551 ? -3.979 -24.598 -19.785 1.00 56.59 551 ARG A CA 1
ATOM 4448 C C . ARG A 1 551 ? -5.173 -25.535 -19.926 1.00 56.59 551 ARG A C 1
ATOM 4450 O O . ARG A 1 551 ? -5.371 -26.068 -21.008 1.00 56.59 551 ARG A O 1
ATOM 4457 N N . ASP A 1 552 ? -6.024 -25.640 -18.909 1.00 54.03 552 ASP A N 1
ATOM 4458 C CA . ASP A 1 552 ? -7.232 -26.478 -18.957 1.00 54.03 552 ASP A CA 1
ATOM 4459 C C . ASP A 1 552 ? -8.191 -26.023 -20.077 1.00 54.03 552 ASP A C 1
ATOM 4461 O O . ASP A 1 552 ? -8.850 -26.828 -20.741 1.00 54.03 552 ASP A O 1
ATOM 4465 N N . PHE A 1 553 ? -8.244 -24.713 -20.346 1.00 45.31 553 PHE A N 1
ATOM 4466 C CA . PHE A 1 553 ? -9.014 -24.151 -21.460 1.00 45.31 553 PHE A CA 1
ATOM 4467 C C . PHE A 1 553 ? -8.427 -24.485 -22.844 1.00 45.31 553 PHE A C 1
ATOM 4469 O O . PHE A 1 553 ? -9.158 -24.479 -23.836 1.00 45.31 553 PHE A O 1
ATOM 4476 N N . LEU A 1 554 ? -7.119 -24.750 -22.923 1.00 45.34 554 LEU A N 1
ATOM 4477 C CA . LEU A 1 554 ? -6.436 -25.196 -24.141 1.00 45.34 554 LEU A CA 1
ATOM 4478 C C . LEU A 1 554 ? -6.576 -26.716 -24.318 1.00 45.34 554 LEU A C 1
ATOM 4480 O O . LEU A 1 554 ? -6.943 -27.169 -25.399 1.00 45.34 554 LEU A O 1
ATOM 4484 N N . GLU A 1 555 ? -6.401 -27.498 -23.251 1.00 45.00 555 GLU A N 1
ATOM 4485 C CA . GLU A 1 555 ? -6.528 -28.962 -23.276 1.00 45.00 555 GLU A CA 1
ATOM 4486 C C . GLU A 1 555 ? -7.965 -29.422 -23.563 1.00 45.00 555 GLU A C 1
ATOM 4488 O O . GLU A 1 555 ? -8.176 -30.334 -24.359 1.00 45.00 555 GLU A O 1
ATOM 4493 N N . SER A 1 556 ? -8.980 -28.736 -23.026 1.00 43.66 556 SER A N 1
ATOM 4494 C CA . SER A 1 556 ? -10.397 -29.034 -23.313 1.00 43.66 556 SER A CA 1
ATOM 4495 C C . SER A 1 556 ? -10.828 -28.779 -24.768 1.00 43.66 556 SER A C 1
ATOM 4497 O O . SER A 1 556 ? -11.955 -29.112 -25.142 1.00 43.66 556 SER A O 1
ATOM 4499 N N . ARG A 1 557 ? -9.952 -28.211 -25.611 1.00 42.31 557 ARG A N 1
ATOM 4500 C CA . ARG A 1 557 ? -10.178 -28.034 -27.057 1.00 42.31 557 ARG A CA 1
ATOM 4501 C C . ARG A 1 557 ? -9.564 -29.138 -27.918 1.00 42.31 557 ARG A C 1
ATOM 4503 O O . ARG A 1 557 ? -9.865 -29.178 -29.112 1.00 42.31 557 ARG A O 1
ATOM 4510 N N . HIS A 1 558 ? -8.781 -30.046 -27.336 1.00 39.25 558 HIS A N 1
ATOM 4511 C CA . HIS A 1 558 ? -8.391 -31.293 -27.981 1.00 39.25 558 HIS A CA 1
ATOM 4512 C C . HIS A 1 558 ? -9.403 -32.385 -27.602 1.00 39.25 558 HIS A C 1
ATOM 4514 O O . HIS A 1 558 ? -9.447 -32.797 -26.442 1.00 39.25 558 HIS A O 1
ATOM 4520 N N . PRO A 1 559 ? -10.262 -32.860 -28.527 1.00 36.56 559 PRO A N 1
ATOM 4521 C CA . PRO A 1 559 ? -11.055 -34.047 -28.242 1.00 36.56 559 PRO A CA 1
ATOM 4522 C C . PRO A 1 559 ? -10.096 -35.228 -28.017 1.00 36.56 559 PRO A C 1
ATOM 4524 O O . PRO A 1 559 ? -9.099 -35.325 -28.737 1.00 36.56 559 PRO A O 1
ATOM 4527 N N . PRO A 1 560 ? -10.370 -36.124 -27.051 1.00 42.75 560 PRO A N 1
ATOM 4528 C CA . PRO A 1 560 ? -9.579 -37.335 -26.903 1.00 42.75 560 PRO A CA 1
ATOM 4529 C C . PRO A 1 560 ? -9.624 -38.097 -28.226 1.00 42.75 560 PRO A C 1
ATOM 4531 O O . PRO A 1 560 ? -10.705 -38.298 -28.790 1.00 42.75 560 PRO A O 1
ATOM 4534 N N . GLU A 1 561 ? -8.452 -38.479 -28.738 1.00 43.28 561 GLU A N 1
ATOM 4535 C CA . GLU A 1 561 ? -8.353 -39.336 -29.912 1.00 43.28 561 GLU A CA 1
ATOM 4536 C C . GLU A 1 561 ? -9.271 -40.542 -29.713 1.00 43.28 561 GLU A C 1
ATOM 4538 O O . GLU A 1 561 ? -9.217 -41.237 -28.695 1.00 43.28 561 GLU A O 1
ATOM 4543 N N . HIS A 1 562 ? -10.168 -40.753 -30.677 1.00 39.94 562 HIS A N 1
ATOM 4544 C CA . HIS A 1 562 ? -10.996 -41.942 -30.735 1.00 39.94 562 HIS A CA 1
ATOM 4545 C C . HIS A 1 562 ? -10.080 -43.167 -30.695 1.00 39.94 562 HIS A C 1
ATOM 4547 O O . HIS A 1 562 ? -9.453 -43.513 -31.694 1.00 39.94 562 HIS A O 1
ATOM 4553 N N . VAL A 1 563 ? -10.041 -43.844 -29.548 1.00 41.91 563 VAL A N 1
ATOM 4554 C CA . VAL A 1 563 ? -9.557 -45.218 -29.456 1.00 41.91 563 VAL A CA 1
ATOM 4555 C C . VAL A 1 563 ? -10.471 -46.041 -30.358 1.00 41.91 563 VAL A C 1
ATOM 4557 O O . VAL A 1 563 ? -11.623 -46.318 -30.021 1.00 41.91 563 VAL A O 1
ATOM 4560 N N . VAL A 1 564 ? -9.985 -46.350 -31.559 1.00 40.94 564 VAL A N 1
ATOM 4561 C CA . VAL A 1 564 ? -10.639 -47.282 -32.474 1.00 40.94 564 VAL A CA 1
ATOM 4562 C C . VAL A 1 564 ? -10.641 -48.639 -31.769 1.00 40.94 564 VAL A C 1
ATOM 4564 O O . VAL A 1 564 ? -9.563 -49.132 -31.439 1.00 40.94 564 VAL A O 1
ATOM 4567 N N . PRO A 1 565 ? -11.805 -49.254 -31.501 1.00 40.69 565 PRO A N 1
ATOM 4568 C CA . PRO A 1 565 ? -11.824 -50.598 -30.953 1.00 40.69 565 PRO A CA 1
ATOM 4569 C C . PRO A 1 565 ? -11.242 -51.545 -32.004 1.00 40.69 565 PRO A C 1
ATOM 4571 O O . PRO A 1 565 ? -11.762 -51.639 -33.122 1.00 40.69 565 PRO A O 1
ATOM 4574 N N . GLU A 1 566 ? -10.146 -52.220 -31.653 1.00 41.66 566 GLU A N 1
ATOM 4575 C CA . GLU A 1 566 ? -9.631 -53.352 -32.417 1.00 41.66 566 GLU A CA 1
ATOM 4576 C C . GLU A 1 566 ? -10.769 -54.353 -32.610 1.00 41.66 566 GLU A C 1
ATOM 4578 O O . GLU A 1 566 ? -11.346 -54.880 -31.658 1.00 41.66 566 GLU A O 1
ATOM 4583 N N . LYS A 1 567 ? -11.134 -54.562 -33.875 1.00 45.69 567 LYS A N 1
ATOM 4584 C CA . LYS A 1 567 ? -12.085 -55.591 -34.269 1.00 45.69 567 LYS A CA 1
ATOM 4585 C C . LYS A 1 567 ? -11.503 -56.949 -33.898 1.00 45.69 567 LYS A C 1
ATOM 4587 O O . LYS A 1 567 ? -10.435 -57.312 -34.385 1.00 45.69 567 LYS A O 1
ATOM 4592 N N . GLU A 1 568 ? -12.256 -57.702 -33.103 1.00 40.62 568 GLU A N 1
ATOM 4593 C CA . GLU A 1 568 ? -12.106 -59.147 -32.970 1.00 40.62 568 GLU A CA 1
ATOM 4594 C C . GLU A 1 568 ? -12.040 -59.784 -34.363 1.00 40.62 568 GLU A C 1
ATOM 4596 O O . GLU A 1 568 ? -12.974 -59.696 -35.167 1.00 40.62 568 GLU A O 1
ATOM 4601 N N . VAL A 1 569 ? -10.908 -60.420 -34.653 1.00 45.81 569 VAL A N 1
ATOM 4602 C CA . VAL A 1 569 ? -10.757 -61.323 -35.788 1.00 45.81 569 VAL A CA 1
ATOM 4603 C C . VAL A 1 569 ? -11.378 -62.652 -35.373 1.00 45.81 569 VAL A C 1
ATOM 4605 O O . VAL A 1 569 ? -10.775 -63.420 -34.629 1.00 45.81 569 VAL A O 1
ATOM 4608 N N . VAL A 1 570 ? -12.597 -62.906 -35.844 1.00 43.50 570 VAL A N 1
ATOM 4609 C CA . VAL A 1 570 ? -13.177 -64.251 -35.867 1.00 43.50 570 VAL A CA 1
ATOM 4610 C C . VAL A 1 570 ? -12.689 -64.949 -37.134 1.00 43.50 570 VAL A C 1
ATOM 4612 O O . VAL A 1 570 ? -13.026 -64.529 -38.244 1.00 43.50 570 VAL A O 1
ATOM 4615 N N . ALA A 1 571 ? -11.919 -66.018 -36.945 1.00 42.97 571 ALA A N 1
ATOM 4616 C CA . ALA A 1 571 ? -11.825 -67.167 -37.839 1.00 42.97 571 ALA A CA 1
ATOM 4617 C C . ALA A 1 571 ? -11.784 -68.432 -36.979 1.00 42.97 571 ALA A C 1
ATOM 4619 O O . ALA A 1 571 ? -10.994 -68.440 -36.006 1.00 42.97 571 ALA A O 1
#

pLDDT: mean 78.17, std 18.52, range [25.44, 97.0]

Solvent-accessible surface area (backbone atoms only — not comparable to full-atom values): 32139 Å² total; per-residue (Å²): 135,89,84,87,82,90,84,84,90,88,85,81,87,90,86,70,88,55,62,67,53,50,52,52,51,52,53,50,51,50,50,49,50,50,51,52,47,50,52,49,47,53,54,44,61,66,63,72,74,63,68,97,84,76,86,79,90,88,88,88,78,92,77,93,78,66,86,76,69,48,57,66,51,51,52,54,52,51,52,54,35,30,56,54,18,49,54,51,47,59,71,56,58,54,71,43,34,37,36,25,36,44,23,23,51,89,66,49,78,66,44,34,37,29,34,47,22,40,38,33,20,46,82,86,39,74,37,69,56,96,86,24,38,35,28,38,73,37,72,51,62,52,91,83,47,52,86,60,59,78,47,40,58,24,30,29,41,33,36,38,64,48,96,89,38,49,32,38,31,37,25,34,30,64,36,69,44,71,54,55,76,79,55,33,74,49,27,39,66,74,54,55,52,34,35,36,33,34,52,76,35,48,69,37,71,60,62,83,86,58,71,69,43,39,17,65,44,82,42,68,70,47,42,75,52,50,79,41,65,43,62,54,35,28,43,26,51,40,74,48,65,54,66,95,70,77,83,77,71,65,59,41,81,72,60,55,72,49,60,66,42,82,74,85,57,72,58,83,89,75,69,46,46,38,61,44,38,41,54,52,48,54,38,36,63,56,30,57,84,92,56,35,45,34,30,39,30,32,72,43,69,41,83,89,77,74,42,32,36,72,44,79,36,43,66,28,45,62,50,72,75,87,54,87,73,61,49,58,55,50,42,30,45,52,26,59,54,29,54,73,38,70,86,42,82,84,41,86,62,36,76,51,64,70,40,54,34,39,38,38,37,60,23,42,39,90,87,80,66,47,78,44,47,36,37,36,40,27,30,29,69,42,69,53,93,61,39,32,36,30,28,59,77,52,66,67,42,66,73,34,45,41,76,48,51,58,42,32,38,36,41,58,31,37,30,33,52,57,48,73,67,55,49,41,67,74,46,38,94,82,41,70,61,94,46,63,68,60,42,48,55,54,49,44,29,35,32,32,40,37,40,40,30,63,43,75,54,65,52,86,93,46,45,91,40,57,58,93,72,65,69,61,52,60,36,37,28,31,43,77,43,74,43,69,47,69,53,88,86,71,82,76,68,53,45,76,46,30,37,34,31,36,64,42,25,38,68,63,34,40,40,81,89,76,72,41,72,40,25,33,33,46,51,52,88,94,53,68,41,70,67,42,43,43,46,50,55,19,50,53,50,45,49,54,48,57,52,49,54,55,48,53,63,53,54,74,69,54,76,79,79,79,79,74,77,81,74,83,82,85,128

Foldseek 3Di:
DDDDDDDDDDDDDDDDCVPVVVVVVVVVVVVVVVVVVVVVVVVVVVVVPDPVPDDDDDDDDDDDDDPPVCVVVVVVVQVVFLVQQVVVCQVQVFQKWWKFFQAAQVGDGQRWGQAMWGWKDFQNGGDDDPSKTKTARHPNQDPVNCRRCVQARTKMWIWDDGPNWIKIWIKGFHGKAFADPVRLVRMPPSDRIITIITTRGHIDTPDVPDFQKEFCDHTNNGPDRDVQKDKWKFKWFWPAWADPDDDGDQKFQFIDTDFLDDWPFDPQVPDDLQVQQVVLLVQLVQDDPVQSKWWKWFWDQDPVVRFTDIHTLGIWHWPDSVPPGRDQKTKIWQRPQLLVCVPDCPDPSPADAFTKMKIKGWGQDPPPRDTKIKIFIWGFHDDDNTMTMIGTPTHITTRRGHTWAWGMDGQFWTKTWDDPSVQCSQVPPVGADPDPVSNLVSQQGTKMKMKIAIDGDDDPVLVVLTFDDGRIAIFTKGFDDWDWADDPPPPPDTDTTMTIIGGFWGQDHADPPVRDRGMIGTQDVVHTDPRNVSVVSSVSVSVVVVVVVVVVVVVVPDDPPPPDPDDDDDD

=== Feature glossary ===
Key to the feature types in this record:

pLDDT. pLDDT is the predicted lDDT-Cα score: AlphaFold's confidence that the local environment of each residue (all inter-atomic distances within 15 Å) is correctly placed. It is a per-residue number between 0 and 100, with higher meaning more reliable.

Radius of gyration, Cα contacts, bounding box. The geometric summary reports three shape descriptors. Rg (radius of gyration) measures how spread out the Cα atoms are about their centre of mass; compact globular proteins have small Rg, elongated or unfolded ones large. Cα contacts (<8 Å, |i−j|>4) count long-range residue pairs in spatial proximity — high for tightly packed folds, near zero for rods or random coil. The bounding-box extents give the protein's footprint along x, y, z in Å.

Backbone torsions (φ/ψ). Backbone dihedral angles. Every residue except chain termini has a φ (preceding-C → N → Cα → C) and a ψ (N → Cα → C → next-N). They are reported in degrees following the IUPAC sign convention. Secondary structure is essentially a statement about which (φ, ψ) basin each residue occupies.

Contact-map, Ramachandran, and PAE plots. Plot images: a contact map (which residues are close in 3D, as an N×N binary image), a Ramachandran scatter (backbone torsion angles, revealing secondary-structure composition at a glance), and — for AlphaFold structures — a PAE heatmap (pairwise prediction confidence).

Predicted aligned error. Predicted Aligned Error (PAE) is an AlphaFold confidence matrix: entry (i, j) is the expected error in the position of residue j, in ångströms, when the prediction is superimposed on the true structure at residue i. Low PAE within a block of residues means that block is internally rigid and well-predicted; high PAE between two blocks means their relative placement is uncertain even if each block individually is confident.

Secondary structure (3-state, P-SEA). Three-state secondary structure (P-SEA) collapses the eight DSSP classes into helix (a), strand (b), and coil (c). P-SEA assigns these from Cα geometry alone — distances and angles — without requiring backbone oxygens, so it works on any Cα trace.

Solvent-accessible surface area. Solvent-accessible surface area (SASA) is the area in Å² traced out by the centre of a 1.4 Å probe sphere (a water molecule) rolled over the protein's van der Waals surface (Shrake–Rupley / Lee–Richards construction). Buried residues have near-zero SASA; fully exposed residues can exceed 200 Å². The total SASA scales roughly with the number of surface residues.

Foldseek 3Di. The Foldseek 3Di string encodes local tertiary geometry as a 20-letter alphabet — one character per residue — derived from the relative positions of nearby Cα atoms. Unlike the amino-acid sequence, 3Di is a direct function of the 3D structure, so two proteins with the same fold have similar 3Di strings even at low sequence identity.

B-factor. For experimental (PDB) structures, the B-factor (temperature factor) quantifies the positional spread of each atom in the crystal — a combination of thermal vibration and static disorder — in units of Å². High B-factors mark flexible loops or poorly resolved regions; low B-factors mark the rigid, well-ordered core.

mmCIF coordinates. The mmCIF block holds the 3D Cartesian coordinates of each backbone atom (N, Cα, C, O) in ångströms. mmCIF is the PDB's canonical archive format — a tagged-loop text representation of the atomic model.

InterPro / GO / CATH / organism. Functional annotations link the protein to curated databases. InterPro entries identify conserved domains and families by matching the sequence against member-database signatures (Pfam, PROSITE, CDD, …). Gene Ontology (GO) terms describe molecular function, biological process, and cellular component in a controlled vocabulary. CATH places the structure in a hierarchical fold classification (Class/Architecture/Topology/Homologous-superfamily). The organism is the source species.

Rendered structure images. Structure images are PyMOL renders from six orthogonal camera directions. Cartoon representation draws helices as coils and strands as arrows; sticks shows the backbone as bonds; surface shows the solvent-excluded envelope. Rainbow coloring maps sequence position to hue (blue→red, N→C); chain coloring assigns a distinct color per polypeptide.

Sequence. This is the polypeptide sequence — one letter per residue, N-terminus first. Length ranges from a few dozen residues for small domains to over a thousand for large multi-domain proteins.

Secondary structure (8-state, DSSP). The SS8 string is DSSP's per-residue secondary-structure call. α-helix (H) means an i→i+4 H-bond ladder; β-strand (E) means the residue participates in a β-sheet; 3₁₀ (G) and π (I) are tighter and wider helices; T/S are turns/bends; '-' is loop.

Nearest PDB structures. Structural nearest neighbors (via Foldseek easy-search vs the PDB). Reported per hit: target PDB id, E-value, and alignment TM-score. A TM-score above ~0.5 is the conventional threshold for 'same fold'.